Protein AF-A0A165E5Q7-F1 (afdb_monomer_lite)

pLDDT: mean 73.11, std 23.52, range [25.7, 97.69]

Structure (mmCIF, N/CA/C/O backbone):
data_AF-A0A165E5Q7-F1
#
_entry.id   AF-A0A165E5Q7-F1
#
loop_
_atom_site.group_PDB
_atom_site.id
_atom_site.type_symbol
_atom_site.label_atom_id
_atom_site.label_alt_id
_atom_site.label_comp_id
_atom_site.label_asym_id
_atom_site.label_entity_id
_atom_site.label_seq_id
_atom_site.pdbx_PDB_ins_code
_atom_site.Cartn_x
_atom_site.Cartn_y
_atom_site.Cartn_z
_atom_site.occupancy
_atom_site.B_iso_or_equiv
_atom_site.auth_seq_id
_atom_site.auth_comp_id
_atom_site.auth_asym_id
_atom_site.auth_atom_id
_atom_site.pdbx_PDB_model_num
ATOM 1 N N . MET A 1 1 ? 39.641 5.904 3.387 1.00 27.42 1 MET A N 1
ATOM 2 C CA . MET A 1 1 ? 38.701 6.637 4.259 1.00 27.42 1 MET A CA 1
ATOM 3 C C . MET A 1 1 ? 38.383 7.959 3.584 1.00 27.42 1 MET A C 1
ATOM 5 O O . MET A 1 1 ? 39.317 8.542 3.059 1.00 27.42 1 MET A O 1
ATOM 9 N N . SER A 1 2 ? 37.179 8.518 3.585 1.00 29.17 2 SER A N 1
ATOM 10 C CA . SER A 1 2 ? 35.822 8.029 3.885 1.00 29.17 2 SER A CA 1
ATOM 11 C C . SER A 1 2 ? 34.967 9.298 3.964 1.00 29.17 2 SER A C 1
ATOM 13 O O . SER A 1 2 ? 34.889 9.904 5.028 1.00 29.17 2 SER A O 1
ATOM 15 N N . SER A 1 3 ? 34.372 9.721 2.856 1.00 26.25 3 SER A N 1
ATOM 16 C CA . SER A 1 3 ? 33.264 10.679 2.855 1.00 26.25 3 SER A CA 1
ATOM 17 C C . SER A 1 3 ? 32.055 9.926 2.318 1.00 26.25 3 SER A C 1
ATOM 19 O O . SER A 1 3 ? 31.913 9.777 1.109 1.00 26.25 3 SER A O 1
ATOM 21 N N . SER A 1 4 ? 31.275 9.342 3.223 1.00 34.09 4 SER A N 1
ATOM 22 C CA . SER A 1 4 ? 29.978 8.745 2.905 1.00 34.09 4 SER A CA 1
ATOM 23 C C . SER A 1 4 ? 28.949 9.857 2.747 1.00 34.09 4 SER A C 1
ATOM 25 O O . SER A 1 4 ? 28.897 10.745 3.601 1.00 34.09 4 SER A O 1
ATOM 27 N N . ASP A 1 5 ? 28.146 9.805 1.690 1.00 35.97 5 ASP A N 1
ATOM 28 C CA . ASP A 1 5 ? 27.129 10.817 1.415 1.00 35.97 5 ASP A CA 1
ATOM 29 C C . ASP A 1 5 ? 26.087 10.901 2.538 1.00 35.97 5 ASP A C 1
ATOM 31 O O . ASP A 1 5 ? 25.609 9.890 3.051 1.00 35.97 5 ASP A O 1
ATOM 35 N N . ALA A 1 6 ? 25.747 12.128 2.937 1.00 33.88 6 ALA A N 1
ATOM 36 C CA . ALA A 1 6 ? 24.897 12.381 4.101 1.00 33.88 6 ALA A CA 1
ATOM 37 C C . ALA A 1 6 ? 23.386 12.260 3.816 1.00 33.88 6 ALA A C 1
ATOM 39 O O . ALA A 1 6 ? 22.593 12.253 4.751 1.00 33.88 6 ALA A O 1
ATOM 40 N N . SER A 1 7 ? 22.971 12.173 2.545 1.00 35.78 7 SER A N 1
ATOM 41 C CA . SER A 1 7 ? 21.563 12.352 2.154 1.00 35.78 7 SER A CA 1
ATOM 42 C C . SER A 1 7 ? 20.638 11.251 2.692 1.00 35.78 7 SER A C 1
ATOM 44 O O . SER A 1 7 ? 19.707 11.543 3.435 1.00 35.78 7 SER A O 1
ATOM 46 N N . SER A 1 8 ? 20.945 9.977 2.418 1.00 37.12 8 SER A N 1
ATOM 47 C CA . SER A 1 8 ? 20.122 8.820 2.834 1.00 37.12 8 SER A CA 1
ATOM 48 C C . SER A 1 8 ? 20.115 8.557 4.347 1.00 37.12 8 SER A C 1
ATOM 50 O O . SER A 1 8 ? 19.361 7.719 4.845 1.00 37.12 8 SER A O 1
ATOM 52 N N . VAL A 1 9 ? 20.971 9.265 5.084 1.00 33.84 9 VAL A N 1
ATOM 53 C CA . VAL A 1 9 ? 21.075 9.217 6.543 1.00 33.84 9 VAL A CA 1
ATOM 54 C C . VAL A 1 9 ? 20.037 10.149 7.183 1.00 33.84 9 VAL A C 1
ATOM 56 O O . VAL A 1 9 ? 19.384 9.778 8.159 1.00 33.84 9 VAL A O 1
ATOM 59 N N . ILE A 1 10 ? 19.827 11.324 6.582 1.00 34.56 10 ILE A N 1
ATOM 60 C CA . ILE A 1 10 ? 18.922 12.373 7.072 1.00 34.56 10 ILE A CA 1
ATOM 61 C C . ILE A 1 10 ? 17.448 11.947 6.973 1.00 34.56 10 ILE A C 1
ATOM 63 O O . ILE A 1 10 ? 16.652 12.330 7.831 1.00 34.56 10 ILE A O 1
ATOM 67 N N . ASP A 1 11 ? 17.077 11.099 6.009 1.00 35.69 11 ASP A N 1
ATOM 68 C CA . ASP A 1 11 ? 15.716 10.544 5.902 1.00 35.69 11 ASP A CA 1
ATOM 69 C C . ASP A 1 11 ? 15.333 9.676 7.115 1.00 35.69 11 ASP A C 1
ATOM 71 O O . ASP A 1 11 ? 14.183 9.687 7.565 1.00 35.69 11 ASP A O 1
ATOM 75 N N . ALA A 1 12 ? 16.294 8.938 7.686 1.00 33.25 12 ALA A N 1
ATOM 76 C CA . ALA A 1 12 ? 16.072 8.135 8.889 1.00 33.25 12 ALA A CA 1
ATOM 77 C C . ALA A 1 12 ? 15.907 9.014 10.143 1.00 33.25 12 ALA A C 1
ATOM 79 O O . ALA A 1 12 ? 15.023 8.756 10.969 1.00 33.25 12 ALA A O 1
ATOM 80 N N . GLU A 1 13 ? 16.700 10.081 10.254 1.00 34.19 13 GLU A N 1
ATOM 81 C CA . GLU A 1 13 ? 16.600 11.042 11.357 1.00 34.19 13 GLU A CA 1
ATOM 82 C C . GLU A 1 13 ? 15.293 11.838 11.289 1.00 34.19 13 GLU A C 1
ATOM 84 O O . GLU A 1 13 ? 14.542 11.893 12.266 1.00 34.19 13 GLU A O 1
ATOM 89 N N . THR A 1 14 ? 14.970 12.395 10.123 1.00 35.69 14 THR A N 1
ATOM 90 C CA . THR A 1 14 ? 13.896 13.387 9.962 1.00 35.69 14 THR A CA 1
ATOM 91 C C . THR A 1 14 ? 12.497 12.776 10.077 1.00 35.69 14 THR A C 1
ATOM 93 O O . THR A 1 14 ? 11.601 13.406 10.641 1.00 35.69 14 THR A O 1
ATOM 96 N N . MET A 1 15 ? 12.284 11.538 9.609 1.00 34.31 15 MET A N 1
ATOM 97 C CA . MET A 1 15 ? 10.982 10.866 9.749 1.00 34.31 15 MET A CA 1
ATOM 98 C C . MET A 1 15 ? 10.726 10.255 11.136 1.00 34.31 15 MET A C 1
ATOM 100 O O . MET A 1 15 ? 9.563 10.026 11.484 1.00 34.31 15 MET A O 1
ATOM 104 N N . TYR A 1 16 ? 11.770 9.917 11.904 1.00 41.97 16 TYR A N 1
ATOM 105 C CA . TYR A 1 16 ? 11.625 9.015 13.061 1.00 41.97 16 TYR A CA 1
ATOM 106 C C . TYR A 1 16 ? 12.304 9.476 14.356 1.00 41.97 16 TYR A C 1
ATOM 108 O O . TYR A 1 16 ? 12.059 8.858 15.392 1.00 41.97 16 TYR A O 1
ATOM 116 N N . GLY A 1 17 ? 13.157 10.504 14.325 1.00 34.06 17 GLY A N 1
ATOM 117 C CA . GLY A 1 17 ? 14.033 10.847 15.452 1.00 34.06 17 GLY A CA 1
ATOM 118 C C . GLY A 1 17 ? 15.079 9.765 15.755 1.00 34.06 17 GLY A C 1
ATOM 119 O O . GLY A 1 17 ? 15.613 9.715 16.859 1.00 34.06 17 GLY A O 1
ATOM 120 N N . LEU A 1 18 ? 15.339 8.866 14.800 1.00 41.53 18 LEU A N 1
ATOM 121 C CA . LEU A 1 18 ? 16.334 7.804 14.913 1.00 41.53 18 LEU A CA 1
ATOM 122 C C . LEU A 1 18 ? 17.626 8.296 14.269 1.00 41.53 18 LEU A C 1
ATOM 124 O O . LEU A 1 18 ? 17.638 8.493 13.060 1.00 41.53 18 LEU A O 1
ATOM 128 N N . GLY A 1 19 ? 18.677 8.472 15.076 1.00 39.22 19 GLY A N 1
ATOM 129 C CA . GLY A 1 19 ? 19.987 8.982 14.650 1.00 39.22 19 GLY A CA 1
ATOM 130 C C . GLY A 1 19 ? 20.604 8.252 13.440 1.00 39.22 19 GLY A C 1
ATOM 131 O O . GLY A 1 19 ? 20.109 7.201 13.027 1.00 39.22 19 GLY A O 1
ATOM 132 N N . PRO A 1 20 ? 21.770 8.707 12.937 1.00 37.78 20 PRO A N 1
ATOM 133 C CA . PRO A 1 20 ? 22.358 8.314 11.643 1.00 37.78 20 PRO A CA 1
ATOM 134 C C . PRO A 1 20 ? 22.775 6.832 11.521 1.00 37.78 20 PRO A C 1
ATOM 136 O O . PRO A 1 20 ? 23.390 6.405 10.546 1.00 37.78 20 PRO A O 1
ATOM 139 N N . ASN A 1 21 ? 22.486 6.033 12.543 1.00 46.88 21 ASN A N 1
ATOM 140 C CA . ASN A 1 21 ? 22.818 4.633 12.679 1.00 46.88 21 ASN A CA 1
ATOM 141 C C . ASN A 1 21 ? 21.525 3.825 12.861 1.00 46.88 21 ASN A C 1
ATOM 143 O O . ASN A 1 21 ? 21.075 3.622 13.989 1.00 46.88 21 ASN A O 1
ATOM 147 N N . LEU A 1 22 ? 20.971 3.291 11.766 1.00 48.97 22 LEU A N 1
ATOM 148 C CA . LEU A 1 22 ? 19.774 2.429 11.772 1.00 48.97 22 LEU A CA 1
ATOM 149 C C . LEU A 1 22 ? 19.911 1.149 12.626 1.00 48.97 22 LEU A C 1
ATOM 151 O O . LEU A 1 22 ? 18.926 0.449 12.832 1.00 48.97 22 LEU A O 1
ATOM 155 N N . HIS A 1 23 ? 21.094 0.833 13.166 1.00 50.41 23 HIS A N 1
ATOM 156 C CA . HIS A 1 23 ? 21.273 -0.239 14.154 1.00 50.41 23 HIS A CA 1
ATOM 157 C C . HIS A 1 23 ? 20.904 0.185 15.584 1.00 50.41 23 HIS A C 1
ATOM 159 O O . HIS A 1 23 ? 20.636 -0.668 16.428 1.00 50.41 23 HIS A O 1
ATOM 165 N N . ALA A 1 24 ? 20.867 1.488 15.868 1.00 45.28 24 ALA A N 1
ATOM 166 C CA . ALA A 1 24 ? 20.496 2.058 17.159 1.00 45.28 24 ALA A CA 1
ATOM 167 C C . ALA A 1 24 ? 18.971 2.265 17.263 1.00 45.28 24 ALA A C 1
ATOM 169 O O . ALA A 1 24 ? 18.500 3.341 17.621 1.00 45.28 24 ALA A O 1
ATOM 170 N N . MET A 1 25 ? 18.179 1.225 16.965 1.00 51.72 25 MET A N 1
ATOM 171 C CA . MET A 1 25 ? 16.702 1.248 17.020 1.00 51.72 25 MET A CA 1
ATOM 172 C C . MET A 1 25 ? 16.135 1.261 18.455 1.00 51.72 25 MET A C 1
ATOM 174 O O . MET A 1 25 ? 15.152 0.584 18.759 1.00 51.72 25 MET A O 1
ATOM 178 N N . ILE A 1 26 ? 16.769 1.984 19.374 1.00 55.66 26 ILE A N 1
ATOM 179 C CA . ILE A 1 26 ? 16.367 2.074 20.777 1.00 55.66 26 ILE A CA 1
ATOM 180 C C . ILE A 1 26 ? 16.015 3.537 21.060 1.00 55.66 26 ILE A C 1
ATOM 182 O O . ILE A 1 26 ? 16.923 4.317 21.329 1.00 55.66 26 ILE A O 1
ATOM 186 N N . PRO A 1 27 ? 14.727 3.929 20.990 1.00 59.41 27 PRO A N 1
ATOM 187 C CA . PRO A 1 27 ? 14.285 5.219 21.513 1.00 59.41 27 PRO A CA 1
ATOM 188 C C . PRO A 1 27 ? 14.750 5.411 22.962 1.00 59.41 27 PRO A C 1
ATOM 190 O O . PRO A 1 27 ? 14.697 4.460 23.745 1.00 59.41 27 PRO A O 1
ATOM 193 N N . ASP A 1 28 ? 15.135 6.632 23.340 1.00 60.28 28 ASP A N 1
ATOM 194 C CA . ASP A 1 28 ? 15.716 6.933 24.663 1.00 60.28 28 ASP A CA 1
ATOM 195 C C . ASP A 1 28 ? 14.811 6.526 25.849 1.00 60.28 28 ASP A C 1
ATOM 197 O O . ASP A 1 28 ? 15.289 6.229 26.944 1.00 60.28 28 ASP A O 1
ATOM 201 N N . ASP A 1 29 ? 13.494 6.452 25.622 1.00 73.19 29 ASP A N 1
ATOM 202 C CA . ASP A 1 29 ? 12.481 6.010 26.590 1.00 73.19 29 ASP A CA 1
ATOM 203 C C . ASP A 1 29 ? 12.361 4.475 26.759 1.00 73.19 29 ASP A C 1
ATOM 205 O O . ASP A 1 29 ? 11.526 4.006 27.544 1.00 73.19 29 ASP A O 1
ATOM 209 N N . VAL A 1 30 ? 13.137 3.654 26.036 1.00 82.31 30 VAL A N 1
ATOM 210 C CA . VAL A 1 30 ? 13.089 2.185 26.169 1.00 82.31 30 VAL A CA 1
ATOM 211 C C . VAL A 1 30 ? 13.858 1.722 27.403 1.00 82.31 30 VAL A C 1
ATOM 213 O O . VAL A 1 30 ? 15.075 1.848 27.517 1.00 82.31 30 VAL A O 1
ATOM 216 N N . ARG A 1 31 ? 13.135 1.081 28.318 1.00 88.12 31 ARG A N 1
ATOM 217 C CA . ARG A 1 31 ? 13.664 0.488 29.546 1.00 88.12 31 ARG A CA 1
ATOM 218 C C . ARG A 1 31 ? 13.754 -1.023 29.387 1.00 88.12 31 ARG A C 1
ATOM 220 O O . ARG A 1 31 ? 12.787 -1.665 28.974 1.00 88.12 31 ARG A O 1
ATOM 227 N N . VAL A 1 32 ? 14.903 -1.587 29.748 1.00 90.50 32 VAL A N 1
ATOM 228 C CA . VAL A 1 32 ? 15.274 -2.979 29.459 1.00 90.50 32 VAL A CA 1
ATOM 229 C C . VAL A 1 32 ? 15.627 -3.723 30.743 1.00 90.50 32 VAL A C 1
ATOM 231 O O . VAL A 1 32 ? 16.440 -3.253 31.536 1.00 90.50 32 VAL A O 1
ATOM 234 N N . GLN A 1 33 ? 15.067 -4.918 30.924 1.00 92.25 33 GLN A N 1
ATOM 235 C CA . GLN A 1 33 ? 15.491 -5.884 31.935 1.00 92.25 33 GLN A CA 1
ATOM 236 C C . GLN A 1 33 ? 15.871 -7.191 31.238 1.00 92.25 33 GLN A C 1
ATOM 238 O O . GLN A 1 33 ? 15.055 -7.776 30.525 1.00 92.25 33 GLN A O 1
ATOM 243 N N . SER A 1 34 ? 17.092 -7.680 31.472 1.00 89.69 34 SER A N 1
ATOM 244 C CA . SER A 1 34 ? 17.437 -9.063 31.129 1.00 89.69 34 SER A CA 1
ATOM 245 C C . SER A 1 34 ? 16.617 -10.006 32.007 1.00 89.69 34 SER A C 1
ATOM 247 O O . SER A 1 34 ? 16.635 -9.881 33.233 1.00 89.69 34 SER A O 1
ATOM 249 N N . GLY A 1 35 ? 15.893 -10.924 31.379 1.00 81.06 35 GLY A N 1
ATOM 250 C CA . GLY A 1 35 ? 15.206 -12.029 32.035 1.00 81.06 35 GLY A CA 1
ATOM 251 C C . GLY A 1 35 ? 15.986 -13.335 31.906 1.00 81.06 35 GLY A C 1
ATOM 252 O O . GLY A 1 35 ? 17.136 -13.357 31.457 1.00 81.06 35 GLY A O 1
ATOM 253 N N . ASP A 1 36 ? 15.321 -14.422 32.284 1.00 81.25 36 ASP A N 1
ATOM 254 C CA . ASP A 1 36 ? 15.794 -15.790 32.080 1.00 81.25 36 ASP A CA 1
ATOM 255 C C . ASP A 1 36 ? 15.918 -16.143 30.576 1.00 81.25 36 ASP A C 1
ATOM 257 O O . ASP A 1 36 ? 15.363 -15.447 29.714 1.00 81.25 36 ASP A O 1
ATOM 261 N N . PRO A 1 37 ? 16.626 -17.234 30.217 1.00 78.94 37 PRO A N 1
ATOM 262 C CA . PRO A 1 37 ? 16.566 -17.803 28.872 1.00 78.94 37 PRO A CA 1
ATOM 263 C C . PRO A 1 37 ? 15.127 -18.131 28.456 1.00 78.94 37 PRO A C 1
ATOM 265 O O . PRO A 1 37 ? 14.273 -18.429 29.293 1.00 78.94 37 PRO A O 1
ATOM 268 N N . ALA A 1 38 ? 14.850 -18.107 27.150 1.00 78.38 38 ALA A N 1
ATOM 269 C CA . ALA A 1 38 ? 13.500 -18.376 26.658 1.00 78.38 38 ALA A CA 1
ATOM 270 C C . ALA A 1 38 ? 12.996 -19.783 27.043 1.00 78.38 38 ALA A C 1
ATOM 272 O O . ALA A 1 38 ? 13.799 -20.718 27.112 1.00 78.38 38 ALA A O 1
ATOM 273 N N . PRO A 1 39 ? 11.670 -19.973 27.193 1.00 84.62 39 PRO A N 1
ATOM 274 C CA . PRO A 1 39 ? 11.062 -21.296 27.282 1.00 84.62 39 PRO A CA 1
ATOM 275 C C . PRO A 1 39 ? 11.537 -22.244 26.174 1.00 84.62 39 PRO A C 1
ATOM 277 O O . PRO A 1 39 ? 11.791 -21.831 25.038 1.00 84.62 39 PRO A O 1
ATOM 280 N N . ALA A 1 40 ? 11.615 -23.537 26.497 1.00 81.81 40 ALA A N 1
ATOM 281 C CA . ALA A 1 40 ? 11.932 -24.566 25.515 1.00 81.81 40 ALA A CA 1
ATOM 282 C C . ALA A 1 40 ? 10.931 -24.528 24.337 1.00 81.81 40 ALA A C 1
ATOM 284 O O . ALA A 1 40 ? 9.724 -24.443 24.579 1.00 81.81 40 ALA A O 1
ATOM 285 N N . PRO A 1 41 ? 11.408 -24.612 23.080 1.00 87.00 41 PRO A N 1
ATOM 286 C CA . PRO A 1 41 ? 12.770 -25.005 22.696 1.00 87.00 41 PRO A CA 1
ATOM 287 C C . PRO A 1 41 ? 13.809 -23.880 22.556 1.00 87.00 41 PRO A C 1
ATOM 289 O O . PRO A 1 41 ? 14.990 -24.178 22.405 1.00 87.00 41 PRO A O 1
ATOM 292 N N . PHE A 1 42 ? 13.429 -22.604 22.636 1.00 85.75 42 PHE A N 1
ATOM 293 C CA . PHE A 1 42 ? 14.276 -21.467 22.232 1.00 85.75 42 PHE A CA 1
ATOM 294 C C . PHE A 1 42 ? 15.366 -21.050 23.249 1.00 85.75 42 PHE A C 1
ATOM 296 O O . PHE A 1 42 ? 15.852 -19.915 23.216 1.00 85.75 42 PHE A O 1
ATOM 303 N N . VAL A 1 43 ? 15.761 -21.964 24.142 1.00 74.06 43 VAL A N 1
ATOM 304 C CA . VAL A 1 43 ? 16.657 -21.759 25.304 1.00 74.06 43 VAL A CA 1
ATOM 305 C C . VAL A 1 43 ? 18.063 -21.246 24.963 1.00 74.06 43 VAL A C 1
ATOM 307 O O . VAL A 1 43 ? 18.790 -20.831 25.860 1.00 74.06 43 VAL A O 1
ATOM 310 N N . GLN A 1 44 ? 18.467 -21.271 23.689 1.00 68.88 44 GLN A N 1
ATOM 311 C CA . GLN A 1 44 ? 19.829 -20.941 23.248 1.00 68.88 44 GLN A CA 1
ATOM 312 C C . GLN A 1 44 ? 20.219 -19.458 23.412 1.00 68.88 44 GLN A C 1
ATOM 314 O O . GLN A 1 44 ? 21.400 -19.130 23.321 1.00 68.88 44 GLN A O 1
ATOM 319 N N . ARG A 1 45 ? 19.260 -18.547 23.632 1.00 73.31 45 ARG A N 1
ATOM 320 C CA . ARG A 1 45 ? 19.534 -17.112 23.831 1.00 73.31 45 ARG A CA 1
ATOM 321 C C . ARG A 1 45 ? 18.762 -16.543 25.020 1.00 73.31 45 ARG A C 1
ATOM 323 O O . ARG A 1 45 ? 17.609 -16.911 25.255 1.00 73.31 45 ARG A O 1
ATOM 330 N N . THR A 1 46 ? 19.390 -15.583 25.699 1.00 83.19 46 THR A N 1
ATOM 331 C CA . THR A 1 46 ? 18.778 -14.675 26.681 1.00 83.19 46 THR A CA 1
ATOM 332 C C . THR A 1 46 ? 17.493 -14.050 26.131 1.00 83.19 46 THR A C 1
ATOM 334 O O . THR A 1 46 ? 17.297 -13.956 24.913 1.00 83.19 46 THR A O 1
ATOM 337 N N . ARG A 1 47 ? 16.602 -13.620 27.025 1.00 88.69 47 ARG A N 1
ATOM 338 C CA . ARG A 1 47 ? 15.441 -12.805 26.670 1.00 88.69 47 ARG A CA 1
ATOM 339 C C . ARG A 1 47 ? 15.374 -11.539 27.492 1.00 88.69 47 ARG A C 1
ATOM 341 O O . ARG A 1 47 ? 15.860 -11.478 28.618 1.00 88.69 47 ARG A O 1
ATOM 348 N N . TYR A 1 48 ? 14.728 -10.540 26.914 1.00 92.44 48 TYR A N 1
ATOM 349 C CA . TYR A 1 48 ? 14.528 -9.243 27.529 1.00 92.44 48 TYR A CA 1
ATOM 350 C C . TYR A 1 48 ? 13.039 -9.024 27.791 1.00 92.44 48 TYR A C 1
ATOM 352 O O . TYR A 1 48 ? 12.180 -9.360 26.969 1.00 92.44 48 TYR A O 1
ATOM 360 N N . ALA A 1 49 ? 12.738 -8.457 28.954 1.00 93.44 49 ALA A N 1
ATOM 361 C CA . ALA A 1 49 ? 11.516 -7.701 29.153 1.00 93.44 49 ALA A CA 1
ATOM 362 C C . ALA A 1 49 ? 11.838 -6.246 28.807 1.00 93.44 49 ALA A C 1
ATOM 364 O O . ALA A 1 49 ? 12.795 -5.678 29.339 1.00 93.44 49 ALA A O 1
ATOM 365 N N . ILE A 1 50 ? 11.067 -5.661 27.898 1.00 93.62 50 ILE A N 1
ATOM 366 C CA . ILE A 1 50 ? 11.292 -4.303 27.401 1.00 93.62 50 ILE A CA 1
ATOM 367 C C . ILE A 1 50 ? 10.009 -3.489 27.499 1.00 93.62 50 ILE A C 1
ATOM 369 O O . ILE A 1 50 ? 8.915 -3.992 27.228 1.00 93.62 50 ILE A O 1
ATOM 373 N N . VAL A 1 51 ? 10.145 -2.233 27.915 1.00 92.81 51 VAL A N 1
ATOM 374 C CA . VAL A 1 51 ? 9.029 -1.305 28.117 1.00 92.81 51 VAL A CA 1
ATOM 375 C C . VAL A 1 51 ? 9.383 0.041 27.503 1.00 92.81 51 VAL A C 1
ATOM 377 O O . VAL A 1 51 ? 10.409 0.616 27.844 1.00 92.81 51 VAL A O 1
ATOM 380 N N . CYS A 1 52 ? 8.525 0.555 26.631 1.00 90.12 52 CYS A N 1
ATOM 381 C CA . CYS A 1 52 ? 8.669 1.863 25.997 1.00 90.12 52 CYS A CA 1
ATOM 382 C C . CYS A 1 52 ? 7.464 2.744 26.355 1.00 90.12 52 CYS A C 1
ATOM 384 O O . CYS A 1 52 ? 6.332 2.253 26.416 1.00 90.12 52 CYS A O 1
ATOM 386 N N . ALA A 1 53 ? 7.679 4.039 26.591 1.00 84.94 53 ALA A N 1
ATOM 387 C CA . ALA A 1 53 ? 6.577 4.989 26.734 1.00 84.94 53 ALA A CA 1
ATOM 388 C C . ALA A 1 53 ? 5.711 5.034 25.457 1.00 84.94 53 ALA A C 1
ATOM 390 O O . ALA A 1 53 ? 6.193 4.783 24.356 1.00 84.94 53 ALA A O 1
ATOM 391 N N . VAL A 1 54 ? 4.421 5.362 25.582 1.00 82.50 54 VAL A N 1
ATOM 392 C CA . VAL A 1 54 ? 3.607 5.767 24.422 1.00 82.50 54 VAL A CA 1
ATOM 393 C C . VAL A 1 54 ? 3.719 7.292 24.281 1.00 82.50 54 VAL A C 1
ATOM 395 O O . VAL A 1 54 ? 3.196 7.994 25.154 1.00 82.50 54 VAL A O 1
ATOM 398 N N . PRO A 1 55 ? 4.346 7.834 23.217 1.00 73.44 55 PRO A N 1
ATOM 399 C CA . PRO A 1 55 ? 4.449 9.280 23.026 1.00 73.44 55 PRO A CA 1
ATOM 400 C C . PRO A 1 55 ? 3.072 9.956 23.046 1.00 73.44 55 PRO A C 1
ATOM 402 O O . PRO A 1 55 ? 2.114 9.454 22.459 1.00 73.44 55 PRO A O 1
ATOM 405 N N . GLY A 1 56 ? 2.957 11.077 23.763 1.00 71.38 56 GLY A N 1
ATOM 406 C CA . GLY A 1 56 ? 1.713 11.854 23.876 1.00 71.38 56 GLY A CA 1
ATOM 407 C C . GLY A 1 56 ? 0.559 11.191 24.650 1.00 71.38 56 GLY A C 1
ATOM 408 O O . GLY A 1 56 ? -0.531 11.754 24.707 1.00 71.38 56 GLY A O 1
ATOM 409 N N . SER A 1 57 ? 0.743 10.013 25.260 1.00 74.38 57 SER A N 1
ATOM 410 C CA . SER A 1 57 ? -0.345 9.313 25.958 1.00 74.38 57 SER A CA 1
ATOM 411 C C . SER A 1 57 ? -0.663 9.903 27.342 1.00 74.38 57 SER A C 1
ATOM 413 O O . SER A 1 57 ? -0.080 9.487 28.348 1.00 74.38 57 SER A O 1
ATOM 415 N N . GLU A 1 58 ? -1.731 10.701 27.435 1.00 69.69 58 GLU A N 1
ATOM 416 C CA . GLU A 1 58 ? -2.350 11.123 28.711 1.00 69.69 58 GLU A CA 1
ATOM 417 C C . GLU A 1 58 ? -2.641 9.944 29.667 1.00 69.69 58 GLU A C 1
ATOM 419 O O . GLU A 1 58 ? -2.519 10.052 30.887 1.00 69.69 58 GLU A O 1
ATOM 424 N N . SER A 1 59 ? -2.987 8.778 29.109 1.00 69.81 59 SER A N 1
ATOM 425 C CA . SER A 1 59 ? -3.366 7.572 29.863 1.00 69.81 59 SER A CA 1
ATOM 426 C C . SER A 1 59 ? -2.224 6.885 30.630 1.00 69.81 59 SER A C 1
ATOM 428 O O . SER A 1 59 ? -2.472 5.900 31.324 1.00 69.81 59 SER A O 1
ATOM 430 N N . ASN A 1 60 ? -0.979 7.371 30.506 1.00 84.00 60 ASN A N 1
ATOM 431 C CA . ASN A 1 60 ? 0.235 6.695 30.993 1.00 84.00 60 ASN A CA 1
ATOM 432 C C . ASN A 1 60 ? 0.368 5.239 30.483 1.00 84.00 60 ASN A C 1
ATOM 434 O O . ASN A 1 60 ? 0.893 4.367 31.180 1.00 84.00 60 ASN A O 1
ATOM 438 N N . SER A 1 61 ? -0.126 4.975 29.267 1.00 90.31 61 SER A N 1
ATOM 439 C CA . SER A 1 61 ? 0.097 3.710 28.566 1.00 90.31 61 SER A CA 1
ATOM 440 C C . SER A 1 61 ? 1.577 3.515 28.236 1.00 90.31 61 SER A C 1
ATOM 442 O O . SER A 1 61 ? 2.297 4.476 27.956 1.00 90.31 61 SER A O 1
ATOM 444 N N . VAL A 1 62 ? 2.004 2.256 28.193 1.00 93.00 62 VAL A N 1
ATOM 445 C CA . VAL A 1 62 ? 3.336 1.842 27.732 1.00 93.00 62 VAL A CA 1
ATOM 446 C C . VAL A 1 62 ? 3.215 0.688 26.745 1.00 93.00 62 VAL A C 1
ATOM 448 O O . VAL A 1 62 ? 2.295 -0.123 26.844 1.00 93.00 62 VAL A O 1
ATOM 451 N N . TRP A 1 63 ? 4.136 0.586 25.794 1.00 93.75 63 TRP A N 1
ATOM 452 C CA . TRP A 1 63 ? 4.319 -0.639 25.022 1.00 93.75 63 TRP A CA 1
ATOM 453 C C . TRP A 1 63 ? 5.220 -1.589 25.803 1.00 93.75 63 TRP A C 1
ATOM 455 O O . TRP A 1 63 ? 6.221 -1.170 26.380 1.00 93.75 63 TRP A O 1
ATOM 465 N N . VAL A 1 64 ? 4.857 -2.866 25.836 1.00 94.88 64 VAL A N 1
ATOM 466 C CA . VAL A 1 64 ? 5.567 -3.921 26.560 1.00 94.88 64 VAL A CA 1
ATOM 467 C C . VAL A 1 64 ? 5.866 -5.049 25.588 1.00 94.88 64 VAL A C 1
ATOM 469 O O . VAL A 1 64 ? 5.010 -5.409 24.779 1.00 94.88 64 VAL A O 1
ATOM 472 N N . SER A 1 65 ? 7.054 -5.635 25.687 1.00 94.56 65 SER A N 1
ATOM 473 C CA . SER A 1 65 ? 7.306 -6.967 25.147 1.00 94.56 65 SER A CA 1
ATOM 474 C C . SER A 1 65 ? 8.004 -7.833 26.182 1.00 94.56 65 SER A C 1
ATOM 476 O O . SER A 1 65 ? 8.955 -7.407 26.840 1.00 94.56 65 SER A O 1
ATOM 478 N N . LEU A 1 66 ? 7.487 -9.048 26.337 1.00 90.44 66 LEU A N 1
ATOM 479 C CA . LEU A 1 66 ? 8.106 -10.128 27.097 1.00 90.44 66 LEU A CA 1
ATOM 480 C C . LEU A 1 66 ? 8.610 -11.166 26.090 1.00 90.44 66 LEU A C 1
ATOM 482 O O . LEU A 1 66 ? 8.006 -11.348 25.032 1.00 90.44 66 LEU A O 1
ATOM 486 N N . ASN A 1 67 ? 9.711 -11.840 26.422 1.00 89.56 67 ASN A N 1
ATOM 487 C CA . ASN A 1 67 ? 10.480 -12.675 25.495 1.00 89.56 67 ASN A CA 1
ATOM 488 C C . ASN A 1 67 ? 11.047 -11.919 24.277 1.00 89.56 67 ASN A C 1
ATOM 490 O O . ASN A 1 67 ? 11.222 -12.531 23.225 1.00 89.56 67 ASN A O 1
ATOM 494 N N . ALA A 1 68 ? 11.391 -10.631 24.391 1.00 91.75 68 ALA A N 1
ATOM 495 C CA . ALA A 1 68 ? 12.100 -9.944 23.311 1.00 91.75 68 ALA A CA 1
ATOM 496 C C . ALA A 1 68 ? 13.499 -10.572 23.089 1.00 91.75 68 ALA A C 1
ATOM 498 O O . ALA A 1 68 ? 14.182 -10.883 24.072 1.00 91.75 68 ALA A O 1
ATOM 499 N N . PRO A 1 69 ? 13.932 -10.796 21.831 1.00 89.12 69 PRO A N 1
ATOM 500 C CA . PRO A 1 69 ? 15.200 -11.468 21.523 1.00 89.12 69 PRO A CA 1
ATOM 501 C C . PRO A 1 69 ? 16.421 -10.531 21.571 1.00 89.12 69 PRO A C 1
ATOM 503 O O . PRO A 1 69 ? 17.534 -10.994 21.807 1.00 89.12 69 PRO A O 1
ATOM 506 N N . HIS A 1 70 ? 16.187 -9.226 21.423 1.00 88.12 70 HIS A N 1
ATOM 507 C CA . HIS A 1 70 ? 17.155 -8.130 21.483 1.00 88.12 70 HIS A CA 1
ATOM 508 C C . HIS A 1 70 ? 16.706 -7.131 22.575 1.00 88.12 70 HIS A C 1
ATOM 510 O O . HIS A 1 70 ? 15.500 -7.021 22.819 1.00 88.12 70 HIS A O 1
ATOM 516 N N . PRO A 1 71 ? 17.620 -6.403 23.250 1.00 86.06 71 PRO A N 1
ATOM 517 C CA . PRO A 1 71 ? 17.261 -5.363 24.222 1.00 86.06 71 PRO A CA 1
ATOM 518 C C . PRO A 1 71 ? 16.541 -4.146 23.612 1.00 86.06 71 PRO A C 1
ATOM 520 O O . PRO A 1 71 ? 15.880 -3.411 24.339 1.00 86.06 71 PRO A O 1
ATOM 523 N N . GLY A 1 72 ? 16.658 -3.910 22.303 1.00 82.50 72 GLY A N 1
ATOM 524 C CA . GLY A 1 72 ? 15.947 -2.826 21.619 1.00 82.50 72 GLY A CA 1
ATOM 525 C C . GLY A 1 72 ? 14.462 -3.111 21.388 1.00 82.50 72 GLY A C 1
ATOM 526 O O . GLY A 1 72 ? 14.043 -4.265 21.277 1.00 82.50 72 GLY A O 1
ATOM 527 N N . PHE A 1 73 ? 13.657 -2.052 21.276 1.00 80.88 73 PHE A N 1
ATOM 528 C CA . PHE A 1 73 ? 12.248 -2.184 20.905 1.00 80.88 73 PHE A CA 1
ATOM 529 C C . PHE A 1 73 ? 12.126 -2.355 19.390 1.00 80.88 73 PHE A C 1
ATOM 531 O O . PHE A 1 73 ? 12.698 -1.582 18.628 1.00 80.88 73 PHE A O 1
ATOM 538 N N . MET A 1 74 ? 11.379 -3.367 18.943 1.00 81.25 74 MET A N 1
ATOM 539 C CA . MET A 1 74 ? 11.171 -3.568 17.508 1.00 81.25 74 MET A CA 1
ATOM 540 C C . MET A 1 74 ? 10.390 -2.391 16.906 1.00 81.25 74 MET A C 1
ATOM 542 O O . MET A 1 74 ? 9.594 -1.757 17.607 1.00 81.25 74 MET A O 1
ATOM 546 N N . PRO A 1 75 ? 10.551 -2.110 15.603 1.00 75.19 75 PRO A N 1
ATOM 547 C CA . PRO A 1 75 ? 9.666 -1.192 14.904 1.00 75.19 75 PRO A CA 1
ATOM 548 C C . PRO A 1 75 ? 8.240 -1.754 14.844 1.00 75.19 75 PRO A C 1
ATOM 550 O O . PRO A 1 75 ? 8.031 -2.963 14.712 1.00 75.19 75 PRO A O 1
ATOM 553 N N . PHE A 1 76 ? 7.252 -0.859 14.894 1.00 79.69 76 PHE A N 1
ATOM 554 C CA . PHE A 1 76 ? 5.860 -1.204 14.600 1.00 79.69 76 PHE A CA 1
ATOM 555 C C . PHE A 1 76 ? 5.739 -1.796 13.186 1.00 79.69 76 PHE A C 1
ATOM 557 O O . PHE A 1 76 ? 6.429 -1.315 12.281 1.00 79.69 76 PHE A O 1
ATOM 564 N N . PRO A 1 77 ? 4.835 -2.762 12.942 1.00 77.44 77 PRO A N 1
ATOM 565 C CA . PRO A 1 77 ? 4.630 -3.300 11.608 1.00 77.44 77 PRO A CA 1
ATOM 566 C C . PRO A 1 77 ? 3.978 -2.252 10.711 1.00 77.44 77 PRO A C 1
ATOM 568 O O . PRO A 1 77 ? 2.912 -1.706 11.024 1.00 77.44 77 PRO A O 1
ATOM 571 N N . ARG A 1 78 ? 4.629 -2.010 9.577 1.00 66.56 78 ARG A N 1
ATOM 572 C CA . ARG A 1 78 ? 4.234 -1.077 8.518 1.00 66.56 78 ARG A CA 1
ATOM 573 C C . ARG A 1 78 ? 3.928 -1.863 7.246 1.00 66.56 78 ARG A C 1
ATOM 575 O O . ARG A 1 78 ? 4.404 -2.983 7.089 1.00 66.56 78 ARG A O 1
ATOM 582 N N . VAL A 1 79 ? 3.197 -1.247 6.318 1.00 57.97 79 VAL A N 1
ATOM 583 C CA . VAL A 1 79 ? 2.823 -1.854 5.025 1.00 57.97 79 VAL A CA 1
ATOM 584 C C . VAL A 1 79 ? 4.051 -2.330 4.241 1.00 57.97 79 VAL A C 1
ATOM 586 O O . VAL A 1 79 ? 4.080 -3.459 3.767 1.00 57.97 79 VAL A O 1
ATOM 589 N N . ASN A 1 80 ? 5.084 -1.487 4.194 1.00 51.97 80 ASN A N 1
ATOM 590 C CA . ASN A 1 80 ? 6.339 -1.735 3.485 1.00 51.97 80 ASN A CA 1
ATOM 591 C C . ASN A 1 80 ? 7.398 -2.399 4.389 1.00 51.97 80 ASN A C 1
ATOM 593 O O . ASN A 1 80 ? 8.553 -2.505 4.001 1.00 51.97 80 ASN A O 1
ATOM 597 N N . GLY A 1 81 ? 7.028 -2.805 5.611 1.00 54.81 81 GLY A N 1
ATOM 598 C CA . GLY A 1 81 ? 7.985 -3.131 6.667 1.00 54.81 81 GLY A CA 1
ATOM 599 C C . GLY A 1 81 ? 8.666 -1.906 7.283 1.00 54.81 81 GLY A C 1
ATOM 600 O O . GLY A 1 81 ? 8.399 -0.763 6.894 1.00 54.81 81 GLY A O 1
ATOM 601 N N . PRO A 1 82 ? 9.532 -2.113 8.287 1.00 53.88 82 PRO A N 1
ATOM 602 C CA . PRO A 1 82 ? 10.605 -1.163 8.542 1.00 53.88 82 PRO A CA 1
ATOM 603 C C . PRO A 1 82 ? 11.579 -1.151 7.356 1.00 53.88 82 PRO A C 1
ATOM 605 O O . PRO A 1 82 ? 11.632 -2.093 6.571 1.00 53.88 82 PRO A O 1
ATOM 608 N N . VAL A 1 83 ? 12.338 -0.067 7.244 1.00 53.62 83 VAL A N 1
ATOM 609 C CA . VAL A 1 83 ? 13.315 0.134 6.170 1.00 53.62 83 VAL A CA 1
ATOM 610 C C . VAL A 1 83 ? 14.497 -0.826 6.371 1.00 53.62 83 VAL A C 1
ATOM 612 O O . VAL A 1 83 ? 15.002 -0.941 7.491 1.00 53.62 83 VAL A O 1
ATOM 615 N N . ASP A 1 84 ? 14.932 -1.508 5.308 1.00 55.75 84 ASP A N 1
ATOM 616 C CA . ASP A 1 84 ? 16.200 -2.254 5.295 1.00 55.75 84 ASP A CA 1
ATOM 617 C C . ASP A 1 84 ? 17.370 -1.297 5.602 1.00 55.75 84 ASP A C 1
ATOM 619 O O . ASP A 1 84 ? 17.313 -0.110 5.279 1.00 55.75 84 ASP A O 1
ATOM 623 N N . CYS A 1 85 ? 18.469 -1.775 6.199 1.00 59.91 85 CYS A N 1
ATOM 624 C CA . CYS A 1 85 ? 19.632 -0.893 6.334 1.00 59.91 85 CYS A CA 1
ATOM 625 C C . CYS A 1 85 ? 20.227 -0.593 4.951 1.00 59.91 85 CYS A C 1
ATOM 627 O O . CYS A 1 85 ? 20.714 -1.518 4.297 1.00 59.91 85 CYS A O 1
ATOM 629 N N . TYR A 1 86 ? 20.349 0.694 4.604 1.00 59.59 86 TYR A N 1
ATOM 630 C CA . TYR A 1 86 ? 21.162 1.240 3.497 1.00 59.59 86 TYR A CA 1
ATOM 631 C C . TYR A 1 86 ? 22.687 1.038 3.681 1.00 59.59 86 TYR A C 1
ATOM 633 O O . TYR A 1 86 ? 23.528 1.801 3.211 1.00 59.59 86 TYR A O 1
ATOM 641 N N . CYS A 1 87 ? 23.058 0.001 4.422 1.00 67.69 87 CYS A N 1
ATOM 642 C CA . CYS A 1 87 ? 24.407 -0.451 4.666 1.00 67.69 87 CYS A CA 1
ATOM 643 C C . CYS A 1 87 ? 24.996 -0.986 3.355 1.00 67.69 87 CYS A C 1
ATOM 645 O O . CYS A 1 87 ? 24.541 -2.019 2.865 1.00 67.69 87 CYS A O 1
ATOM 647 N N . ILE A 1 88 ? 26.034 -0.330 2.826 1.00 63.69 88 ILE A N 1
ATOM 648 C CA . ILE A 1 88 ? 26.705 -0.735 1.577 1.00 63.69 88 ILE A CA 1
ATOM 649 C C . ILE A 1 88 ? 27.040 -2.238 1.599 1.00 63.69 88 ILE A C 1
ATOM 651 O O . ILE A 1 88 ? 27.744 -2.718 2.490 1.00 63.69 88 ILE A O 1
ATOM 655 N N . ASN A 1 89 ? 26.544 -2.960 0.594 1.00 64.81 89 ASN A N 1
ATOM 656 C CA . ASN A 1 89 ? 26.775 -4.385 0.372 1.00 64.81 89 ASN A CA 1
ATOM 657 C C . ASN A 1 89 ? 27.880 -4.550 -0.686 1.00 64.81 89 ASN A C 1
ATOM 659 O O . ASN A 1 89 ? 27.862 -3.882 -1.712 1.00 64.81 89 ASN A O 1
ATOM 663 N N . HIS A 1 90 ? 28.841 -5.455 -0.494 1.00 61.56 90 HIS A N 1
ATOM 664 C CA . HIS A 1 90 ? 29.933 -5.648 -1.460 1.00 61.56 90 HIS A CA 1
ATOM 665 C C . HIS A 1 90 ? 29.486 -6.173 -2.841 1.00 61.56 90 HIS A C 1
ATOM 667 O O . HIS A 1 90 ? 30.258 -6.076 -3.794 1.00 61.56 90 HIS A O 1
ATOM 673 N N . PHE A 1 91 ? 28.256 -6.686 -2.971 1.00 53.19 91 PHE A N 1
ATOM 674 C CA . PHE A 1 91 ? 27.654 -7.084 -4.257 1.00 53.19 91 PHE A CA 1
ATOM 675 C C . PHE A 1 91 ? 26.819 -5.984 -4.915 1.00 53.19 91 PHE A C 1
ATOM 677 O O . PHE A 1 91 ? 26.370 -6.160 -6.045 1.00 53.19 91 PHE A O 1
ATOM 684 N N . ASP A 1 92 ? 26.648 -4.848 -4.238 1.00 54.12 92 ASP A N 1
ATOM 685 C CA . ASP A 1 92 ? 25.964 -3.676 -4.760 1.00 54.12 92 ASP A CA 1
ATOM 686 C C . ASP A 1 92 ? 26.749 -2.403 -4.425 1.00 54.12 92 ASP A C 1
ATOM 688 O O . ASP A 1 92 ? 26.658 -1.856 -3.325 1.00 54.12 92 ASP A O 1
ATOM 692 N N . GLY A 1 93 ? 27.487 -1.903 -5.418 1.00 49.62 93 GLY A N 1
ATOM 693 C CA . GLY A 1 93 ? 28.265 -0.668 -5.309 1.00 49.62 93 GLY A CA 1
ATOM 694 C C . GLY A 1 93 ? 27.442 0.600 -5.049 1.00 49.62 93 GLY A C 1
ATOM 695 O O . GLY A 1 93 ? 28.051 1.647 -4.843 1.00 49.62 93 GLY A O 1
ATOM 696 N N . LEU A 1 94 ? 26.106 0.518 -5.054 1.00 46.53 94 LEU A N 1
ATOM 697 C CA . LEU A 1 94 ? 25.181 1.606 -4.724 1.00 46.53 94 LEU A CA 1
ATOM 698 C C . LEU A 1 94 ? 24.413 1.373 -3.401 1.00 46.53 94 LEU A C 1
ATOM 700 O O . LEU A 1 94 ? 23.844 2.307 -2.848 1.00 46.53 94 LEU A O 1
ATOM 704 N N . GLY A 1 95 ? 24.423 0.151 -2.853 1.00 54.28 95 GLY A N 1
ATOM 705 C CA . GLY A 1 95 ? 23.821 -0.179 -1.550 1.00 54.28 95 GLY A CA 1
ATOM 706 C C . GLY A 1 95 ? 22.286 -0.285 -1.503 1.00 54.28 95 GLY A C 1
ATOM 707 O O . GLY A 1 95 ? 21.721 -0.329 -0.412 1.00 54.28 95 GLY A O 1
ATOM 708 N N . HIS A 1 96 ? 21.603 -0.357 -2.647 1.00 53.12 96 HIS A N 1
ATOM 709 C CA . HIS A 1 96 ? 20.138 -0.414 -2.757 1.00 53.12 96 HIS A CA 1
ATOM 710 C C . HIS A 1 96 ? 19.545 -1.834 -2.630 1.00 53.12 96 HIS A C 1
ATOM 712 O O . HIS A 1 96 ? 18.369 -1.990 -2.309 1.00 53.12 96 HIS A O 1
ATOM 718 N N . LEU A 1 97 ? 20.331 -2.884 -2.890 1.00 53.75 97 LEU A N 1
ATOM 719 C CA . LEU A 1 97 ? 19.887 -4.287 -2.932 1.00 53.75 97 LEU A CA 1
ATOM 720 C C . LEU A 1 97 ? 19.835 -4.993 -1.560 1.00 53.75 97 LEU A C 1
ATOM 722 O O . LEU A 1 97 ? 19.629 -6.206 -1.512 1.00 53.75 97 LEU A O 1
ATOM 726 N N . GLY A 1 98 ? 20.020 -4.273 -0.448 1.00 69.44 98 GLY A N 1
ATOM 727 C CA . GLY A 1 98 ? 19.887 -4.822 0.908 1.00 69.44 98 GLY A CA 1
ATOM 728 C C . GLY A 1 98 ? 20.731 -6.084 1.150 1.00 69.44 98 GLY A C 1
ATOM 729 O O . GLY A 1 98 ? 21.848 -6.214 0.642 1.00 69.44 98 GLY A O 1
ATOM 730 N N . ARG A 1 99 ? 20.211 -7.028 1.951 1.00 79.12 99 ARG A N 1
ATOM 731 C CA . ARG A 1 99 ? 20.852 -8.340 2.220 1.00 79.12 99 ARG A CA 1
ATOM 732 C C . ARG A 1 99 ? 20.315 -9.478 1.349 1.00 79.12 99 ARG A C 1
ATOM 734 O O . ARG A 1 99 ? 21.043 -10.448 1.132 1.00 79.12 99 ARG A O 1
ATOM 741 N N . TYR A 1 100 ? 19.102 -9.353 0.811 1.00 79.25 100 TYR A N 1
ATOM 742 C CA . TYR A 1 100 ? 18.414 -10.407 0.049 1.00 79.25 100 TYR A CA 1
ATOM 743 C C . TYR A 1 100 ? 17.983 -9.962 -1.365 1.00 79.25 100 TYR A C 1
ATOM 745 O O . TYR A 1 100 ? 17.061 -10.536 -1.943 1.00 79.25 100 TYR A O 1
ATOM 753 N N . GLY A 1 101 ? 18.612 -8.929 -1.930 1.00 73.50 101 GLY A N 1
ATOM 754 C CA . GLY A 1 101 ? 18.122 -8.255 -3.134 1.00 73.50 101 GLY A CA 1
ATOM 755 C C . GLY A 1 101 ? 16.910 -7.372 -2.825 1.00 73.50 101 GLY A C 1
ATOM 756 O O . GLY A 1 101 ? 16.627 -7.058 -1.674 1.00 73.50 101 GLY A O 1
ATOM 757 N N . THR A 1 102 ? 16.116 -7.044 -3.844 1.00 68.38 102 THR A N 1
ATOM 758 C CA . THR A 1 102 ? 14.834 -6.319 -3.694 1.00 68.38 102 THR A CA 1
ATOM 759 C C . THR A 1 102 ? 13.736 -7.121 -2.974 1.00 68.38 102 THR A C 1
ATOM 761 O O . THR A 1 102 ? 12.628 -6.629 -2.770 1.00 68.38 102 THR A O 1
ATOM 764 N N . VAL A 1 103 ? 14.023 -8.367 -2.592 1.00 64.25 103 VAL A N 1
ATOM 765 C CA . VAL A 1 103 ? 13.069 -9.359 -2.088 1.00 64.25 103 VAL A CA 1
ATOM 766 C C . VAL A 1 103 ? 12.438 -9.004 -0.720 1.00 64.25 103 VAL A C 1
ATOM 768 O O . VAL A 1 103 ? 11.232 -9.234 -0.577 1.00 64.25 103 VAL A O 1
ATOM 771 N N . PRO A 1 104 ? 13.139 -8.399 0.270 1.00 58.12 104 PRO A N 1
ATOM 772 C CA . PRO A 1 104 ? 12.528 -7.971 1.534 1.00 58.12 104 PRO A CA 1
ATOM 773 C C . PRO A 1 104 ? 11.403 -6.956 1.340 1.00 58.12 104 PRO A C 1
ATOM 775 O O . PRO A 1 104 ? 10.373 -7.075 1.996 1.00 58.12 104 PRO A O 1
ATOM 778 N N . ASN A 1 105 ? 11.539 -6.039 0.375 1.00 63.28 105 ASN A N 1
ATOM 779 C CA . ASN A 1 105 ? 10.519 -5.034 0.053 1.00 63.28 105 ASN A CA 1
ATOM 780 C C . ASN A 1 105 ? 9.208 -5.659 -0.463 1.00 63.28 105 ASN A C 1
ATOM 782 O O . ASN A 1 105 ? 8.148 -5.046 -0.356 1.00 63.28 105 ASN A O 1
ATOM 786 N N . VAL A 1 106 ? 9.260 -6.885 -1.002 1.00 63.97 106 VAL A N 1
ATOM 787 C CA . VAL A 1 106 ? 8.080 -7.618 -1.493 1.00 63.97 106 VAL A CA 1
ATOM 788 C C . VAL A 1 106 ? 7.343 -8.333 -0.354 1.00 63.97 106 VAL A C 1
ATOM 790 O O . VAL A 1 106 ? 6.117 -8.427 -0.383 1.00 63.97 106 VAL A O 1
ATOM 793 N N . GLN A 1 107 ? 8.061 -8.851 0.653 1.00 74.19 107 GLN A N 1
ATOM 794 C CA . GLN A 1 107 ? 7.468 -9.579 1.789 1.00 74.19 107 GLN A CA 1
ATOM 795 C C . GLN A 1 107 ? 8.130 -9.237 3.142 1.00 74.19 107 GLN A C 1
ATOM 797 O O . GLN A 1 107 ? 8.627 -10.127 3.842 1.00 74.19 107 GLN A O 1
ATOM 802 N N . PRO A 1 108 ? 8.065 -7.970 3.588 1.00 72.62 108 PRO A N 1
ATOM 803 C CA . PRO A 1 108 ? 8.710 -7.520 4.829 1.00 72.62 108 PRO A CA 1
ATOM 804 C C . PRO A 1 108 ? 8.175 -8.250 6.071 1.00 72.62 108 PRO A C 1
ATOM 806 O O . PRO A 1 108 ? 8.890 -8.483 7.047 1.00 72.62 108 PRO A O 1
ATOM 809 N N . SER A 1 109 ? 6.918 -8.696 5.994 1.00 76.94 109 SER A N 1
ATOM 810 C CA . SER A 1 109 ? 6.219 -9.527 6.978 1.00 76.94 109 SER A CA 1
ATOM 811 C C . SER A 1 109 ? 6.792 -10.944 7.173 1.00 76.94 109 SER A C 1
ATOM 813 O O . SER A 1 109 ? 6.142 -11.760 7.825 1.00 76.94 109 SER A O 1
ATOM 815 N N . LEU A 1 110 ? 7.967 -11.269 6.624 1.00 82.81 110 LEU A N 1
ATOM 816 C CA . LEU A 1 110 ? 8.721 -12.484 6.959 1.00 82.81 110 LEU A CA 1
ATOM 817 C C . LEU A 1 110 ? 9.898 -12.199 7.910 1.00 82.81 110 LEU A C 1
ATOM 819 O O . LEU A 1 110 ? 10.121 -12.989 8.822 1.00 82.81 110 LEU A O 1
ATOM 823 N N . PHE A 1 111 ? 10.581 -11.056 7.777 1.00 81.31 111 PHE A N 1
ATOM 824 C CA . PHE A 1 111 ? 11.760 -10.719 8.594 1.00 81.31 111 PHE A CA 1
ATOM 825 C C . PHE A 1 111 ? 11.438 -9.998 9.909 1.00 81.31 111 PHE A C 1
ATOM 827 O O . PHE A 1 111 ? 12.211 -10.091 10.857 1.00 81.31 111 PHE A O 1
ATOM 834 N N . TYR A 1 112 ? 10.299 -9.306 9.995 1.00 84.25 112 TYR A N 1
ATOM 835 C CA . TYR A 1 112 ? 9.956 -8.460 11.144 1.00 84.25 112 TYR A CA 1
ATOM 836 C C . TYR A 1 112 ? 8.597 -8.828 11.758 1.00 84.25 112 TYR A C 1
ATOM 838 O O . TYR A 1 112 ? 7.698 -9.238 11.015 1.00 84.25 112 TYR A O 1
ATOM 846 N N . PRO A 1 113 ? 8.412 -8.697 13.090 1.00 88.81 113 PRO A N 1
ATOM 847 C CA . PRO A 1 113 ? 7.142 -8.986 13.750 1.00 88.81 113 PRO A CA 1
ATOM 848 C C . PRO A 1 113 ? 5.999 -8.189 13.118 1.00 88.81 113 PRO A C 1
ATOM 850 O O . PRO A 1 113 ? 6.070 -6.973 12.988 1.00 88.81 113 PRO A O 1
ATOM 853 N N . ASP A 1 114 ? 4.941 -8.906 12.746 1.00 89.19 114 ASP A N 1
ATOM 854 C CA . ASP A 1 114 ? 3.731 -8.401 12.086 1.00 89.19 114 ASP A CA 1
ATOM 855 C C . ASP A 1 114 ? 2.571 -8.300 13.096 1.00 89.19 114 ASP A C 1
ATOM 857 O O . ASP A 1 114 ? 2.688 -8.773 14.230 1.00 89.19 114 ASP A O 1
ATOM 861 N N . TRP A 1 115 ? 1.443 -7.702 12.719 1.00 91.81 115 TRP A N 1
ATOM 862 C CA . TRP A 1 115 ? 0.249 -7.637 13.564 1.00 91.81 115 TRP A CA 1
ATOM 863 C C . TRP A 1 115 ? -0.419 -9.014 13.735 1.00 91.81 115 TRP A C 1
ATOM 865 O O . TRP A 1 115 ? -0.439 -9.853 12.834 1.00 91.81 115 TRP A O 1
ATOM 875 N N . LEU A 1 116 ? -0.997 -9.247 14.916 1.00 92.69 116 LEU A N 1
ATOM 876 C CA . LEU A 1 116 ? -1.668 -10.493 15.283 1.00 92.69 116 LEU A CA 1
ATOM 877 C C . LEU A 1 116 ? -2.981 -10.672 14.507 1.00 92.69 116 LEU A C 1
ATOM 879 O O . LEU A 1 116 ? -4.020 -10.128 14.887 1.00 92.69 116 LEU A O 1
ATOM 883 N N . GLY A 1 117 ? -2.925 -11.484 13.449 1.00 87.31 117 GLY A N 1
ATOM 884 C CA . GLY A 1 117 ? -4.105 -12.035 12.778 1.00 87.31 117 GLY A CA 1
ATOM 885 C C . GLY A 1 117 ? -4.926 -12.965 13.682 1.00 87.31 117 GLY A C 1
ATOM 886 O O . GLY A 1 117 ? -4.543 -13.286 14.812 1.00 87.31 117 GLY A O 1
ATOM 887 N N . GLN A 1 118 ? -6.070 -13.428 13.187 1.00 86.31 118 GLN A N 1
ATOM 888 C CA . GLN A 1 118 ? -6.880 -14.425 13.885 1.00 86.31 118 GLN A CA 1
ATOM 889 C C . GLN A 1 118 ? -6.182 -15.799 13.863 1.00 86.31 118 GLN A C 1
ATOM 891 O O . GLN A 1 118 ? -5.475 -16.110 12.904 1.00 86.31 118 GLN A O 1
ATOM 896 N N . PRO A 1 119 ? -6.428 -16.687 14.846 1.00 86.38 119 PRO A N 1
ATOM 897 C CA . PRO A 1 119 ? -5.915 -18.063 14.821 1.00 86.38 119 PRO A CA 1
ATOM 898 C C . PRO A 1 119 ? -6.319 -18.879 13.581 1.00 86.38 119 PRO A C 1
ATOM 900 O O . PRO A 1 119 ? -5.656 -19.858 13.247 1.00 86.38 119 PRO A O 1
ATOM 903 N N . THR A 1 120 ? -7.388 -18.486 12.888 1.00 84.75 120 THR A N 1
ATOM 904 C CA . THR A 1 120 ? -7.839 -19.070 11.614 1.00 84.75 120 THR A CA 1
ATOM 905 C C . THR A 1 120 ? -6.969 -18.699 10.417 1.00 84.75 120 THR A C 1
ATOM 907 O O . THR A 1 120 ? -7.024 -19.383 9.400 1.00 84.75 120 THR A O 1
ATOM 910 N N . ASP A 1 121 ? -6.183 -17.629 10.510 1.00 84.38 121 ASP A N 1
ATOM 911 C CA . ASP A 1 121 ? -5.530 -17.036 9.349 1.00 84.38 121 ASP A CA 1
ATOM 912 C C . ASP A 1 121 ? -4.245 -17.800 8.999 1.00 84.38 121 ASP A C 1
ATOM 914 O O . ASP A 1 121 ? -3.492 -18.238 9.880 1.00 84.38 121 ASP A O 1
ATOM 918 N N . ASN A 1 122 ? -3.937 -17.902 7.703 1.00 79.94 122 ASN A N 1
ATOM 919 C CA . ASN A 1 122 ? -2.665 -18.467 7.236 1.00 79.94 122 ASN A CA 1
ATOM 920 C C . ASN A 1 122 ? -1.480 -17.684 7.832 1.00 79.94 122 ASN A C 1
ATOM 922 O O . ASN A 1 122 ? -0.557 -18.275 8.396 1.00 79.94 122 ASN A O 1
ATOM 926 N N . ASN A 1 123 ? -1.587 -16.350 7.836 1.00 83.88 123 ASN A N 1
ATOM 927 C CA . ASN A 1 123 ? -0.589 -15.420 8.373 1.00 83.88 123 ASN A CA 1
ATOM 928 C C . ASN A 1 123 ? -0.291 -15.613 9.872 1.00 83.88 123 ASN A C 1
ATOM 930 O O . ASN A 1 123 ? 0.762 -15.179 10.331 1.00 83.88 123 ASN A O 1
ATOM 934 N N . TYR A 1 124 ? -1.142 -16.307 10.637 1.00 89.94 124 TYR A N 1
ATOM 935 C CA . TYR A 1 124 ? -0.871 -16.637 12.044 1.00 89.94 124 TYR A CA 1
ATOM 936 C C . TYR A 1 124 ? 0.359 -17.560 12.206 1.00 89.94 124 TYR A C 1
ATOM 938 O O . TYR A 1 124 ? 0.949 -17.629 13.279 1.00 89.94 124 TYR A O 1
ATOM 946 N N . ALA A 1 125 ? 0.817 -18.232 11.143 1.00 93.12 125 ALA A N 1
ATOM 947 C CA . ALA A 1 125 ? 2.108 -18.928 11.147 1.00 93.12 125 ALA A CA 1
ATOM 948 C C . ALA A 1 125 ? 3.319 -17.982 11.247 1.00 93.12 125 ALA A C 1
ATOM 950 O O . ALA A 1 125 ? 4.348 -18.362 11.802 1.00 93.12 125 ALA A O 1
ATOM 951 N N . ARG A 1 126 ? 3.201 -16.732 10.777 1.00 92.38 126 ARG A N 1
ATOM 952 C CA . ARG A 1 126 ? 4.346 -15.821 10.607 1.00 92.38 126 ARG A CA 1
ATOM 953 C C . ARG A 1 126 ? 5.049 -15.447 11.913 1.00 92.38 126 ARG A C 1
ATOM 955 O O . ARG A 1 126 ? 6.235 -15.148 11.900 1.00 92.38 126 ARG A O 1
ATOM 962 N N . MET A 1 127 ? 4.357 -15.500 13.052 1.00 94.00 127 MET A N 1
ATOM 963 C CA . MET A 1 127 ? 4.979 -15.227 14.356 1.00 94.00 127 MET A CA 1
ATOM 964 C C . MET A 1 127 ? 5.949 -16.320 14.830 1.00 94.00 127 MET A C 1
ATOM 966 O O . MET A 1 127 ? 6.774 -16.047 15.698 1.00 94.00 127 MET A O 1
ATOM 970 N N . PHE A 1 128 ? 5.854 -17.525 14.255 1.00 95.31 128 PHE A N 1
ATOM 971 C CA . PHE A 1 128 ? 6.732 -18.668 14.518 1.00 95.31 128 PHE A CA 1
ATOM 972 C C . PHE A 1 128 ? 7.879 -18.787 13.500 1.00 95.31 128 PHE A C 1
ATOM 974 O O . PHE A 1 128 ? 8.655 -19.732 13.589 1.00 95.31 128 PHE A O 1
ATOM 981 N N . ILE A 1 129 ? 8.000 -17.861 12.538 1.00 95.06 129 ILE A N 1
ATOM 982 C CA . ILE A 1 129 ? 9.160 -17.806 11.634 1.00 95.06 129 ILE A CA 1
ATOM 983 C C . ILE A 1 129 ? 10.426 -17.576 12.478 1.00 95.06 129 ILE A C 1
ATOM 985 O O . ILE A 1 129 ? 10.387 -16.710 13.357 1.00 95.06 129 ILE A O 1
ATOM 989 N N . PRO A 1 130 ? 11.534 -18.301 12.240 1.00 93.69 130 PRO A N 1
ATOM 990 C CA . PRO A 1 130 ? 12.789 -18.048 12.938 1.00 93.69 130 PRO A CA 1
ATOM 991 C C . PRO A 1 130 ? 13.366 -16.671 12.586 1.00 93.69 130 PRO A C 1
ATOM 993 O O . PRO A 1 130 ? 13.562 -16.342 11.416 1.00 93.69 130 PRO A O 1
ATOM 996 N N . ASP A 1 131 ? 13.671 -15.871 13.602 1.00 90.69 131 ASP A N 1
ATOM 997 C CA . ASP A 1 131 ? 14.361 -14.595 13.458 1.00 90.69 131 ASP A CA 1
ATOM 998 C C . ASP A 1 131 ? 15.870 -14.828 13.366 1.00 90.69 131 ASP A C 1
ATOM 1000 O O . ASP A 1 131 ? 16.600 -14.848 14.366 1.00 90.69 131 ASP A O 1
ATOM 1004 N N . LEU A 1 132 ? 16.323 -14.982 12.123 1.00 88.44 132 LEU A N 1
ATOM 1005 C CA . LEU A 1 132 ? 17.726 -15.102 11.722 1.00 88.44 132 LEU A CA 1
ATOM 1006 C C . LEU A 1 132 ? 18.619 -13.966 12.269 1.00 88.44 132 LEU A C 1
ATOM 1008 O O . LEU A 1 132 ? 19.832 -14.132 12.393 1.00 88.44 132 LEU A O 1
ATOM 1012 N N . PHE A 1 133 ? 18.023 -12.829 12.640 1.00 85.94 133 PHE A N 1
ATOM 1013 C CA . PHE A 1 133 ? 18.700 -11.640 13.161 1.00 85.94 133 PHE A CA 1
ATOM 1014 C C . PHE A 1 133 ? 18.398 -11.381 14.641 1.00 85.94 133 PHE A C 1
ATOM 1016 O O . PHE A 1 133 ? 18.951 -10.456 15.225 1.00 85.94 133 PHE A O 1
ATOM 1023 N N . SER A 1 134 ? 17.559 -12.210 15.271 1.00 85.25 134 SER A N 1
ATOM 1024 C CA . SER A 1 134 ? 17.186 -12.142 16.689 1.00 85.25 134 SER A CA 1
ATOM 1025 C C . SER A 1 134 ? 16.757 -10.743 17.157 1.00 85.25 134 SER A C 1
ATOM 1027 O O . SER A 1 134 ? 17.108 -10.332 18.258 1.00 85.25 134 SER A O 1
ATOM 1029 N N . GLY A 1 135 ? 15.987 -10.022 16.340 1.00 80.38 135 GLY A N 1
ATOM 1030 C CA . GLY A 1 135 ? 15.504 -8.664 16.602 1.00 80.38 135 GLY A CA 1
ATOM 1031 C C . GLY A 1 135 ? 16.389 -7.540 16.055 1.00 80.38 135 GLY A C 1
ATOM 1032 O O . GLY A 1 135 ? 16.068 -6.372 16.249 1.00 80.38 135 GLY A O 1
ATOM 1033 N N . GLU A 1 136 ? 17.490 -7.853 15.369 1.00 77.88 136 GLU A N 1
ATOM 1034 C CA . GLU A 1 136 ? 18.450 -6.845 14.895 1.00 77.88 136 GLU A CA 1
ATOM 1035 C C . GLU A 1 136 ? 18.327 -6.459 13.407 1.00 77.88 136 GLU A C 1
ATOM 1037 O O . GLU A 1 136 ? 19.076 -5.599 12.935 1.00 77.88 136 GLU A O 1
ATOM 1042 N N . GLY A 1 137 ? 17.416 -7.100 12.667 1.00 79.19 137 GLY A N 1
ATOM 1043 C CA . GLY A 1 137 ? 17.178 -6.868 11.237 1.00 79.19 137 GLY A CA 1
ATOM 1044 C C . GLY A 1 137 ? 18.279 -7.382 10.285 1.00 79.19 137 GLY A C 1
ATOM 1045 O O . GLY A 1 137 ? 19.410 -7.654 10.699 1.00 79.19 137 GLY A O 1
ATOM 1046 N N . PRO A 1 138 ? 17.979 -7.493 8.978 1.00 80.44 138 PRO A N 1
ATOM 1047 C CA . PRO A 1 138 ? 18.824 -8.122 7.966 1.00 80.44 138 PRO A CA 1
ATOM 1048 C C . PRO A 1 138 ? 19.969 -7.210 7.483 1.00 80.44 138 PRO A C 1
ATOM 1050 O O . PRO A 1 138 ? 20.333 -7.237 6.316 1.00 80.44 138 PRO A O 1
ATOM 1053 N N . CYS A 1 139 ? 20.579 -6.403 8.354 1.00 78.38 139 CYS A N 1
ATOM 1054 C CA . CYS A 1 139 ? 21.647 -5.451 8.012 1.00 78.38 139 CYS A CA 1
ATOM 1055 C C . CYS A 1 139 ? 22.804 -6.101 7.208 1.00 78.38 139 CYS A C 1
ATOM 1057 O O . CYS A 1 139 ? 23.450 -7.007 7.738 1.00 78.38 139 CYS A O 1
ATOM 1059 N N . PRO A 1 140 ? 23.138 -5.643 5.983 1.00 75.75 140 PRO A N 1
ATOM 1060 C CA . PRO A 1 140 ? 24.260 -6.164 5.184 1.00 75.75 140 PRO A CA 1
ATOM 1061 C C . PRO A 1 140 ? 25.645 -6.198 5.854 1.00 75.75 140 PRO A C 1
ATOM 1063 O O . PRO A 1 140 ? 26.438 -7.080 5.543 1.00 75.75 140 PRO A O 1
ATOM 1066 N N . GLN A 1 141 ? 25.949 -5.288 6.787 1.00 76.50 141 GLN A N 1
ATOM 1067 C CA . GLN A 1 141 ? 27.279 -5.176 7.419 1.00 76.50 141 GLN A CA 1
ATOM 1068 C C . GLN A 1 141 ? 27.582 -6.238 8.495 1.00 76.50 141 GLN A C 1
ATOM 1070 O O . GLN A 1 141 ? 28.711 -6.307 8.979 1.00 76.50 141 GLN A O 1
ATOM 1075 N N . LYS A 1 142 ? 26.609 -7.065 8.899 1.00 76.38 142 LYS A N 1
ATOM 1076 C CA . LYS A 1 142 ? 26.804 -8.090 9.941 1.00 76.38 142 LYS A CA 1
ATOM 1077 C C . LYS A 1 142 ? 27.245 -9.426 9.330 1.00 76.38 142 LYS A C 1
ATOM 1079 O O . LYS A 1 142 ? 26.444 -10.062 8.652 1.00 76.38 142 LYS A O 1
ATOM 1084 N N . ASP A 1 143 ? 28.466 -9.892 9.609 1.00 76.88 143 ASP A N 1
ATOM 1085 C CA . ASP A 1 143 ? 28.884 -11.269 9.274 1.00 76.88 143 ASP A CA 1
ATOM 1086 C C . ASP A 1 143 ? 28.063 -12.259 10.120 1.00 76.88 143 ASP A C 1
ATOM 1088 O O . ASP A 1 143 ? 28.337 -12.474 11.302 1.00 76.88 143 ASP A O 1
ATOM 1092 N N . ILE A 1 144 ? 27.004 -12.809 9.521 1.00 79.69 144 ILE A N 1
ATOM 1093 C CA . ILE A 1 144 ? 26.162 -13.855 10.109 1.00 79.69 144 ILE A CA 1
ATOM 1094 C C . ILE A 1 144 ? 26.091 -14.967 9.076 1.00 79.69 144 ILE A C 1
ATOM 1096 O O . ILE A 1 144 ? 25.413 -14.852 8.054 1.00 79.69 144 ILE A O 1
ATOM 1100 N N . ARG A 1 145 ? 26.831 -16.041 9.342 1.00 82.50 145 ARG A N 1
ATOM 1101 C CA . ARG A 1 145 ? 27.052 -17.123 8.383 1.00 82.50 145 ARG A CA 1
ATOM 1102 C C . ARG A 1 145 ? 25.924 -18.139 8.406 1.00 82.50 145 ARG A C 1
ATOM 1104 O O . ARG A 1 145 ? 25.358 -18.454 9.449 1.00 82.50 145 ARG A O 1
ATOM 1111 N N . GLY A 1 146 ? 25.646 -18.698 7.236 1.00 88.50 146 GLY A N 1
ATOM 1112 C CA . GLY A 1 146 ? 24.702 -19.792 7.048 1.00 88.50 146 GLY A CA 1
ATOM 1113 C C . GLY A 1 146 ? 23.841 -19.585 5.810 1.00 88.50 146 GLY A C 1
ATOM 1114 O O . GLY A 1 146 ? 23.591 -18.455 5.393 1.00 88.50 146 GLY A O 1
ATOM 1115 N N . LEU A 1 147 ? 23.357 -20.696 5.258 1.00 91.94 147 LEU A N 1
ATOM 1116 C CA . LEU A 1 147 ? 22.695 -20.791 3.951 1.00 91.94 147 LEU A CA 1
ATOM 1117 C C . LEU A 1 147 ? 21.512 -19.828 3.744 1.00 91.94 147 LEU A C 1
ATOM 1119 O O . LEU A 1 147 ? 21.246 -19.428 2.613 1.00 91.94 147 LEU A O 1
ATOM 1123 N N . LEU A 1 148 ? 20.813 -19.463 4.825 1.00 92.75 148 LEU A N 1
ATOM 1124 C CA . LEU A 1 148 ? 19.678 -18.531 4.815 1.00 92.75 148 LEU A CA 1
ATOM 1125 C C . LEU A 1 148 ? 20.011 -17.133 5.365 1.00 92.75 148 LEU A C 1
ATOM 1127 O O . LEU A 1 148 ? 19.193 -16.221 5.261 1.00 92.75 148 LEU A O 1
ATOM 1131 N N . HIS A 1 149 ? 21.188 -16.946 5.967 1.00 88.25 149 HIS A N 1
ATOM 1132 C CA . HIS A 1 149 ? 21.566 -15.691 6.618 1.00 88.25 149 HIS A CA 1
ATOM 1133 C C . HIS A 1 149 ? 22.232 -14.718 5.646 1.00 88.25 149 HIS A C 1
ATOM 1135 O O . HIS A 1 149 ? 21.909 -13.535 5.656 1.00 88.25 149 HIS A O 1
ATOM 1141 N N . GLN A 1 150 ? 23.171 -15.182 4.822 1.00 87.12 150 GLN A N 1
ATOM 1142 C CA . GLN A 1 150 ? 24.029 -14.317 4.011 1.00 87.12 150 GLN A CA 1
ATOM 1143 C C . GLN A 1 150 ? 24.468 -15.039 2.742 1.00 87.12 150 GLN A C 1
ATOM 1145 O O . GLN A 1 150 ? 24.924 -16.172 2.821 1.00 87.12 150 GLN A O 1
ATOM 1150 N N . PHE A 1 151 ? 24.376 -14.368 1.595 1.00 87.94 151 PHE A N 1
ATOM 1151 C CA . PHE A 1 151 ? 24.927 -14.851 0.331 1.00 87.94 151 PHE A CA 1
ATOM 1152 C C . PHE A 1 151 ? 26.447 -14.648 0.307 1.00 87.94 151 PHE A C 1
ATOM 1154 O O . PHE A 1 151 ? 26.930 -13.545 0.573 1.00 87.94 151 PHE A O 1
ATOM 1161 N N . ASP A 1 152 ? 27.193 -15.700 -0.024 1.00 88.00 152 ASP A N 1
ATOM 1162 C CA . ASP A 1 152 ? 28.654 -15.682 -0.128 1.00 88.00 152 ASP A CA 1
ATOM 1163 C C . ASP A 1 152 ? 29.068 -15.961 -1.592 1.00 88.00 152 ASP A C 1
ATOM 1165 O O . ASP A 1 152 ? 28.636 -16.961 -2.170 1.00 88.00 152 ASP A O 1
ATOM 1169 N N . PRO A 1 153 ? 29.898 -15.116 -2.231 1.00 88.25 153 PRO A N 1
ATOM 1170 C CA . PRO A 1 153 ? 30.311 -15.296 -3.622 1.00 88.25 153 PRO A CA 1
ATOM 1171 C C . PRO A 1 153 ? 31.198 -16.532 -3.823 1.00 88.25 153 PRO A C 1
ATOM 1173 O O . PRO A 1 153 ? 31.270 -17.041 -4.940 1.00 88.25 153 PRO A O 1
ATOM 1176 N N . ASN A 1 154 ? 31.826 -17.061 -2.766 1.00 92.06 154 ASN A N 1
ATOM 1177 C CA . ASN A 1 154 ? 32.566 -18.326 -2.816 1.00 92.06 154 ASN A CA 1
ATOM 1178 C C . ASN A 1 154 ? 31.638 -19.535 -3.051 1.00 92.06 154 ASN A C 1
ATOM 1180 O O . ASN A 1 154 ? 32.112 -20.628 -3.354 1.00 92.06 154 ASN A O 1
ATOM 1184 N N . TRP A 1 155 ? 30.315 -19.357 -2.943 1.00 94.44 155 TRP A N 1
ATOM 1185 C CA . TRP A 1 155 ? 29.326 -20.365 -3.328 1.00 94.44 155 TRP A CA 1
ATOM 1186 C C . TRP A 1 155 ? 29.123 -20.479 -4.847 1.00 94.44 155 TRP A C 1
ATOM 1188 O O . TRP A 1 155 ? 28.424 -21.395 -5.283 1.00 94.44 155 TRP A O 1
ATOM 1198 N N . ILE A 1 156 ? 29.679 -19.564 -5.650 1.00 95.62 156 ILE A N 1
ATOM 1199 C CA . ILE A 1 156 ? 29.435 -19.467 -7.095 1.00 95.62 156 ILE A CA 1
ATOM 1200 C C . ILE A 1 156 ? 30.617 -20.044 -7.885 1.00 95.62 156 ILE A C 1
ATOM 1202 O O . ILE A 1 156 ? 31.764 -19.644 -7.698 1.00 95.62 156 ILE A O 1
ATOM 1206 N N . GLU A 1 157 ? 30.328 -20.913 -8.852 1.00 96.81 157 GLU A N 1
ATOM 1207 C CA . GLU A 1 157 ? 31.240 -21.246 -9.951 1.00 96.81 157 GLU A CA 1
ATOM 1208 C C . GLU A 1 157 ? 30.661 -20.778 -11.296 1.00 96.81 157 GLU A C 1
ATOM 1210 O O . GLU A 1 157 ? 29.448 -20.634 -11.458 1.00 96.81 157 GLU A O 1
ATOM 1215 N N . TYR A 1 158 ? 31.526 -20.574 -12.289 1.00 96.38 158 TYR A N 1
ATOM 1216 C CA . TYR A 1 158 ? 31.107 -20.345 -13.672 1.00 96.38 158 TYR A CA 1
ATOM 1217 C C . TYR A 1 158 ? 31.259 -21.633 -14.480 1.00 96.38 158 TYR A C 1
ATOM 1219 O O . TYR A 1 158 ? 32.358 -22.183 -14.574 1.00 96.38 158 TYR A O 1
ATOM 1227 N N . ARG A 1 159 ? 30.173 -22.087 -15.112 1.00 94.00 159 ARG A N 1
ATOM 1228 C CA . ARG A 1 159 ? 30.179 -23.211 -16.060 1.00 94.00 159 ARG A CA 1
ATOM 1229 C C . ARG A 1 159 ? 29.442 -22.798 -17.327 1.00 94.00 159 ARG A C 1
ATOM 1231 O O . ARG A 1 159 ? 28.400 -22.158 -17.252 1.00 94.00 159 ARG A O 1
ATOM 1238 N N . ASP A 1 160 ? 30.028 -23.097 -18.484 1.00 93.69 160 ASP A N 1
ATOM 1239 C CA . ASP A 1 160 ? 29.490 -22.747 -19.810 1.00 93.69 160 ASP A CA 1
ATOM 1240 C C . ASP A 1 160 ? 29.144 -21.247 -19.979 1.00 93.69 160 ASP A C 1
ATOM 1242 O O . ASP A 1 160 ? 28.270 -20.864 -20.754 1.00 93.69 160 ASP A O 1
ATOM 1246 N N . GLY A 1 161 ? 29.851 -20.381 -19.240 1.00 90.56 161 GLY A N 1
ATOM 1247 C CA . GLY A 1 161 ? 29.648 -18.927 -19.205 1.00 90.56 161 GLY A CA 1
ATOM 1248 C C . GLY A 1 161 ? 28.586 -18.434 -18.213 1.00 90.56 161 GLY A C 1
ATOM 1249 O O . GLY A 1 161 ? 28.531 -17.234 -17.953 1.00 90.56 161 GLY A O 1
ATOM 1250 N N . ALA A 1 162 ? 27.788 -19.323 -17.617 1.00 94.44 162 ALA A N 1
ATOM 1251 C CA . ALA A 1 162 ? 26.744 -18.973 -16.657 1.00 94.44 162 ALA A CA 1
ATOM 1252 C C . ALA A 1 162 ? 27.223 -19.127 -15.194 1.00 94.44 162 ALA A C 1
ATOM 1254 O O . ALA A 1 162 ? 27.868 -20.131 -14.868 1.00 94.44 162 ALA A O 1
ATOM 1255 N N . PRO A 1 163 ? 26.905 -18.176 -14.293 1.00 95.50 163 PRO A N 1
ATOM 1256 C CA . PRO A 1 163 ? 27.102 -18.350 -12.858 1.00 95.50 163 PRO A CA 1
ATOM 1257 C C . PRO A 1 163 ? 26.092 -19.354 -12.284 1.00 95.50 163 PRO A C 1
ATOM 1259 O O . PRO A 1 163 ? 24.884 -19.273 -12.533 1.00 95.50 163 PRO A O 1
ATOM 1262 N N . ARG A 1 164 ? 26.591 -20.293 -11.480 1.00 96.94 164 ARG A N 1
ATOM 1263 C CA . ARG A 1 164 ? 25.799 -21.318 -10.793 1.00 96.94 164 ARG A CA 1
ATOM 1264 C C . ARG A 1 164 ? 26.328 -21.573 -9.385 1.00 96.94 164 ARG A C 1
ATOM 1266 O O . ARG A 1 164 ? 27.508 -21.357 -9.124 1.00 96.94 164 ARG A O 1
ATOM 1273 N N . PHE A 1 165 ? 25.487 -22.085 -8.494 1.00 97.19 165 PHE A N 1
ATOM 1274 C CA . PHE A 1 165 ? 25.956 -22.566 -7.193 1.00 97.19 165 PHE A CA 1
ATOM 1275 C C . PHE A 1 165 ? 26.819 -23.823 -7.352 1.00 97.19 165 PHE A C 1
ATOM 1277 O O . PHE A 1 165 ? 26.500 -24.689 -8.172 1.00 97.19 165 PHE A O 1
ATOM 1284 N N . THR A 1 166 ? 27.885 -23.944 -6.558 1.00 97.06 166 THR A N 1
ATOM 1285 C CA . THR A 1 166 ? 28.748 -25.136 -6.542 1.00 97.06 166 THR A CA 1
ATOM 1286 C C . THR A 1 166 ? 27.969 -26.389 -6.131 1.00 97.06 166 THR A C 1
ATOM 1288 O O . THR A 1 166 ? 26.999 -26.330 -5.369 1.00 97.06 166 THR A O 1
ATOM 1291 N N . ASP A 1 167 ? 28.422 -27.559 -6.590 1.00 96.44 167 ASP A N 1
ATOM 1292 C CA . ASP A 1 167 ? 27.769 -28.847 -6.288 1.00 96.44 167 ASP A CA 1
ATOM 1293 C C . ASP A 1 167 ? 27.813 -29.209 -4.781 1.00 96.44 167 ASP A C 1
ATOM 1295 O O . ASP A 1 167 ? 27.124 -30.127 -4.334 1.00 96.44 167 ASP A O 1
ATOM 1299 N N . GLU A 1 168 ? 28.620 -28.495 -3.988 1.00 96.69 168 GLU A N 1
ATOM 1300 C CA . GLU A 1 168 ? 28.645 -28.555 -2.523 1.00 96.69 168 GLU A CA 1
ATOM 1301 C C . GLU A 1 168 ? 27.531 -27.713 -1.892 1.00 96.69 168 GLU A C 1
ATOM 1303 O O . GLU A 1 168 ? 26.749 -28.239 -1.102 1.00 96.69 168 GLU A O 1
ATOM 1308 N N . ILE A 1 169 ? 27.376 -26.449 -2.292 1.00 96.19 169 ILE A N 1
ATOM 1309 C CA . ILE A 1 169 ? 26.337 -25.567 -1.741 1.00 96.19 169 ILE A CA 1
ATOM 1310 C C . ILE A 1 169 ? 24.934 -26.002 -2.183 1.00 96.19 169 ILE A C 1
ATOM 1312 O O . ILE A 1 169 ? 24.005 -25.983 -1.379 1.00 96.19 169 ILE A O 1
ATOM 1316 N N . GLN A 1 170 ? 24.774 -26.532 -3.402 1.00 96.19 170 GLN A N 1
ATOM 1317 C CA . GLN A 1 170 ? 23.516 -27.177 -3.815 1.00 96.19 170 GLN A CA 1
ATOM 1318 C C . GLN A 1 170 ? 23.179 -28.430 -2.991 1.00 96.19 170 GLN A C 1
ATOM 1320 O O . GLN A 1 170 ? 22.008 -28.806 -2.883 1.00 96.19 170 GLN A O 1
ATOM 1325 N N . ARG A 1 171 ? 24.189 -29.099 -2.419 1.00 96.31 171 ARG A N 1
ATOM 1326 C CA . ARG A 1 171 ? 23.991 -30.224 -1.501 1.00 96.31 171 ARG A CA 1
ATOM 1327 C C . ARG A 1 171 ? 23.586 -29.721 -0.119 1.00 96.31 171 ARG A C 1
ATOM 1329 O O . ARG A 1 171 ? 22.603 -30.226 0.406 1.00 96.31 171 ARG A O 1
ATOM 1336 N N . ALA A 1 172 ? 24.261 -28.697 0.398 1.00 94.94 172 ALA A N 1
ATOM 1337 C CA . ALA A 1 172 ? 23.945 -28.050 1.671 1.00 94.94 172 ALA A CA 1
ATOM 1338 C C . ALA A 1 172 ? 22.513 -27.467 1.686 1.00 94.94 172 ALA A C 1
ATOM 1340 O O . ALA A 1 172 ? 21.718 -27.794 2.563 1.00 94.94 172 ALA A O 1
ATOM 1341 N N . PHE A 1 173 ? 22.107 -26.721 0.645 1.00 95.62 173 PHE A N 1
ATOM 1342 C CA . PHE A 1 173 ? 20.719 -26.245 0.493 1.00 95.62 173 PHE A CA 1
ATOM 1343 C C . PHE A 1 173 ? 19.688 -27.383 0.520 1.00 95.62 173 PHE A C 1
ATOM 1345 O O . PHE A 1 173 ? 18.577 -27.185 1.009 1.00 95.62 173 PHE A O 1
ATOM 1352 N N . ARG A 1 174 ? 20.030 -28.570 0.004 1.00 95.50 174 ARG A N 1
ATOM 1353 C CA . ARG A 1 174 ? 19.146 -29.737 0.074 1.00 95.50 174 ARG A CA 1
ATOM 1354 C C . ARG A 1 174 ? 19.146 -30.349 1.473 1.00 95.50 174 ARG A C 1
ATOM 1356 O O . ARG A 1 174 ? 18.089 -30.405 2.081 1.00 95.50 174 ARG A O 1
ATOM 1363 N N . GLN A 1 175 ? 20.307 -30.752 1.982 1.00 92.56 175 GLN A N 1
ATOM 1364 C CA . GLN A 1 175 ? 20.424 -31.548 3.206 1.00 92.56 175 GLN A CA 1
ATOM 1365 C C . GLN A 1 175 ? 20.094 -30.753 4.475 1.00 92.56 175 GLN A C 1
ATOM 1367 O O . GLN A 1 175 ? 19.377 -31.254 5.335 1.00 92.56 175 GLN A O 1
ATOM 1372 N N . ASP A 1 176 ? 20.559 -29.507 4.573 1.00 90.44 176 ASP A N 1
ATOM 1373 C CA . ASP A 1 176 ? 20.504 -28.739 5.822 1.00 90.44 176 ASP A CA 1
ATOM 1374 C C . ASP A 1 176 ? 19.196 -27.935 5.953 1.00 90.44 176 ASP A C 1
ATOM 1376 O O . ASP A 1 176 ? 18.769 -27.603 7.062 1.00 90.44 176 ASP A O 1
ATOM 1380 N N . VAL A 1 177 ? 18.545 -27.633 4.820 1.00 93.44 177 VAL A N 1
ATOM 1381 C CA . VAL A 1 177 ? 17.281 -26.877 4.746 1.00 93.44 177 VAL A CA 1
ATOM 1382 C C . VAL A 1 177 ? 16.131 -27.778 4.290 1.00 93.44 177 VAL A C 1
ATOM 1384 O O . VAL A 1 177 ? 15.283 -28.136 5.101 1.00 93.44 177 VAL A O 1
ATOM 1387 N N . VAL A 1 178 ? 16.087 -28.182 3.015 1.00 93.88 178 VAL A N 1
ATOM 1388 C CA . VAL A 1 178 ? 14.886 -28.824 2.437 1.00 93.88 178 VAL A CA 1
ATOM 1389 C C . VAL A 1 178 ? 14.606 -30.211 3.021 1.00 93.88 178 VAL A C 1
ATOM 1391 O O . VAL A 1 178 ? 13.452 -30.529 3.309 1.00 93.88 178 VAL A O 1
ATOM 1394 N N . ASP A 1 179 ? 15.639 -31.021 3.240 1.00 94.38 179 ASP A N 1
ATOM 1395 C CA . ASP A 1 179 ? 15.513 -32.350 3.835 1.00 94.38 179 ASP A CA 1
ATOM 1396 C C . ASP A 1 179 ? 15.197 -32.245 5.343 1.00 94.38 179 ASP A C 1
ATOM 1398 O O . ASP A 1 179 ? 14.509 -33.114 5.879 1.00 94.38 179 ASP A O 1
ATOM 1402 N N . THR A 1 180 ? 15.619 -31.173 6.029 1.00 94.69 180 THR A N 1
ATOM 1403 C CA . THR A 1 180 ? 15.208 -30.848 7.413 1.00 94.69 180 THR A CA 1
ATOM 1404 C C . THR A 1 180 ? 13.721 -30.474 7.475 1.00 94.69 180 THR A C 1
ATOM 1406 O O . THR A 1 180 ? 12.987 -30.998 8.316 1.00 94.69 180 THR A O 1
ATOM 1409 N N . ASP A 1 181 ? 13.243 -29.629 6.554 1.00 94.69 181 ASP A N 1
ATOM 1410 C CA . ASP A 1 181 ? 11.826 -29.256 6.444 1.00 94.69 181 ASP A CA 1
ATOM 1411 C C . ASP A 1 181 ? 10.925 -30.457 6.117 1.00 94.69 181 ASP A C 1
ATOM 1413 O O . ASP A 1 181 ? 9.787 -30.547 6.589 1.00 94.69 181 ASP A O 1
ATOM 1417 N N . ASP A 1 182 ? 11.395 -31.354 5.245 1.00 94.12 182 ASP A N 1
ATOM 1418 C CA . ASP A 1 182 ? 10.682 -32.569 4.850 1.00 94.12 182 ASP A CA 1
ATOM 1419 C C . ASP A 1 182 ? 10.652 -33.577 6.016 1.00 94.12 182 ASP A C 1
ATOM 1421 O O . ASP A 1 182 ? 9.583 -34.104 6.325 1.00 94.12 182 ASP A O 1
ATOM 1425 N N . GLN A 1 183 ? 11.755 -33.755 6.755 1.00 95.94 183 GLN A N 1
ATOM 1426 C CA . GLN A 1 183 ? 11.779 -34.578 7.973 1.00 95.94 183 GLN A CA 1
ATOM 1427 C C . GLN A 1 183 ? 10.868 -34.036 9.083 1.00 95.94 183 GLN A C 1
ATOM 1429 O O . GLN A 1 183 ? 10.153 -34.816 9.712 1.00 95.94 183 GLN A O 1
ATOM 1434 N N . LEU A 1 184 ? 10.846 -32.719 9.329 1.00 96.19 184 LEU A N 1
ATOM 1435 C CA . LEU A 1 184 ? 9.947 -32.131 10.328 1.00 96.19 184 LEU A CA 1
ATOM 1436 C C . LEU A 1 184 ? 8.478 -32.226 9.895 1.00 96.19 184 LEU A C 1
ATOM 1438 O O . LEU A 1 184 ? 7.628 -32.555 10.720 1.00 96.19 184 LEU A O 1
ATOM 1442 N N . ARG A 1 185 ? 8.167 -32.008 8.611 1.00 96.06 185 ARG A N 1
ATOM 1443 C CA . ARG A 1 185 ? 6.828 -32.260 8.045 1.00 96.06 185 ARG A CA 1
ATOM 1444 C C . ARG A 1 185 ? 6.371 -33.697 8.327 1.00 96.06 185 ARG A C 1
ATOM 1446 O O . ARG A 1 185 ? 5.244 -33.894 8.785 1.00 96.06 185 ARG A O 1
ATOM 1453 N N . ASP A 1 186 ? 7.240 -34.675 8.089 1.00 95.81 186 ASP A N 1
ATOM 1454 C CA . ASP A 1 186 ? 6.903 -36.096 8.212 1.00 95.81 186 ASP A CA 1
ATOM 1455 C C . ASP A 1 186 ? 6.816 -36.547 9.681 1.00 95.81 186 ASP A C 1
ATOM 1457 O O . ASP A 1 186 ? 5.899 -37.287 10.039 1.00 95.81 186 ASP A O 1
ATOM 1461 N N . ALA A 1 187 ? 7.672 -36.020 10.565 1.00 96.81 187 ALA A N 1
ATOM 1462 C CA . ALA A 1 187 ? 7.575 -36.208 12.019 1.00 96.81 187 ALA A CA 1
ATOM 1463 C C . ALA A 1 187 ? 6.282 -35.617 12.622 1.00 96.81 187 ALA A C 1
ATOM 1465 O O . ALA A 1 187 ? 5.787 -36.111 13.634 1.00 96.81 187 ALA A O 1
ATOM 1466 N N . LEU A 1 188 ? 5.718 -34.583 11.988 1.00 96.25 188 LEU A N 1
ATOM 1467 C CA . LEU A 1 188 ? 4.413 -33.994 12.315 1.00 96.25 188 LEU A CA 1
ATOM 1468 C C . LEU A 1 188 ? 3.226 -34.724 11.648 1.00 96.25 188 LEU A C 1
ATOM 1470 O O . LEU A 1 188 ? 2.074 -34.336 11.854 1.00 96.25 188 LEU A O 1
ATOM 1474 N N . GLY A 1 189 ? 3.477 -35.753 10.829 1.00 95.12 189 GLY A N 1
ATOM 1475 C CA . GLY A 1 189 ? 2.447 -36.498 10.097 1.00 95.12 189 GLY A CA 1
ATOM 1476 C C . GLY A 1 189 ? 1.713 -35.680 9.025 1.00 95.12 189 GLY A C 1
ATOM 1477 O O . GLY A 1 189 ? 0.573 -35.997 8.682 1.00 95.12 189 GLY A O 1
ATOM 1478 N N . LEU A 1 190 ? 2.324 -34.604 8.519 1.00 93.19 190 LEU A N 1
ATOM 1479 C CA . LEU A 1 190 ? 1.693 -33.671 7.584 1.00 93.19 190 LEU A CA 1
ATOM 1480 C C . LEU A 1 190 ? 1.914 -34.130 6.136 1.00 93.19 190 LEU A C 1
ATOM 1482 O O . LEU A 1 190 ? 3.041 -34.337 5.701 1.00 93.19 190 LEU A O 1
ATOM 1486 N N . ALA A 1 191 ? 0.842 -34.251 5.352 1.00 89.25 191 ALA A N 1
ATOM 1487 C CA . ALA A 1 191 ? 0.961 -34.589 3.933 1.00 89.25 191 ALA A CA 1
ATOM 1488 C C . ALA A 1 191 ? 1.690 -33.479 3.149 1.00 89.25 191 ALA A C 1
ATOM 1490 O O . ALA A 1 191 ? 1.462 -32.295 3.394 1.00 89.25 191 ALA A O 1
ATOM 1491 N N . GLU A 1 192 ? 2.495 -33.833 2.139 1.00 82.00 192 GLU A N 1
ATOM 1492 C CA . GLU A 1 192 ? 3.152 -32.847 1.257 1.00 82.00 192 GLU A CA 1
ATOM 1493 C C . GLU A 1 192 ? 2.132 -31.904 0.585 1.00 82.00 192 GLU A C 1
ATOM 1495 O O . GLU A 1 192 ? 2.356 -30.698 0.474 1.00 82.00 192 GLU A O 1
ATOM 1500 N N . SER A 1 193 ? 0.946 -32.425 0.254 1.00 82.00 193 SER A N 1
ATOM 1501 C CA . SER A 1 193 ? -0.185 -31.664 -0.289 1.00 82.00 193 SER A CA 1
ATOM 1502 C C . SER A 1 193 ? -0.809 -30.644 0.676 1.00 82.00 193 SER A C 1
ATOM 1504 O O . SER A 1 193 ? -1.694 -29.902 0.257 1.00 82.00 193 SER A O 1
ATOM 1506 N N . ALA A 1 194 ? -0.376 -30.570 1.940 1.00 76.56 194 ALA A N 1
ATOM 1507 C CA . ALA A 1 194 ? -0.766 -29.498 2.857 1.00 76.56 194 ALA A CA 1
ATOM 1508 C C . ALA A 1 194 ? -0.016 -28.178 2.587 1.00 76.56 194 ALA A C 1
ATOM 1510 O O . ALA A 1 194 ? -0.536 -27.113 2.916 1.00 76.56 194 ALA A O 1
ATOM 1511 N N . TYR A 1 195 ? 1.176 -28.230 1.971 1.00 75.88 195 TYR A N 1
ATOM 1512 C CA . TYR A 1 195 ? 2.036 -27.057 1.737 1.00 75.88 195 TYR A CA 1
ATOM 1513 C C . TYR A 1 195 ? 2.697 -27.003 0.335 1.00 75.88 195 TYR A C 1
ATOM 1515 O O . TYR A 1 195 ? 3.855 -26.585 0.233 1.00 75.88 195 TYR A O 1
ATOM 1523 N N . PRO A 1 196 ? 2.019 -27.377 -0.772 1.00 62.84 196 PRO A N 1
ATOM 1524 C CA . PRO A 1 196 ? 2.657 -27.496 -2.090 1.00 62.84 196 PRO A CA 1
ATOM 1525 C C . PRO A 1 196 ? 3.198 -26.161 -2.627 1.00 62.84 196 PRO A C 1
ATOM 1527 O O . PRO A 1 196 ? 4.192 -26.141 -3.344 1.00 62.84 196 PRO A O 1
ATOM 1530 N N . SER A 1 197 ? 2.590 -25.034 -2.244 1.00 75.19 197 SER A N 1
ATOM 1531 C CA . SER A 1 197 ? 3.025 -23.672 -2.591 1.00 75.19 197 SER A CA 1
ATOM 1532 C C . SER A 1 197 ? 4.149 -23.115 -1.701 1.00 75.19 197 SER A C 1
ATOM 1534 O O . SER A 1 197 ? 4.569 -21.968 -1.890 1.00 75.19 197 SER A O 1
ATOM 1536 N N . LEU A 1 198 ? 4.620 -23.893 -0.717 1.00 78.44 198 LEU A N 1
ATOM 1537 C CA . LEU A 1 198 ? 5.692 -23.515 0.211 1.00 78.44 198 LEU A CA 1
ATOM 1538 C C . LEU A 1 198 ? 6.968 -24.353 0.048 1.00 78.44 198 LEU A C 1
ATOM 1540 O O . LEU A 1 198 ? 7.963 -24.027 0.687 1.00 78.44 198 LEU A O 1
ATOM 1544 N N . ARG A 1 199 ? 6.984 -25.414 -0.776 1.00 87.38 199 ARG A N 1
ATOM 1545 C CA . ARG A 1 199 ? 8.220 -26.180 -1.015 1.00 87.38 199 ARG A CA 1
ATOM 1546 C C . ARG A 1 199 ? 9.222 -25.280 -1.761 1.00 87.38 199 ARG A C 1
ATOM 1548 O O . ARG A 1 199 ? 8.916 -24.863 -2.880 1.00 87.38 199 ARG A O 1
ATOM 1555 N N . PRO A 1 200 ? 10.379 -24.932 -1.170 1.00 89.25 200 PRO A N 1
ATOM 1556 C CA . PRO A 1 200 ? 11.281 -23.955 -1.766 1.00 89.25 200 PRO A CA 1
ATOM 1557 C C . PRO A 1 200 ? 12.005 -24.557 -2.979 1.00 89.25 200 PRO A C 1
ATOM 1559 O O . PRO A 1 200 ? 12.470 -25.699 -2.948 1.00 89.25 200 PRO A O 1
ATOM 1562 N N . HIS A 1 201 ? 12.110 -23.790 -4.065 1.00 92.69 201 HIS A N 1
ATOM 1563 C CA . HIS A 1 201 ? 12.885 -24.190 -5.238 1.00 92.69 201 HIS A CA 1
ATOM 1564 C C . HIS A 1 201 ? 14.367 -23.893 -4.992 1.00 92.69 201 HIS A C 1
ATOM 1566 O O . HIS A 1 201 ? 14.733 -22.730 -4.850 1.00 92.69 201 HIS A O 1
ATOM 1572 N N . ILE A 1 202 ? 15.213 -24.928 -4.934 1.00 95.12 202 ILE A N 1
ATOM 1573 C CA . ILE A 1 202 ? 16.663 -24.750 -4.769 1.00 95.12 202 ILE A CA 1
ATOM 1574 C C . ILE A 1 202 ? 17.229 -24.124 -6.059 1.00 95.12 202 ILE A C 1
ATOM 1576 O O . ILE A 1 202 ? 17.169 -24.780 -7.105 1.00 95.12 202 ILE A O 1
ATOM 1580 N N . PRO A 1 203 ? 17.793 -22.903 -6.013 1.00 93.38 203 PRO A N 1
ATOM 1581 C CA . PRO A 1 203 ? 18.406 -22.278 -7.178 1.00 93.38 203 PRO A CA 1
ATOM 1582 C C . PRO A 1 203 ? 19.660 -23.050 -7.610 1.00 93.38 203 PRO A C 1
ATOM 1584 O O . PRO A 1 203 ? 20.390 -23.601 -6.785 1.00 93.38 203 PRO A O 1
ATOM 1587 N N . ASN A 1 204 ? 19.919 -23.083 -8.917 1.00 90.75 204 ASN A N 1
ATOM 1588 C CA . ASN A 1 204 ? 21.028 -23.841 -9.502 1.00 90.75 204 ASN A CA 1
ATOM 1589 C C . ASN A 1 204 ? 21.926 -22.932 -10.345 1.00 90.75 204 ASN A C 1
ATOM 1591 O O . ASN A 1 204 ? 23.052 -22.653 -9.944 1.00 90.75 204 ASN A O 1
ATOM 1595 N N . VAL A 1 205 ? 21.411 -22.436 -11.472 1.00 94.81 205 VAL A N 1
ATOM 1596 C CA . VAL A 1 205 ? 22.130 -21.634 -12.473 1.00 94.81 205 VAL A CA 1
ATOM 1597 C C . VAL A 1 205 ? 21.241 -20.491 -12.955 1.00 94.81 205 VAL A C 1
ATOM 1599 O O . VAL A 1 205 ? 20.037 -20.683 -13.116 1.00 94.81 205 VAL A O 1
ATOM 1602 N N . ALA A 1 206 ? 21.829 -19.322 -13.212 1.00 93.75 206 ALA A N 1
ATOM 1603 C CA . ALA A 1 206 ? 21.118 -18.158 -13.737 1.00 93.75 206 ALA A CA 1
ATOM 1604 C C . ALA A 1 206 ? 21.944 -17.425 -14.807 1.00 93.75 206 ALA A C 1
ATOM 1606 O O . ALA A 1 206 ? 23.123 -17.703 -15.007 1.00 93.75 206 ALA A O 1
ATOM 1607 N N . ALA A 1 207 ? 21.333 -16.461 -15.503 1.00 91.31 207 ALA A N 1
ATOM 1608 C CA . ALA A 1 207 ? 22.013 -15.685 -16.547 1.00 91.31 207 ALA A CA 1
ATOM 1609 C C . ALA A 1 207 ? 23.052 -14.681 -16.000 1.00 91.31 207 ALA A C 1
ATOM 1611 O O . ALA A 1 207 ? 23.968 -14.289 -16.718 1.00 91.31 207 ALA A O 1
ATOM 1612 N N . THR A 1 208 ? 22.909 -14.248 -14.743 1.00 89.31 208 THR A N 1
ATOM 1613 C CA . THR A 1 208 ? 23.807 -13.297 -14.066 1.00 89.31 208 THR A CA 1
ATOM 1614 C C . THR A 1 208 ? 23.900 -13.626 -12.571 1.00 89.31 208 THR A C 1
ATOM 1616 O O . THR A 1 208 ? 23.035 -14.326 -12.039 1.00 89.31 208 THR A O 1
ATOM 1619 N N . ILE A 1 209 ? 24.909 -13.090 -11.870 1.00 88.38 209 ILE A N 1
ATOM 1620 C CA . ILE A 1 209 ? 24.994 -13.201 -10.402 1.00 88.38 209 ILE A CA 1
ATOM 1621 C C . ILE A 1 209 ? 23.805 -12.497 -9.730 1.00 88.38 209 ILE A C 1
ATOM 1623 O O . ILE A 1 209 ? 23.261 -13.030 -8.771 1.00 88.38 209 ILE A O 1
ATOM 1627 N N . ALA A 1 210 ? 23.349 -11.353 -10.255 1.00 85.06 210 ALA A N 1
ATOM 1628 C CA . ALA A 1 210 ? 22.199 -10.628 -9.709 1.00 85.06 210 ALA A CA 1
ATOM 1629 C C . ALA A 1 210 ? 20.897 -11.450 -9.791 1.00 85.06 210 ALA A C 1
ATOM 1631 O O . ALA A 1 210 ? 20.114 -11.461 -8.842 1.00 85.06 210 ALA A O 1
ATOM 1632 N N . ASN A 1 211 ? 20.698 -12.198 -10.883 1.00 85.69 211 ASN A N 1
ATOM 1633 C CA . ASN A 1 211 ? 19.593 -13.150 -10.998 1.00 85.69 211 ASN A CA 1
ATOM 1634 C C . ASN A 1 211 ? 19.743 -14.278 -9.961 1.00 85.69 211 ASN A C 1
ATOM 1636 O O . ASN A 1 211 ? 18.832 -14.481 -9.170 1.00 85.69 211 ASN A O 1
ATOM 1640 N N . LEU A 1 212 ? 20.912 -14.932 -9.892 1.00 91.00 212 LEU A N 1
ATOM 1641 C CA . LEU A 1 212 ? 21.170 -16.038 -8.954 1.00 91.00 212 LEU A CA 1
ATOM 1642 C C . LEU A 1 212 ? 20.984 -15.623 -7.479 1.00 91.00 212 LEU A C 1
ATOM 1644 O O . LEU A 1 212 ? 20.520 -16.408 -6.653 1.00 91.00 212 LEU A O 1
ATOM 1648 N N . TYR A 1 213 ? 21.324 -14.374 -7.158 1.00 88.62 213 TYR A N 1
ATOM 1649 C CA . TYR A 1 213 ? 21.124 -13.745 -5.854 1.00 88.62 213 TYR A CA 1
ATOM 1650 C C . TYR A 1 213 ? 19.639 -13.482 -5.547 1.00 88.62 213 TYR A C 1
ATOM 1652 O O . TYR A 1 213 ? 19.185 -13.756 -4.437 1.00 88.62 213 TYR A O 1
ATOM 1660 N N . SER A 1 214 ? 18.859 -13.027 -6.533 1.00 86.38 214 SER A N 1
ATOM 1661 C CA . SER A 1 214 ? 17.402 -12.855 -6.408 1.00 86.38 214 SER A CA 1
ATOM 1662 C C . SER A 1 214 ? 16.661 -14.197 -6.291 1.00 86.38 214 SER A C 1
ATOM 1664 O O . SER A 1 214 ? 15.749 -14.335 -5.467 1.00 86.38 214 SER A O 1
ATOM 1666 N N . ASP A 1 215 ? 17.103 -15.217 -7.033 1.00 90.06 215 ASP A N 1
ATOM 1667 C CA . ASP A 1 215 ? 16.604 -16.592 -6.928 1.00 90.06 215 ASP A CA 1
ATOM 1668 C C . ASP A 1 215 ? 16.905 -17.180 -5.532 1.00 90.06 215 ASP A C 1
ATOM 1670 O O . ASP A 1 215 ? 16.039 -17.805 -4.916 1.00 90.06 215 ASP A O 1
ATOM 1674 N N . TRP A 1 216 ? 18.097 -16.916 -4.975 1.00 93.56 216 TRP A N 1
ATOM 1675 C CA . TRP A 1 216 ? 18.441 -17.269 -3.591 1.00 93.56 216 TRP A CA 1
ATOM 1676 C C . TRP A 1 216 ? 17.587 -16.526 -2.558 1.00 93.56 216 TRP A C 1
ATOM 1678 O O . TRP A 1 216 ? 17.043 -17.170 -1.664 1.00 93.56 216 TRP A O 1
ATOM 1688 N N . GLY A 1 217 ? 17.387 -15.210 -2.688 1.00 90.25 217 GLY A N 1
ATOM 1689 C CA . GLY A 1 217 ? 16.496 -14.458 -1.795 1.00 90.25 217 GLY A CA 1
ATOM 1690 C C . GLY A 1 217 ? 15.073 -15.035 -1.783 1.00 90.25 217 GLY A C 1
ATOM 1691 O O . GLY A 1 217 ? 14.468 -15.203 -0.723 1.00 90.25 217 GLY A O 1
ATOM 1692 N N . SER A 1 218 ? 14.577 -15.445 -2.953 1.00 89.62 218 SER A N 1
ATOM 1693 C CA . SER A 1 218 ? 13.275 -16.108 -3.115 1.00 89.62 218 SER A CA 1
ATOM 1694 C C . SER A 1 218 ? 13.223 -17.493 -2.448 1.00 89.62 218 SER A C 1
ATOM 1696 O O . SER A 1 218 ? 12.230 -17.834 -1.798 1.00 89.62 218 SER A O 1
ATOM 1698 N N . PHE A 1 219 ? 14.303 -18.277 -2.547 1.00 93.75 219 PHE A N 1
ATOM 1699 C CA . PHE A 1 219 ? 14.477 -19.544 -1.826 1.00 93.75 219 PHE A CA 1
ATOM 1700 C C . PHE A 1 219 ? 14.491 -19.347 -0.301 1.00 93.75 219 PHE A C 1
ATOM 1702 O O . PHE A 1 219 ? 13.824 -20.102 0.414 1.00 93.75 219 PHE A O 1
ATOM 1709 N N . VAL A 1 220 ? 15.173 -18.311 0.203 1.00 92.69 220 VAL A N 1
ATOM 1710 C CA . VAL A 1 220 ? 15.191 -17.980 1.638 1.00 92.69 220 VAL A CA 1
ATOM 1711 C C . VAL A 1 220 ? 13.794 -17.624 2.140 1.00 92.69 220 VAL A C 1
ATOM 1713 O O . VAL A 1 220 ? 13.367 -18.190 3.147 1.00 92.69 220 VAL A O 1
ATOM 1716 N N . LEU A 1 221 ? 13.047 -16.764 1.434 1.00 89.75 221 LEU A N 1
ATOM 1717 C CA . LEU A 1 221 ? 11.673 -16.426 1.832 1.00 89.75 221 LEU A CA 1
ATOM 1718 C C . LEU A 1 221 ? 10.777 -17.662 1.918 1.00 89.75 221 LEU A C 1
ATOM 1720 O O . LEU A 1 221 ? 10.060 -17.831 2.903 1.00 89.75 221 LEU A O 1
ATOM 1724 N N . LYS A 1 222 ? 10.818 -18.531 0.899 1.00 91.94 222 LYS A N 1
ATOM 1725 C CA . LYS A 1 222 ? 9.979 -19.737 0.866 1.00 91.94 222 LYS A CA 1
ATOM 1726 C C . LYS A 1 222 ? 10.338 -20.726 1.968 1.00 91.94 222 LYS A C 1
ATOM 1728 O O . LYS A 1 222 ? 9.429 -21.294 2.569 1.00 91.94 222 LYS A O 1
ATOM 1733 N N . SER A 1 223 ? 11.627 -20.862 2.274 1.00 94.12 223 SER A N 1
ATOM 1734 C CA . SER A 1 223 ? 12.100 -21.649 3.415 1.00 94.12 223 SER A CA 1
ATOM 1735 C C . SER A 1 223 ? 11.562 -21.061 4.725 1.00 94.12 223 SER A C 1
ATOM 1737 O O . SER A 1 223 ? 10.836 -21.738 5.441 1.00 94.12 223 SER A O 1
ATOM 1739 N N . LEU A 1 224 ? 11.782 -19.769 4.999 1.00 93.50 224 LEU A N 1
ATOM 1740 C CA . LEU A 1 224 ? 11.307 -19.111 6.226 1.00 93.50 224 LEU A CA 1
ATOM 1741 C C . LEU A 1 224 ? 9.780 -19.173 6.403 1.00 93.50 224 LEU A C 1
ATOM 1743 O O . LEU A 1 224 ? 9.305 -19.480 7.499 1.00 93.50 224 LEU A O 1
ATOM 1747 N N . GLU A 1 225 ? 9.006 -18.936 5.339 1.00 92.38 225 GLU A N 1
ATOM 1748 C CA . GLU A 1 225 ? 7.544 -19.074 5.348 1.00 92.38 225 GLU A CA 1
ATOM 1749 C C . GLU A 1 225 ? 7.130 -20.510 5.718 1.00 92.38 225 GLU A C 1
ATOM 1751 O O . GLU A 1 225 ? 6.297 -20.708 6.610 1.00 92.38 225 GLU A O 1
ATOM 1756 N N . ARG A 1 226 ? 7.764 -21.521 5.108 1.00 93.94 226 ARG A N 1
ATOM 1757 C CA . ARG A 1 226 ? 7.533 -22.939 5.413 1.00 93.94 226 ARG A CA 1
ATOM 1758 C C . ARG A 1 226 ? 7.893 -23.288 6.861 1.00 93.94 226 ARG A C 1
ATOM 1760 O O . ARG A 1 226 ? 7.082 -23.916 7.546 1.00 93.94 226 ARG A O 1
ATOM 1767 N N . CYS A 1 227 ? 9.045 -22.838 7.352 1.00 94.31 227 CYS A N 1
ATOM 1768 C CA . CYS A 1 227 ? 9.496 -23.068 8.725 1.00 94.31 227 CYS A CA 1
ATOM 1769 C C . CYS A 1 227 ? 8.523 -22.469 9.744 1.00 94.31 227 CYS A C 1
ATOM 1771 O O . CYS A 1 227 ? 8.184 -23.132 10.722 1.00 94.31 227 CYS A O 1
ATOM 1773 N N . GLY A 1 228 ? 7.976 -21.274 9.486 1.00 94.56 228 GLY A N 1
ATOM 1774 C CA . GLY A 1 228 ? 6.922 -20.682 10.317 1.00 94.56 228 GLY A CA 1
ATOM 1775 C C . GLY A 1 228 ? 5.651 -21.538 10.391 1.00 94.56 228 GLY A C 1
ATOM 1776 O O . GLY A 1 228 ? 5.067 -21.692 11.466 1.00 94.56 228 GLY A O 1
ATOM 1777 N N . HIS A 1 229 ? 5.234 -22.160 9.283 1.00 94.50 229 HIS A N 1
ATOM 1778 C CA . HIS A 1 229 ? 4.098 -23.093 9.277 1.00 94.50 229 HIS A CA 1
ATOM 1779 C C . HIS A 1 229 ? 4.383 -24.388 10.056 1.00 94.50 229 HIS A C 1
ATOM 1781 O O . HIS A 1 229 ? 3.524 -24.834 10.823 1.00 94.50 229 HIS A O 1
ATOM 1787 N N . LEU A 1 230 ? 5.580 -24.963 9.913 1.00 95.81 230 LEU A N 1
ATOM 1788 C CA . LEU A 1 230 ? 5.983 -26.180 10.629 1.00 95.81 230 LEU A CA 1
ATOM 1789 C C . LEU A 1 230 ? 6.175 -25.921 12.134 1.00 95.81 230 LEU A C 1
ATOM 1791 O O . LEU A 1 230 ? 5.649 -26.671 12.956 1.00 95.81 230 LEU A O 1
ATOM 1795 N N . LEU A 1 231 ? 6.823 -24.818 12.520 1.00 95.94 231 LEU A N 1
ATOM 1796 C CA . LEU A 1 231 ? 7.012 -24.419 13.921 1.00 95.94 231 LEU A CA 1
ATOM 1797 C C . LEU A 1 231 ? 5.711 -23.990 14.607 1.00 95.94 231 LEU A C 1
ATOM 1799 O O . LEU A 1 231 ? 5.513 -24.310 15.782 1.00 95.94 231 LEU A O 1
ATOM 1803 N N . ARG A 1 232 ? 4.772 -23.360 13.884 1.00 94.88 232 ARG A N 1
ATOM 1804 C CA . ARG A 1 232 ? 3.402 -23.136 14.381 1.00 94.88 232 ARG A CA 1
ATOM 1805 C C . ARG A 1 232 ? 2.746 -24.451 14.802 1.00 94.88 232 ARG A C 1
ATOM 1807 O O . ARG A 1 232 ? 2.048 -24.469 15.813 1.00 94.88 232 ARG A O 1
ATOM 1814 N N . ARG A 1 233 ? 2.941 -25.538 14.046 1.00 94.94 233 ARG A N 1
ATOM 1815 C CA . ARG A 1 233 ? 2.387 -26.852 14.397 1.00 94.94 233 ARG A CA 1
ATOM 1816 C C . ARG A 1 233 ? 3.182 -27.514 15.524 1.00 94.94 233 ARG A C 1
ATOM 1818 O O . ARG A 1 233 ? 2.589 -27.852 16.543 1.00 94.94 233 ARG A O 1
ATOM 1825 N N . ALA A 1 234 ? 4.501 -27.626 15.381 1.00 95.81 234 ALA A N 1
ATOM 1826 C CA . ALA A 1 234 ? 5.366 -28.287 16.355 1.00 95.81 234 ALA A CA 1
ATOM 1827 C C . ALA A 1 234 ? 5.317 -27.620 17.739 1.00 95.81 234 ALA A C 1
ATOM 1829 O O . ALA A 1 234 ? 5.044 -28.274 18.741 1.00 95.81 234 ALA A O 1
ATOM 1830 N N . ILE A 1 235 ? 5.551 -26.309 17.811 1.00 94.56 235 ILE A N 1
ATOM 1831 C CA . ILE A 1 235 ? 5.649 -25.574 19.078 1.00 94.56 235 ILE A CA 1
ATOM 1832 C C . ILE A 1 235 ? 4.275 -25.040 19.485 1.00 94.56 235 ILE A C 1
ATOM 1834 O O . ILE A 1 235 ? 3.798 -25.334 20.580 1.00 94.56 235 ILE A O 1
ATOM 1838 N N . GLY A 1 236 ? 3.603 -24.310 18.588 1.00 92.50 236 GLY A N 1
ATOM 1839 C CA . GLY A 1 236 ? 2.282 -23.725 18.855 1.00 92.50 236 GLY A CA 1
ATOM 1840 C C . GLY A 1 236 ? 1.148 -24.748 19.010 1.00 92.50 236 GLY A C 1
ATOM 1841 O O . GLY A 1 236 ? 0.137 -24.438 19.634 1.00 92.50 236 GLY A O 1
ATOM 1842 N N . GLY A 1 237 ? 1.311 -25.969 18.487 1.00 93.31 237 GLY A N 1
ATOM 1843 C CA . GLY A 1 237 ? 0.417 -27.109 18.725 1.00 93.31 237 GLY A CA 1
ATOM 1844 C C . GLY A 1 237 ? 0.832 -28.013 19.894 1.00 93.31 237 GLY A C 1
ATOM 1845 O O . GLY A 1 237 ? 0.097 -28.940 20.221 1.00 93.31 237 GLY A O 1
ATOM 1846 N N . GLY A 1 238 ? 1.982 -27.763 20.533 1.00 93.56 238 GLY A N 1
ATOM 1847 C CA . GLY A 1 238 ? 2.475 -28.529 21.687 1.00 93.56 238 GLY A CA 1
ATOM 1848 C C . GLY A 1 238 ? 3.134 -29.881 21.370 1.00 93.56 238 GLY A C 1
ATOM 1849 O O . GLY A 1 238 ? 3.518 -30.599 22.291 1.00 93.56 238 GLY A O 1
ATOM 1850 N N . GLU A 1 239 ? 3.307 -30.230 20.095 1.00 95.38 239 GLU A N 1
ATOM 1851 C CA . GLU A 1 239 ? 3.860 -31.520 19.648 1.00 95.38 239 GLU A CA 1
ATOM 1852 C C . GLU A 1 239 ? 5.383 -31.632 19.845 1.00 95.38 239 GLU A C 1
ATOM 1854 O O . GLU A 1 239 ? 5.922 -32.737 19.885 1.00 95.38 239 GLU A O 1
ATOM 1859 N N . TRP A 1 240 ? 6.080 -30.509 20.052 1.00 94.62 240 TRP A N 1
ATOM 1860 C CA . TRP A 1 240 ? 7.539 -30.424 20.170 1.00 94.62 240 TRP A CA 1
ATOM 1861 C C . TRP A 1 240 ? 8.153 -31.439 21.141 1.00 94.62 240 TRP A C 1
ATOM 1863 O O . TRP A 1 240 ? 9.161 -32.069 20.824 1.00 94.62 240 TRP A O 1
ATOM 1873 N N . VAL A 1 241 ? 7.544 -31.635 22.316 1.00 94.50 241 VAL A N 1
ATOM 1874 C CA . VAL A 1 241 ? 8.060 -32.581 23.321 1.00 94.50 241 VAL A CA 1
ATOM 1875 C C . VAL A 1 241 ? 8.061 -34.010 22.770 1.00 94.50 241 VAL A C 1
ATOM 1877 O O . VAL A 1 241 ? 9.047 -34.726 22.939 1.00 94.50 241 VAL A O 1
ATOM 1880 N N . ALA A 1 242 ? 7.011 -34.404 22.042 1.00 95.50 242 ALA A N 1
ATOM 1881 C CA . ALA A 1 242 ? 6.948 -35.708 21.390 1.00 95.50 242 ALA A CA 1
ATOM 1882 C C . ALA A 1 242 ? 8.007 -35.832 20.284 1.00 95.50 242 ALA A C 1
ATOM 1884 O O . ALA A 1 242 ? 8.719 -36.833 20.255 1.00 95.50 242 ALA A O 1
ATOM 1885 N N . ILE A 1 243 ? 8.185 -34.802 19.447 1.00 94.94 243 ILE A N 1
ATOM 1886 C CA . ILE A 1 243 ? 9.203 -34.783 18.380 1.00 94.94 243 ILE A CA 1
ATOM 1887 C C . ILE A 1 243 ? 10.606 -34.954 18.975 1.00 94.94 243 ILE A C 1
ATOM 1889 O O . ILE A 1 243 ? 11.350 -35.836 18.553 1.00 94.94 243 ILE A O 1
ATOM 1893 N N . SER A 1 244 ? 10.937 -34.178 20.015 1.00 94.00 244 SER A N 1
ATOM 1894 C CA . SER A 1 244 ? 12.253 -34.202 20.672 1.00 94.00 244 SER A CA 1
ATOM 1895 C C . SER A 1 244 ? 12.620 -35.553 21.302 1.00 94.00 244 SER A C 1
ATOM 1897 O O . SER A 1 244 ? 13.802 -35.868 21.432 1.00 94.00 244 SER A O 1
ATOM 1899 N N . HIS A 1 245 ? 11.618 -36.366 21.658 1.00 95.88 245 HIS A N 1
ATOM 1900 C CA . HIS A 1 245 ? 11.793 -37.704 22.227 1.00 95.88 245 HIS A CA 1
ATOM 1901 C C . HIS A 1 245 ? 11.731 -38.822 21.169 1.00 95.88 245 HIS A C 1
ATOM 1903 O O . HIS A 1 245 ? 12.428 -39.827 21.293 1.00 95.88 245 HIS A O 1
ATOM 1909 N N . GLN A 1 246 ? 10.867 -38.704 20.157 1.00 97.62 246 GLN A N 1
ATOM 1910 C CA . GLN A 1 246 ? 10.668 -39.740 19.133 1.00 97.62 246 GLN A CA 1
ATOM 1911 C C . GLN A 1 246 ? 11.719 -39.670 18.020 1.00 97.62 246 GLN A C 1
ATOM 1913 O O . GLN A 1 246 ? 12.137 -40.706 17.509 1.00 97.62 246 GLN A O 1
ATOM 1918 N N . PHE A 1 247 ? 12.183 -38.464 17.684 1.00 97.06 247 PHE A N 1
ATOM 1919 C CA . PHE A 1 247 ? 13.123 -38.205 16.594 1.00 97.06 247 PHE A CA 1
ATOM 1920 C C . PHE A 1 247 ? 14.360 -37.438 17.107 1.00 97.06 247 PHE A C 1
ATOM 1922 O O . PHE A 1 247 ? 14.602 -36.306 16.687 1.00 97.06 247 PHE A O 1
ATOM 1929 N N . PRO A 1 248 ? 15.171 -38.019 18.017 1.00 95.00 248 PRO A N 1
ATOM 1930 C CA . PRO A 1 248 ? 16.281 -37.309 18.659 1.00 95.00 248 PRO A CA 1
ATOM 1931 C C . PRO A 1 248 ? 17.370 -36.839 17.677 1.00 95.00 248 PRO A C 1
ATOM 1933 O O . PRO A 1 248 ? 17.991 -35.812 17.920 1.00 95.00 248 PRO A O 1
ATOM 1936 N N . GLY A 1 249 ? 17.572 -37.539 16.551 1.00 95.00 249 GLY A N 1
ATOM 1937 C CA . GLY A 1 249 ? 18.481 -37.086 15.488 1.00 95.00 249 GLY A CA 1
ATOM 1938 C C . GLY A 1 249 ? 17.988 -35.802 14.811 1.00 95.00 249 GLY A C 1
ATOM 1939 O O . GLY A 1 249 ? 18.706 -34.809 14.786 1.00 95.00 249 GLY A O 1
ATOM 1940 N N . LEU A 1 250 ? 16.725 -35.792 14.367 1.00 94.81 250 LEU A N 1
ATOM 1941 C CA . LEU A 1 250 ? 16.064 -34.598 13.827 1.00 94.81 250 LEU A CA 1
ATOM 1942 C C . LEU A 1 250 ? 16.054 -33.451 14.848 1.00 94.81 250 LEU A C 1
ATOM 1944 O O . LEU A 1 250 ? 16.249 -32.301 14.479 1.00 94.81 250 LEU A O 1
ATOM 1948 N N . HIS A 1 251 ? 15.853 -33.746 16.134 1.00 93.12 251 HIS A N 1
ATOM 1949 C CA . HIS A 1 251 ? 15.901 -32.737 17.188 1.00 93.12 251 HIS A CA 1
ATOM 1950 C C . HIS A 1 251 ? 17.262 -32.031 17.266 1.00 93.12 251 HIS A C 1
ATOM 1952 O O . HIS A 1 251 ? 17.277 -30.809 17.405 1.00 93.12 251 HIS A O 1
ATOM 1958 N N . GLU A 1 252 ? 18.384 -32.745 17.125 1.00 91.12 252 GLU A N 1
ATOM 1959 C CA . GLU A 1 252 ? 19.698 -32.093 17.074 1.00 91.12 252 GLU A CA 1
ATOM 1960 C C . GLU A 1 252 ? 19.900 -31.340 15.749 1.00 91.12 252 GLU A C 1
ATOM 1962 O O . GLU A 1 252 ? 20.291 -30.177 15.782 1.00 91.12 252 GLU A O 1
ATOM 1967 N N . SER A 1 253 ? 19.478 -31.887 14.602 1.00 91.56 253 SER A N 1
ATOM 1968 C CA . SER A 1 253 ? 19.491 -31.146 13.326 1.00 91.56 253 SER A CA 1
ATOM 1969 C C . SER A 1 253 ? 18.662 -29.851 13.374 1.00 91.56 253 SER A C 1
ATOM 1971 O O . SER A 1 253 ? 19.042 -28.846 12.779 1.00 91.56 253 SER A O 1
ATOM 1973 N N . LEU A 1 254 ? 17.557 -29.811 14.127 1.00 92.56 254 LEU A N 1
ATOM 1974 C CA . LEU A 1 254 ? 16.763 -28.595 14.368 1.00 92.56 254 LEU A CA 1
ATOM 1975 C C . LEU A 1 254 ? 17.436 -27.618 15.354 1.00 92.56 254 LEU A C 1
ATOM 1977 O O . LEU A 1 254 ? 17.140 -26.424 15.318 1.00 92.56 254 LEU A O 1
ATOM 1981 N N . ARG A 1 255 ? 18.336 -28.101 16.223 1.00 89.00 255 ARG A N 1
ATOM 1982 C CA . ARG A 1 255 ? 19.151 -27.290 17.152 1.00 89.00 255 ARG A CA 1
ATOM 1983 C C . ARG A 1 255 ? 20.397 -26.698 16.495 1.00 89.00 255 ARG A C 1
ATOM 1985 O O . ARG A 1 255 ? 20.800 -25.609 16.896 1.00 89.00 255 ARG A O 1
ATOM 1992 N N . GLU A 1 256 ? 20.984 -27.407 15.534 1.00 87.44 256 GLU A N 1
ATOM 1993 C CA . GLU A 1 256 ? 22.158 -26.987 14.754 1.00 87.44 256 GLU A CA 1
ATOM 1994 C C . GLU A 1 256 ? 21.781 -26.106 13.548 1.00 87.44 256 GLU A C 1
ATOM 1996 O O . GLU A 1 256 ? 22.568 -25.261 13.124 1.00 87.44 256 GLU A O 1
ATOM 2001 N N . SER A 1 257 ? 20.569 -26.273 13.007 1.00 86.00 257 SER A N 1
ATOM 2002 C CA . SER A 1 257 ? 20.046 -25.469 11.897 1.00 86.00 257 SER A CA 1
ATOM 2003 C C . SER A 1 257 ? 19.308 -24.199 12.356 1.00 86.00 257 SER A C 1
ATOM 2005 O O . SER A 1 257 ? 19.220 -23.849 13.531 1.00 86.00 257 SER A O 1
ATOM 2007 N N . HIS A 1 258 ? 18.747 -23.481 11.385 1.00 83.94 258 HIS A N 1
ATOM 2008 C CA . HIS A 1 258 ? 18.073 -22.196 11.563 1.00 83.94 258 HIS A CA 1
ATOM 2009 C C . HIS A 1 258 ? 16.726 -22.265 12.321 1.00 83.94 258 HIS A C 1
ATOM 2011 O O . HIS A 1 258 ? 16.109 -21.230 12.561 1.00 83.94 258 HIS A O 1
ATOM 2017 N N . TYR A 1 259 ? 16.252 -23.456 12.702 1.00 89.31 259 TYR A N 1
ATOM 2018 C CA . TYR A 1 259 ? 14.911 -23.672 13.258 1.00 89.31 259 TYR A CA 1
ATOM 2019 C C . TYR A 1 259 ? 14.708 -23.166 14.693 1.00 89.31 259 TYR A C 1
ATOM 2021 O O . TYR A 1 259 ? 13.611 -22.718 15.025 1.00 89.31 259 TYR A O 1
ATOM 2029 N N . LEU A 1 260 ? 15.730 -23.235 15.553 1.00 89.19 260 LEU A N 1
ATOM 2030 C CA . LEU A 1 260 ? 15.621 -22.863 16.976 1.00 89.19 260 LEU A CA 1
ATOM 2031 C C . LEU A 1 260 ? 16.230 -21.502 17.335 1.00 89.19 260 LEU A C 1
ATOM 2033 O O . LEU A 1 260 ? 16.433 -21.184 18.512 1.00 89.19 260 LEU A O 1
ATOM 2037 N N . PHE A 1 261 ? 16.422 -20.657 16.323 1.00 89.44 261 PHE A N 1
ATOM 2038 C CA . PHE A 1 261 ? 16.564 -19.216 16.511 1.00 89.44 261 PHE A CA 1
ATOM 2039 C C . PHE A 1 261 ? 15.316 -18.649 17.218 1.00 89.44 261 PHE A C 1
ATOM 2041 O O . PHE A 1 261 ? 14.245 -19.262 17.166 1.00 89.44 261 PHE A O 1
ATOM 2048 N N . PRO A 1 262 ? 15.412 -17.492 17.902 1.00 90.56 262 PRO A N 1
ATOM 2049 C CA . PRO A 1 262 ? 14.242 -16.847 18.489 1.00 90.56 262 PRO A CA 1
ATOM 2050 C C . PRO A 1 262 ? 13.137 -16.681 17.440 1.00 90.56 262 PRO A C 1
ATOM 2052 O O . PRO A 1 262 ? 13.439 -16.247 16.334 1.00 90.56 262 PRO A O 1
ATOM 2055 N N . PRO A 1 263 ? 11.870 -16.998 17.733 1.00 93.75 263 PRO A N 1
ATOM 2056 C CA . PRO A 1 263 ? 10.808 -16.773 16.768 1.00 93.75 263 PRO A CA 1
ATOM 2057 C C . PRO A 1 263 ? 10.559 -15.264 16.654 1.00 93.75 263 PRO A C 1
ATOM 2059 O O . PRO A 1 263 ? 10.563 -14.543 17.651 1.00 93.75 263 PRO A O 1
ATOM 2062 N N . ARG A 1 264 ? 10.312 -14.798 15.433 1.00 90.94 264 ARG A N 1
ATOM 2063 C CA . ARG A 1 264 ? 10.153 -13.392 15.028 1.00 90.94 264 ARG A CA 1
ATOM 2064 C C . ARG A 1 264 ? 9.089 -12.618 15.814 1.00 90.94 264 ARG A C 1
ATOM 2066 O O . ARG A 1 264 ? 9.175 -11.401 15.929 1.00 90.94 264 ARG A O 1
ATOM 2073 N N . GLY A 1 265 ? 8.084 -13.296 16.369 1.00 94.06 265 GLY A N 1
ATOM 2074 C CA . GLY A 1 265 ? 7.099 -12.670 17.252 1.00 94.06 265 GLY A CA 1
ATOM 2075 C C . GLY A 1 265 ? 5.990 -11.901 16.533 1.00 94.06 265 GLY A C 1
ATOM 2076 O O . GLY A 1 265 ? 5.797 -12.019 15.313 1.00 94.06 265 GLY A O 1
ATOM 2077 N N . VAL A 1 266 ? 5.197 -11.161 17.316 1.00 95.12 266 VAL A N 1
ATOM 2078 C CA . VAL A 1 266 ? 3.944 -10.537 16.857 1.00 95.12 266 VAL A CA 1
ATOM 2079 C C . VAL A 1 266 ? 3.553 -9.290 17.661 1.00 95.12 266 VAL A C 1
ATOM 2081 O O . VAL A 1 266 ? 3.829 -9.196 18.857 1.00 95.12 266 VAL A O 1
ATOM 2084 N N . TRP A 1 267 ? 2.854 -8.354 17.021 1.00 94.31 267 TRP A N 1
ATOM 2085 C CA . TRP A 1 267 ? 2.290 -7.147 17.632 1.00 94.31 267 TRP A CA 1
ATOM 2086 C C . TRP A 1 267 ? 0.787 -7.250 17.885 1.00 94.31 267 TRP A C 1
ATOM 2088 O O . TRP A 1 267 ? 0.049 -7.821 17.083 1.00 94.31 267 TRP A O 1
ATOM 2098 N N . VAL A 1 268 ? 0.292 -6.636 18.962 1.00 95.00 268 VAL A N 1
ATOM 2099 C CA . VAL A 1 268 ? -1.121 -6.724 19.364 1.00 95.00 268 VAL A CA 1
ATOM 2100 C C . VAL A 1 268 ? -1.728 -5.346 19.632 1.00 95.00 268 VAL A C 1
ATOM 2102 O O . VAL A 1 268 ? -1.309 -4.643 20.549 1.00 95.00 268 VAL A O 1
ATOM 2105 N N . ARG A 1 269 ? -2.767 -4.985 18.857 1.00 87.75 269 ARG A N 1
ATOM 2106 C CA . ARG A 1 269 ? -3.572 -3.759 19.052 1.00 87.75 269 ARG A CA 1
ATOM 2107 C C . ARG A 1 269 ? -4.330 -3.778 20.382 1.00 87.75 269 ARG A C 1
ATOM 2109 O O . ARG A 1 269 ? -4.282 -2.838 21.165 1.00 87.75 269 ARG A O 1
ATOM 2116 N N . GLU A 1 270 ? -5.073 -4.860 20.596 1.00 91.69 270 GLU A N 1
ATOM 2117 C CA . GLU A 1 270 ? -6.153 -4.948 21.578 1.00 91.69 270 GLU A CA 1
ATOM 2118 C C . GLU A 1 270 ? -5.788 -5.936 22.686 1.00 91.69 270 GLU A C 1
ATOM 2120 O O . GLU A 1 270 ? -6.313 -7.049 22.762 1.00 91.69 270 GLU A O 1
ATOM 2125 N N . THR A 1 271 ? -4.870 -5.530 23.561 1.00 94.38 271 THR A N 1
ATOM 2126 C CA . THR A 1 271 ? -4.361 -6.360 24.664 1.00 94.38 271 THR A CA 1
ATOM 2127 C C . THR A 1 271 ? -5.483 -7.011 25.473 1.00 94.38 271 THR A C 1
ATOM 2129 O O . THR A 1 271 ? -5.443 -8.216 25.705 1.00 94.38 271 THR A O 1
ATOM 2132 N N . ASN A 1 272 ? -6.527 -6.249 25.821 1.00 93.38 272 ASN A N 1
ATOM 2133 C CA . ASN A 1 272 ? -7.691 -6.736 26.569 1.00 93.38 272 ASN A CA 1
ATOM 2134 C C . ASN A 1 272 ? -8.465 -7.850 25.828 1.00 93.38 272 ASN A C 1
ATOM 2136 O O . ASN A 1 272 ? -8.794 -8.875 26.419 1.00 93.38 272 ASN A O 1
ATOM 2140 N N . ALA A 1 273 ? -8.692 -7.706 24.518 1.00 92.00 273 ALA A N 1
ATOM 2141 C CA . ALA A 1 273 ? -9.389 -8.717 23.715 1.00 92.00 273 ALA A CA 1
ATOM 2142 C C . ALA A 1 273 ? -8.540 -9.978 23.459 1.00 92.00 273 ALA A C 1
ATOM 2144 O O . ALA A 1 273 ? -9.072 -11.024 23.087 1.00 92.00 273 ALA A O 1
ATOM 2145 N N . ARG A 1 274 ? -7.213 -9.894 23.637 1.00 95.06 274 ARG A N 1
ATOM 2146 C CA . ARG A 1 274 ? -6.249 -10.937 23.246 1.00 95.06 274 ARG A CA 1
ATOM 2147 C C . ARG A 1 274 ? -5.433 -11.523 24.405 1.00 95.06 274 ARG A C 1
ATOM 2149 O O . ARG A 1 274 ? -4.567 -12.353 24.142 1.00 95.06 274 ARG A O 1
ATOM 2156 N N . VAL A 1 275 ? -5.728 -11.176 25.666 1.00 95.88 275 VAL A N 1
ATOM 2157 C CA . VAL A 1 275 ? -4.982 -11.599 26.879 1.00 95.88 275 VAL A CA 1
ATOM 2158 C C . VAL A 1 275 ? -4.599 -13.083 26.880 1.00 95.88 275 VAL A C 1
ATOM 2160 O O . VAL A 1 275 ? -3.456 -13.417 27.185 1.00 95.88 275 VAL A O 1
ATOM 2163 N N . LEU A 1 276 ? -5.531 -13.981 26.540 1.00 95.31 276 LEU A N 1
ATOM 2164 C CA . LEU A 1 276 ? -5.273 -15.427 26.539 1.00 95.31 276 LEU A CA 1
ATOM 2165 C C . LEU A 1 276 ? -4.256 -15.842 25.464 1.00 95.31 276 LEU A C 1
ATOM 2167 O O . LEU A 1 276 ? -3.368 -16.638 25.751 1.00 95.31 276 LEU A O 1
ATOM 2171 N N .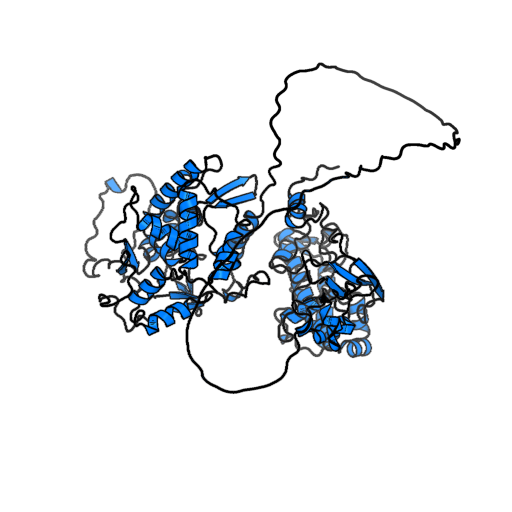 ILE A 1 277 ? -4.344 -15.260 24.264 1.00 95.38 277 ILE A N 1
ATOM 2172 C CA . ILE A 1 277 ? -3.411 -15.528 23.159 1.00 95.38 277 ILE A CA 1
ATOM 2173 C C . ILE A 1 277 ? -2.028 -14.958 23.492 1.00 95.38 277 ILE A C 1
ATOM 2175 O O . ILE A 1 277 ? -1.035 -15.659 23.340 1.00 95.38 277 ILE A O 1
ATOM 2179 N N . ILE A 1 278 ? -1.954 -13.733 24.028 1.00 96.19 278 ILE A N 1
ATOM 2180 C CA . ILE A 1 278 ? -0.686 -13.118 24.462 1.00 96.19 278 ILE A CA 1
ATOM 2181 C C . ILE A 1 278 ? 0.022 -14.017 25.487 1.00 96.19 278 ILE A C 1
ATOM 2183 O O . ILE A 1 278 ? 1.204 -14.316 25.336 1.00 96.19 278 ILE A O 1
ATOM 2187 N N . LYS A 1 279 ? -0.708 -14.496 26.503 1.00 95.62 279 LYS A N 1
ATOM 2188 C CA . LYS A 1 279 ? -0.160 -15.386 27.540 1.00 95.62 279 LYS A CA 1
ATOM 2189 C C . LYS A 1 279 ? 0.312 -16.724 26.977 1.00 95.62 279 LYS A C 1
ATOM 2191 O O . LYS A 1 279 ? 1.352 -17.208 27.409 1.00 95.62 279 LYS A O 1
ATOM 2196 N N . GLU A 1 280 ? -0.417 -17.301 26.027 1.00 94.31 280 GLU A N 1
ATOM 2197 C CA . GLU A 1 280 ? -0.045 -18.573 25.401 1.00 94.31 280 GLU A CA 1
ATOM 2198 C C . GLU A 1 280 ? 1.210 -18.445 24.527 1.00 94.31 280 GLU A C 1
ATOM 2200 O O . GLU A 1 280 ? 2.119 -19.265 24.629 1.00 94.31 280 GLU A O 1
ATOM 2205 N N . LEU A 1 281 ? 1.319 -17.373 23.739 1.00 95.00 281 LEU A N 1
ATOM 2206 C CA . LEU A 1 281 ? 2.504 -17.090 22.927 1.00 95.00 281 LEU A CA 1
ATOM 2207 C C . LEU A 1 281 ? 3.750 -16.855 23.795 1.00 95.00 281 LEU A C 1
ATOM 2209 O O . LEU A 1 281 ? 4.796 -17.456 23.550 1.00 95.00 281 LEU A O 1
ATOM 2213 N N . ILE A 1 282 ? 3.619 -16.077 24.874 1.00 94.06 282 ILE A N 1
ATOM 2214 C CA . ILE A 1 282 ? 4.700 -15.871 25.850 1.00 94.06 282 ILE A CA 1
ATOM 2215 C C . ILE A 1 282 ? 5.074 -17.195 26.546 1.00 94.06 282 ILE A C 1
ATOM 2217 O O . ILE A 1 282 ? 6.259 -17.460 26.756 1.00 94.06 282 ILE A O 1
ATOM 2221 N N . ARG A 1 283 ? 4.102 -18.070 26.849 1.00 93.44 283 ARG A N 1
ATOM 2222 C CA . ARG A 1 283 ? 4.346 -19.403 27.435 1.00 93.44 283 ARG A CA 1
ATOM 2223 C C . ARG A 1 283 ? 5.201 -20.294 26.528 1.00 93.44 283 ARG A C 1
ATOM 2225 O O . ARG A 1 283 ? 6.021 -21.048 27.044 1.00 93.44 283 ARG A O 1
ATOM 2232 N N . VAL A 1 284 ? 5.033 -20.206 25.206 1.00 93.12 284 VAL A N 1
ATOM 2233 C CA . VAL A 1 284 ? 5.830 -20.964 24.219 1.00 93.12 284 VAL A CA 1
ATOM 2234 C C . VAL A 1 284 ? 7.058 -20.200 23.694 1.00 93.12 284 VAL A C 1
ATOM 2236 O O . VAL A 1 284 ? 7.646 -20.587 22.689 1.00 93.12 284 VAL A O 1
ATOM 2239 N N . GLY A 1 285 ? 7.472 -19.123 24.371 1.00 92.56 285 GLY A N 1
ATOM 2240 C CA . GLY A 1 285 ? 8.713 -18.398 24.072 1.00 92.56 285 GLY A CA 1
ATOM 2241 C C . GLY A 1 285 ? 8.653 -17.432 22.884 1.00 92.56 285 GLY A C 1
ATOM 2242 O O . GLY A 1 285 ? 9.697 -16.921 22.474 1.00 92.56 285 GLY A O 1
ATOM 2243 N N . VAL A 1 286 ? 7.459 -17.152 22.353 1.00 94.69 286 VAL A N 1
ATOM 2244 C CA . VAL A 1 286 ? 7.248 -16.180 21.270 1.00 94.69 286 VAL A CA 1
ATOM 2245 C C . VAL A 1 286 ? 7.255 -14.747 21.838 1.00 94.69 286 VAL A C 1
ATOM 2247 O O . VAL A 1 286 ? 6.561 -14.502 22.829 1.00 94.69 286 VAL A O 1
ATOM 2250 N N . PRO A 1 287 ? 8.011 -13.795 21.248 1.00 94.69 287 PRO A N 1
ATOM 2251 C CA . PRO A 1 287 ? 7.938 -12.380 21.604 1.00 94.69 287 PRO A CA 1
ATOM 2252 C C . PRO A 1 287 ? 6.568 -11.798 21.251 1.00 94.69 287 PRO A C 1
ATOM 2254 O O . PRO A 1 287 ? 6.080 -11.974 20.129 1.00 94.69 287 PRO A O 1
ATOM 2257 N N . VAL A 1 288 ? 5.962 -11.059 22.180 1.00 95.75 288 VAL A N 1
ATOM 2258 C CA . VAL A 1 288 ? 4.672 -10.393 21.944 1.00 95.75 288 VAL A CA 1
ATOM 2259 C C . VAL A 1 288 ? 4.749 -8.936 22.366 1.00 95.75 288 VAL A C 1
ATOM 2261 O O . VAL A 1 288 ? 4.911 -8.646 23.546 1.00 95.75 288 VAL A O 1
ATOM 2264 N N . TYR A 1 289 ? 4.578 -8.032 21.404 1.00 95.31 289 TYR A N 1
ATOM 2265 C CA . TYR A 1 289 ? 4.625 -6.583 21.587 1.00 95.31 289 TYR A CA 1
ATOM 2266 C C . TYR A 1 289 ? 3.190 -6.053 21.745 1.00 95.31 289 TYR A C 1
ATOM 2268 O O . TYR A 1 289 ? 2.401 -6.076 20.797 1.00 95.31 289 TYR A O 1
ATOM 2276 N N . TYR A 1 290 ? 2.809 -5.618 22.946 1.00 96.38 290 TYR A N 1
ATOM 2277 C CA . TYR A 1 290 ? 1.432 -5.237 23.287 1.00 96.38 290 TYR A CA 1
ATOM 2278 C C . TYR A 1 290 ? 1.368 -3.938 24.099 1.00 96.38 290 TYR A C 1
ATOM 2280 O O . TYR A 1 290 ? 2.286 -3.602 24.846 1.00 96.38 290 TYR A O 1
ATOM 2288 N N . ARG A 1 291 ? 0.266 -3.190 23.973 1.00 94.94 291 ARG A N 1
ATOM 2289 C CA . ARG A 1 291 ? 0.031 -1.979 24.776 1.00 94.94 291 ARG A CA 1
ATOM 2290 C C . ARG A 1 291 ? -0.464 -2.365 26.165 1.00 94.94 291 ARG A C 1
ATOM 2292 O O . ARG A 1 291 ? -1.456 -3.080 26.289 1.00 94.94 291 ARG A O 1
ATOM 2299 N N . TRP A 1 292 ? 0.185 -1.877 27.209 1.00 95.44 292 TRP A N 1
ATOM 2300 C CA . TRP A 1 292 ? -0.271 -1.986 28.587 1.00 95.44 292 TRP A CA 1
ATOM 2301 C C . TRP A 1 292 ? -0.853 -0.657 29.067 1.00 95.44 292 TRP A C 1
ATOM 2303 O O . TRP A 1 292 ? -0.289 0.408 28.819 1.00 95.44 292 TRP A O 1
ATOM 2313 N N . GLU A 1 293 ? -1.963 -0.736 29.797 1.00 94.56 293 GLU A N 1
ATOM 2314 C CA . GLU A 1 293 ? -2.626 0.408 30.416 1.00 94.56 293 GLU A CA 1
ATOM 2315 C C . GLU A 1 293 ? -2.761 0.187 31.931 1.00 94.56 293 GLU A C 1
ATOM 2317 O O . GLU A 1 293 ? -3.032 -0.943 32.355 1.00 94.56 293 GLU A O 1
ATOM 2322 N N . PRO A 1 294 ? -2.676 1.238 32.775 1.00 91.94 294 PRO A N 1
ATOM 2323 C CA . PRO A 1 294 ? -2.910 1.114 34.219 1.00 91.94 294 PRO A CA 1
ATOM 2324 C C . PRO A 1 294 ? -4.266 0.480 34.575 1.00 91.94 294 PRO A C 1
ATOM 2326 O O . PRO A 1 294 ? -4.389 -0.206 35.591 1.00 91.94 294 PRO A O 1
ATOM 2329 N N . SER A 1 295 ? -5.273 0.664 33.714 1.00 91.88 295 SER A N 1
ATOM 2330 C CA . SER A 1 295 ? -6.617 0.085 33.829 1.00 91.88 295 SER A CA 1
ATOM 2331 C C . SER A 1 295 ? -6.605 -1.450 33.928 1.00 91.88 295 SER A C 1
ATOM 2333 O O . SER A 1 295 ? -7.425 -2.024 34.651 1.00 91.88 295 SER A O 1
ATOM 2335 N N . PHE A 1 296 ? -5.648 -2.127 33.283 1.00 94.19 296 PHE A N 1
ATOM 2336 C CA . PHE A 1 296 ? -5.566 -3.590 33.231 1.00 94.19 296 PHE A CA 1
ATOM 2337 C C . PHE A 1 296 ? -5.137 -4.232 34.560 1.00 94.19 296 PHE A C 1
ATOM 2339 O O . PHE A 1 296 ? -5.376 -5.423 34.764 1.00 94.19 296 PHE A O 1
ATOM 2346 N N . LEU A 1 297 ? -4.621 -3.459 35.526 1.00 91.12 297 LEU A N 1
ATOM 2347 C CA . LEU A 1 297 ? -4.413 -3.929 36.906 1.00 91.12 297 LEU A CA 1
ATOM 2348 C C . LEU A 1 297 ? -5.734 -4.347 37.586 1.00 91.12 297 LEU A C 1
ATOM 2350 O O . LEU A 1 297 ? -5.740 -5.201 38.480 1.00 91.12 297 LEU A O 1
ATOM 2354 N N . ASN A 1 298 ? -6.868 -3.810 37.128 1.00 90.88 298 ASN A N 1
ATOM 2355 C CA . ASN A 1 298 ? -8.200 -4.183 37.607 1.00 90.88 298 ASN A CA 1
ATOM 2356 C C . ASN A 1 298 ? -8.741 -5.475 36.967 1.00 90.88 298 ASN A C 1
ATOM 2358 O O . ASN A 1 298 ? -9.728 -6.015 37.457 1.00 90.88 298 ASN A O 1
ATOM 2362 N N . LEU A 1 299 ? -8.099 -5.999 35.914 1.00 92.75 299 LEU A N 1
ATOM 2363 C CA . LEU A 1 299 ? -8.529 -7.189 35.173 1.00 92.75 299 LEU A CA 1
ATOM 2364 C C . LEU A 1 299 ? -7.699 -8.417 35.600 1.00 92.75 299 LEU A C 1
ATOM 2366 O O . LEU A 1 299 ? -6.549 -8.548 35.174 1.00 92.75 299 LEU A O 1
ATOM 2370 N N . PRO A 1 300 ? -8.235 -9.362 36.404 1.00 93.12 300 PRO A N 1
ATOM 2371 C CA . PRO A 1 300 ? -7.430 -10.441 36.990 1.00 93.12 300 PRO A CA 1
ATOM 2372 C C . PRO A 1 300 ? -6.691 -11.311 35.966 1.00 93.12 300 PRO A C 1
ATOM 2374 O O . PRO A 1 300 ? -5.557 -11.714 36.213 1.00 93.12 300 PRO A O 1
ATOM 2377 N N . ALA A 1 301 ? -7.293 -11.551 34.795 1.00 91.81 301 ALA A N 1
ATOM 2378 C CA . ALA A 1 301 ? -6.680 -12.325 33.716 1.00 91.81 301 ALA A CA 1
ATOM 2379 C C . ALA A 1 301 ? -5.423 -11.656 33.123 1.00 91.81 301 ALA A C 1
ATOM 2381 O O . ALA A 1 301 ? -4.486 -12.363 32.739 1.00 91.81 301 ALA A O 1
ATOM 2382 N N . ALA A 1 302 ? -5.407 -10.317 33.074 1.00 93.31 302 ALA A N 1
ATOM 2383 C CA . ALA A 1 302 ? -4.357 -9.504 32.463 1.00 93.31 302 ALA A CA 1
ATOM 2384 C C . ALA A 1 302 ? -3.192 -9.192 33.415 1.00 93.31 302 ALA A C 1
ATOM 2386 O O . ALA A 1 302 ? -2.110 -8.871 32.943 1.00 93.31 302 ALA A O 1
ATOM 2387 N N . ARG A 1 303 ? -3.360 -9.324 34.740 1.00 91.81 303 ARG A N 1
ATOM 2388 C CA . ARG A 1 303 ? -2.323 -8.977 35.741 1.00 91.81 303 ARG A CA 1
ATOM 2389 C C . ARG A 1 303 ? -0.956 -9.627 35.507 1.00 91.81 303 ARG A C 1
ATOM 2391 O O . ARG A 1 303 ? 0.055 -9.013 35.814 1.00 91.81 303 ARG A O 1
ATOM 2398 N N . SER A 1 304 ? -0.911 -10.834 34.941 1.00 92.00 304 SER A N 1
ATOM 2399 C CA . SER A 1 304 ? 0.345 -11.524 34.599 1.00 92.00 304 SER A CA 1
ATOM 2400 C C . SER A 1 304 ? 1.044 -10.986 33.339 1.00 92.00 304 SER A C 1
ATOM 2402 O O . SER A 1 304 ? 2.043 -11.556 32.924 1.00 92.00 304 SER A O 1
ATOM 2404 N N . LEU A 1 305 ? 0.478 -9.966 32.690 1.00 95.12 305 LEU A N 1
ATOM 2405 C CA . LEU A 1 305 ? 1.051 -9.226 31.561 1.00 95.12 305 LEU A CA 1
ATOM 2406 C C . LEU A 1 305 ? 1.463 -7.800 31.967 1.00 95.12 305 LEU A C 1
ATOM 2408 O O . LEU A 1 305 ? 1.839 -7.006 31.104 1.00 95.12 305 LEU A O 1
ATOM 2412 N N . ALA A 1 306 ? 1.384 -7.459 33.257 1.00 94.25 306 ALA A N 1
ATOM 2413 C CA . ALA A 1 306 ? 1.889 -6.185 33.746 1.00 94.25 306 ALA A CA 1
ATOM 2414 C C . ALA A 1 306 ? 3.410 -6.095 33.501 1.00 94.25 306 ALA A C 1
ATOM 2416 O O . ALA A 1 306 ? 4.115 -7.080 33.744 1.00 94.25 306 ALA A O 1
ATOM 2417 N N . PRO A 1 307 ? 3.933 -4.947 33.032 1.00 93.62 307 PRO A N 1
ATOM 2418 C CA . PRO A 1 307 ? 5.368 -4.757 32.867 1.00 93.62 307 PRO A CA 1
ATOM 2419 C C . PRO A 1 307 ? 6.105 -4.911 34.212 1.00 93.62 307 PRO A C 1
ATOM 2421 O O . PRO A 1 307 ? 5.536 -4.572 35.256 1.00 93.62 307 PRO A O 1
ATOM 2424 N N . PRO A 1 308 ? 7.366 -5.389 34.216 1.00 92.81 308 PRO A N 1
ATOM 2425 C CA . PRO A 1 308 ? 8.140 -5.548 35.443 1.00 92.81 308 PRO A CA 1
ATOM 2426 C C . PRO A 1 308 ? 8.254 -4.244 36.236 1.00 92.81 308 PRO A C 1
ATOM 2428 O O . PRO A 1 308 ? 8.550 -3.186 35.677 1.00 92.81 308 PRO A O 1
ATOM 2431 N N . SER A 1 309 ? 8.092 -4.328 37.558 1.00 89.06 309 SER A N 1
ATOM 2432 C CA . SER A 1 309 ? 8.051 -3.161 38.452 1.00 89.06 309 SER A CA 1
ATOM 2433 C C . SER A 1 309 ? 9.347 -2.342 38.491 1.00 89.06 309 SER A C 1
ATOM 2435 O O . SER A 1 309 ? 9.316 -1.181 38.886 1.00 89.06 309 SER A O 1
ATOM 2437 N N . GLY A 1 310 ? 10.480 -2.934 38.091 1.00 88.81 310 GLY A N 1
ATOM 2438 C CA . GLY A 1 310 ? 11.757 -2.228 37.928 1.00 88.81 310 GLY A CA 1
ATOM 2439 C C . GLY A 1 310 ? 11.857 -1.406 36.636 1.00 88.81 310 GLY A C 1
ATOM 2440 O O . GLY A 1 310 ? 12.666 -0.487 36.568 1.00 88.81 310 GLY A O 1
ATOM 2441 N N . LEU A 1 311 ? 11.028 -1.700 35.629 1.00 88.62 311 LEU A N 1
ATOM 2442 C CA . LEU A 1 311 ? 10.962 -0.950 34.370 1.00 88.62 311 LEU A CA 1
ATOM 2443 C C . LEU A 1 311 ? 9.853 0.101 34.406 1.00 88.62 311 LEU A C 1
ATOM 2445 O O . LEU A 1 311 ? 10.049 1.237 33.970 1.00 88.62 311 LEU A O 1
ATOM 2449 N N . TRP A 1 312 ? 8.695 -0.257 34.959 1.00 90.19 312 TRP A N 1
ATOM 2450 C CA . TRP A 1 312 ? 7.537 0.623 35.034 1.00 90.19 312 TRP A CA 1
ATOM 2451 C C . TRP A 1 312 ? 6.833 0.512 36.380 1.00 90.19 312 TRP A C 1
ATOM 2453 O O . TRP A 1 312 ? 6.451 -0.572 36.818 1.00 90.19 312 TRP A O 1
ATOM 2463 N N . MET A 1 313 ? 6.600 1.665 37.000 1.00 82.44 313 MET A N 1
ATOM 2464 C CA . MET A 1 313 ? 5.681 1.797 38.122 1.00 82.44 313 MET A CA 1
ATOM 2465 C C . MET A 1 313 ? 4.396 2.458 37.615 1.00 82.44 313 MET A C 1
ATOM 2467 O O . MET A 1 313 ? 4.487 3.428 36.857 1.00 82.44 313 MET A O 1
ATOM 2471 N N . PRO A 1 314 ? 3.204 1.984 38.024 1.00 75.56 314 PRO A N 1
ATOM 2472 C CA . PRO A 1 314 ? 1.967 2.681 37.707 1.00 75.56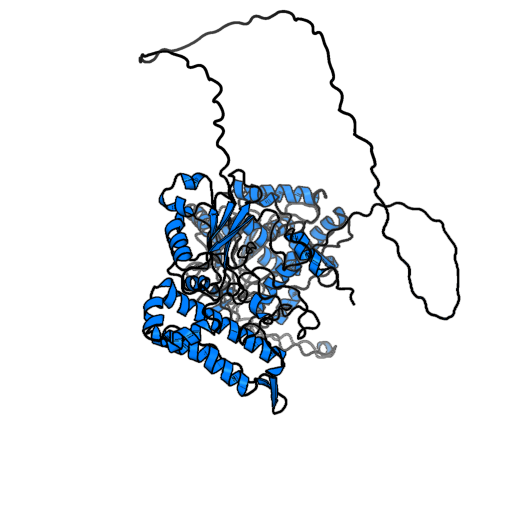 314 PRO A CA 1
ATOM 2473 C C . PRO A 1 314 ? 1.996 4.089 38.317 1.00 75.56 314 PRO A C 1
ATOM 2475 O O . PRO A 1 314 ? 2.525 4.249 39.422 1.00 75.56 314 PRO A O 1
ATOM 2478 N N . PRO A 1 315 ? 1.400 5.102 37.658 1.00 73.88 315 PRO A N 1
ATOM 2479 C CA . PRO A 1 315 ? 1.269 6.428 38.244 1.00 73.88 315 PRO A CA 1
ATOM 2480 C C . PRO A 1 315 ? 0.594 6.322 39.608 1.00 73.88 315 PRO A C 1
ATOM 2482 O O . PRO A 1 315 ? -0.501 5.764 39.721 1.00 73.88 315 PRO A O 1
ATOM 2485 N N . THR A 1 316 ? 1.244 6.844 40.648 1.00 70.75 316 THR A N 1
ATOM 2486 C CA . THR A 1 316 ? 0.677 6.858 41.994 1.00 70.75 316 THR A CA 1
ATOM 2487 C C . THR A 1 316 ? -0.623 7.650 41.936 1.00 70.75 316 THR A C 1
ATOM 2489 O O . THR A 1 316 ? -0.592 8.864 41.735 1.00 70.75 316 THR A O 1
ATOM 2492 N N . TYR A 1 317 ? -1.768 6.974 42.071 1.00 52.50 317 TYR A N 1
ATOM 2493 C CA . TYR A 1 317 ? -3.073 7.629 42.036 1.00 52.50 317 TYR A CA 1
ATOM 2494 C C . TYR A 1 317 ? -3.231 8.467 43.305 1.00 52.50 317 TYR A C 1
ATOM 2496 O O . TYR A 1 317 ? -3.780 8.011 44.305 1.00 52.50 317 TYR A O 1
ATOM 2504 N N . VAL A 1 318 ? -2.705 9.693 43.270 1.00 49.03 318 VAL A N 1
ATOM 2505 C CA . VAL A 1 318 ? -3.014 10.735 44.243 1.00 49.03 318 VAL A CA 1
ATOM 2506 C C . VAL A 1 318 ? -4.510 10.987 44.096 1.00 49.03 318 VAL A C 1
ATOM 2508 O O . VAL A 1 318 ? -4.924 11.497 43.049 1.00 49.03 318 VAL A O 1
ATOM 2511 N N . PRO A 1 319 ? -5.348 10.630 45.086 1.00 46.91 319 PRO A N 1
ATOM 2512 C CA . PRO A 1 319 ? -6.761 10.928 44.991 1.00 46.91 319 PRO A CA 1
ATOM 2513 C C . PRO A 1 319 ? -6.869 12.448 44.951 1.00 46.91 319 PRO A C 1
ATOM 2515 O O . PRO A 1 319 ? -6.461 13.114 45.906 1.00 46.91 319 PRO A O 1
ATOM 2518 N N . ARG A 1 320 ? -7.384 13.014 43.850 1.00 44.34 320 ARG A N 1
ATOM 2519 C CA . ARG A 1 320 ? -7.774 14.427 43.845 1.00 44.34 320 ARG A CA 1
ATOM 2520 C C . ARG A 1 320 ? -8.779 14.581 44.976 1.00 44.34 320 ARG A C 1
ATOM 2522 O O . ARG A 1 320 ? -9.895 14.080 44.863 1.00 44.34 320 ARG A O 1
ATOM 2529 N N . ALA A 1 321 ? -8.357 15.219 46.067 1.00 40.59 321 ALA A N 1
ATOM 2530 C CA . ALA A 1 321 ? -9.233 15.542 47.176 1.00 40.59 321 ALA A CA 1
ATOM 2531 C C . ALA A 1 321 ? -10.415 16.317 46.596 1.00 40.59 321 ALA A C 1
ATOM 2533 O O . ALA A 1 321 ? -10.245 17.422 46.080 1.00 40.59 321 ALA A O 1
ATOM 2534 N N . ILE A 1 322 ? -11.590 15.687 46.601 1.00 44.69 322 ILE A N 1
ATOM 2535 C CA . ILE A 1 322 ? -12.809 16.290 46.080 1.00 44.69 322 ILE A CA 1
ATOM 2536 C C . ILE A 1 322 ? -13.120 17.446 47.023 1.00 44.69 322 ILE A C 1
ATOM 2538 O O . ILE A 1 322 ? -13.575 17.224 48.142 1.00 44.69 322 ILE A O 1
ATOM 2542 N N . SER A 1 323 ? -12.804 18.669 46.591 1.00 40.47 323 SER A N 1
ATOM 2543 C CA . SER A 1 323 ? -13.080 19.890 47.344 1.00 40.47 323 SER A CA 1
ATOM 2544 C C . SER A 1 323 ? -14.539 19.868 47.780 1.00 40.47 323 SER A C 1
ATOM 2546 O O . SER A 1 323 ? -15.418 19.802 46.923 1.00 40.47 323 SER A O 1
ATOM 2548 N N . ASN A 1 324 ? -14.781 19.863 49.094 1.00 42.84 324 ASN A N 1
ATOM 2549 C CA . ASN A 1 324 ? -16.089 19.570 49.681 1.00 42.84 324 ASN A CA 1
ATOM 2550 C C . ASN A 1 324 ? -17.195 20.464 49.094 1.00 42.84 324 ASN A C 1
ATOM 2552 O O . ASN A 1 324 ? -17.384 21.600 49.530 1.00 42.84 324 ASN A O 1
ATOM 2556 N N . VAL A 1 325 ? -17.957 19.934 48.133 1.00 43.72 325 VAL A N 1
ATOM 2557 C CA . VAL A 1 325 ? -19.190 20.562 47.655 1.00 43.72 325 VAL A CA 1
ATOM 2558 C C . VAL A 1 325 ? -20.250 20.313 48.721 1.00 43.72 325 VAL A C 1
ATOM 2560 O O . VAL A 1 325 ? -20.777 19.207 48.848 1.00 43.72 325 VAL A O 1
ATOM 2563 N N . SER A 1 326 ? -20.509 21.339 49.532 1.00 35.59 326 SER A N 1
ATOM 2564 C CA . SER A 1 326 ? -21.426 21.285 50.671 1.00 35.59 326 SER A CA 1
ATOM 2565 C C . SER A 1 326 ? -22.796 20.737 50.277 1.00 35.59 326 SER A C 1
ATOM 2567 O O . SER A 1 326 ? -23.485 21.300 49.427 1.00 35.59 326 SER A O 1
ATOM 2569 N N . SER A 1 327 ? -23.208 19.649 50.926 1.00 37.41 327 SER A N 1
ATOM 2570 C CA . SER A 1 327 ? -24.500 19.009 50.685 1.00 37.41 327 SER A CA 1
ATOM 2571 C C . SER A 1 327 ? -25.663 19.904 51.138 1.00 37.41 327 SER A C 1
ATOM 2573 O O . SER A 1 327 ? -25.705 20.269 52.315 1.00 37.41 327 SER A O 1
ATOM 2575 N N . PRO A 1 328 ? -26.653 20.205 50.279 1.00 45.41 328 PRO A N 1
ATOM 2576 C CA . PRO A 1 328 ? -27.927 20.738 50.733 1.00 45.41 328 PRO A CA 1
ATOM 2577 C C . PRO A 1 328 ? -28.782 19.596 51.296 1.00 45.41 328 PRO A C 1
ATOM 2579 O O . PRO A 1 328 ? -29.216 18.699 50.573 1.00 45.41 328 PRO A O 1
ATOM 2582 N N . THR A 1 329 ? -29.053 19.626 52.597 1.00 42.38 329 THR A N 1
ATOM 2583 C CA . THR A 1 329 ? -30.120 18.821 53.198 1.00 42.38 329 THR A CA 1
ATOM 2584 C C . THR A 1 329 ? -31.486 19.366 52.789 1.00 42.38 329 THR A C 1
ATOM 2586 O O . THR A 1 329 ? -31.725 20.566 52.908 1.00 42.38 329 THR A O 1
ATOM 2589 N N . SER A 1 330 ? -32.417 18.489 52.399 1.00 35.72 330 SER A N 1
ATOM 2590 C CA . SER A 1 330 ? -33.831 18.540 52.823 1.00 35.72 330 SER A CA 1
ATOM 2591 C C . SER A 1 330 ? -34.637 17.361 52.280 1.00 35.72 330 SER A C 1
ATOM 2593 O O . SER A 1 330 ? -34.292 16.753 51.269 1.00 35.72 330 SER A O 1
ATOM 2595 N N . SER A 1 331 ? -35.721 17.029 52.977 1.00 35.44 331 SER A N 1
ATOM 2596 C CA . SER A 1 331 ? -36.555 15.857 52.732 1.00 35.44 331 SER A CA 1
ATOM 2597 C C . SER A 1 331 ? -37.960 16.219 52.229 1.00 35.44 331 SER A C 1
ATOM 2599 O O . SER A 1 331 ? -38.623 17.091 52.772 1.00 35.44 331 SER A O 1
ATOM 2601 N N . VAL A 1 332 ? -38.430 15.440 51.247 1.00 37.66 332 VAL A N 1
ATOM 2602 C CA . VAL A 1 332 ? -39.818 14.946 51.120 1.00 37.66 332 VAL A CA 1
ATOM 2603 C C . VAL A 1 332 ? -40.959 15.988 51.109 1.00 37.66 332 VAL A C 1
ATOM 2605 O O . VAL A 1 332 ? -41.443 16.402 52.158 1.00 37.66 332 VAL A O 1
ATOM 2608 N N . ARG A 1 333 ? -41.558 16.214 49.925 1.00 31.70 333 ARG A N 1
ATOM 2609 C CA . ARG A 1 333 ? -42.960 15.818 49.618 1.00 31.70 333 ARG A CA 1
ATOM 2610 C C . ARG A 1 333 ? -43.331 16.032 48.146 1.00 31.70 333 ARG A C 1
ATOM 2612 O O . ARG A 1 333 ? -42.906 16.994 47.520 1.00 31.70 333 ARG A O 1
ATOM 2619 N N . SER A 1 334 ? -44.187 15.154 47.627 1.00 38.38 334 SER A N 1
ATOM 2620 C CA . SER A 1 334 ? -44.956 15.385 46.397 1.00 38.38 334 SER A CA 1
ATOM 2621 C C . SER A 1 334 ? -46.215 16.198 46.706 1.00 38.38 334 SER A C 1
ATOM 2623 O O . SER A 1 334 ? -46.834 15.950 47.736 1.00 38.38 334 SER A O 1
ATOM 2625 N N . PHE A 1 335 ? -46.630 17.085 45.798 1.00 32.97 335 PHE A N 1
ATOM 2626 C CA . PHE A 1 335 ? -47.994 17.153 45.243 1.00 32.97 335 PHE A CA 1
ATOM 2627 C C . PHE A 1 335 ? -48.013 18.095 44.019 1.00 32.97 335 PHE A C 1
ATOM 2629 O O . PHE A 1 335 ? -46.974 18.639 43.647 1.00 32.97 335 PHE A O 1
ATOM 2636 N N . ALA A 1 336 ? -49.146 18.184 43.319 1.00 35.12 336 ALA A N 1
ATOM 2637 C CA . ALA A 1 336 ? -49.220 18.683 41.943 1.00 35.12 336 ALA A CA 1
ATOM 2638 C C . ALA A 1 336 ? -49.746 20.127 41.801 1.00 35.12 336 ALA A C 1
ATOM 2640 O O . ALA A 1 336 ? -50.416 20.638 42.689 1.00 35.12 336 ALA A O 1
ATOM 2641 N N . ALA A 1 337 ? -49.494 20.695 40.614 1.00 36.22 337 ALA A N 1
ATOM 2642 C CA . ALA A 1 337 ? -50.246 21.757 39.930 1.00 36.22 337 ALA A CA 1
ATOM 2643 C C . ALA A 1 337 ? -50.613 23.042 40.713 1.00 36.22 337 ALA A C 1
ATOM 2645 O O . ALA A 1 337 ? -51.564 23.085 41.487 1.00 36.22 337 ALA A O 1
ATOM 2646 N N . GLY A 1 338 ? -49.953 24.149 40.361 1.00 29.42 338 GLY A N 1
ATOM 2647 C CA . GLY A 1 338 ? -50.347 25.512 40.731 1.00 29.42 338 GLY A CA 1
ATOM 2648 C C . GLY A 1 338 ? -49.702 26.527 39.785 1.00 29.42 338 GLY A C 1
ATOM 2649 O O . GLY A 1 338 ? -48.557 26.344 39.378 1.00 29.42 338 GLY A O 1
ATOM 2650 N N . SER A 1 339 ? -50.442 27.558 39.377 1.00 30.47 339 SER A N 1
ATOM 2651 C CA . SER A 1 339 ? -50.047 28.468 38.294 1.00 30.47 339 SER A CA 1
ATOM 2652 C C . SER A 1 339 ? -49.664 29.876 38.765 1.00 30.47 339 SER A C 1
ATOM 2654 O O . SER A 1 339 ? -50.317 30.414 39.652 1.00 30.47 339 SER A O 1
ATOM 2656 N N . SER A 1 340 ? -48.783 30.513 37.985 1.00 32.84 340 SER A N 1
ATOM 2657 C CA . SER A 1 340 ? -48.832 31.944 37.619 1.00 32.84 340 SER A CA 1
ATOM 2658 C C . SER A 1 340 ? -48.250 33.051 38.524 1.00 32.84 340 SER A C 1
ATOM 2660 O O . SER A 1 340 ? -48.671 33.266 39.651 1.00 32.84 340 SER A O 1
ATOM 2662 N N . PHE A 1 341 ? -47.465 33.892 37.829 1.00 30.50 341 PHE A N 1
ATOM 2663 C CA . PHE A 1 341 ? -47.424 35.369 37.846 1.00 30.50 341 PHE A CA 1
ATOM 2664 C C . PHE A 1 341 ? -46.701 36.187 38.943 1.00 30.50 341 PHE A C 1
ATOM 2666 O O . PHE A 1 341 ? -46.993 36.079 40.124 1.00 30.50 341 PHE A O 1
ATOM 2673 N N . VAL A 1 342 ? -45.935 37.177 38.429 1.00 29.58 342 VAL A N 1
ATOM 2674 C CA . VAL A 1 342 ? -45.649 38.532 38.975 1.00 29.58 342 VAL A CA 1
ATOM 2675 C C . VAL A 1 342 ? -44.709 38.616 40.197 1.00 29.58 342 VAL A C 1
ATOM 2677 O O . VAL A 1 342 ? -44.831 37.823 41.116 1.00 29.58 342 VAL A O 1
ATOM 2680 N N . SER A 1 343 ? -43.798 39.593 40.370 1.00 29.20 343 SER A N 1
ATOM 2681 C CA . SER A 1 343 ? -43.004 40.540 39.529 1.00 29.20 343 SER A CA 1
ATOM 2682 C C . SER A 1 343 ? -42.092 41.354 40.494 1.00 29.20 343 SER A C 1
ATOM 2684 O O . SER A 1 343 ? -42.335 41.284 41.692 1.00 29.20 343 SER A O 1
ATOM 2686 N N . ILE A 1 344 ? -41.206 42.249 39.989 1.00 29.17 344 ILE A N 1
ATOM 2687 C CA . ILE A 1 344 ? -40.771 43.518 40.669 1.00 29.17 344 ILE A CA 1
ATOM 2688 C C . ILE A 1 344 ? -39.854 43.336 41.927 1.00 29.17 344 ILE A C 1
ATOM 2690 O O . ILE A 1 344 ? -40.071 42.445 42.731 1.00 29.17 344 ILE A O 1
ATOM 2694 N N . THR A 1 345 ? -38.781 44.099 42.214 1.00 29.34 345 THR A N 1
ATOM 2695 C CA . THR A 1 345 ? -38.022 45.176 41.522 1.00 29.34 345 THR A CA 1
ATOM 2696 C C . THR A 1 345 ? -36.565 45.252 42.029 1.00 29.34 345 THR A C 1
ATOM 2698 O O . THR A 1 345 ? -36.211 44.659 43.041 1.00 29.34 345 THR A O 1
ATOM 2701 N N . ALA A 1 346 ? -35.746 46.047 41.330 1.00 31.50 346 ALA A N 1
ATOM 2702 C CA . ALA A 1 346 ? -34.373 46.453 41.650 1.00 31.50 346 ALA A CA 1
ATOM 2703 C C . ALA A 1 346 ? -34.105 47.035 43.059 1.00 31.50 346 ALA A C 1
ATOM 2705 O O . ALA A 1 346 ? -35.000 47.612 43.673 1.00 31.50 346 ALA A O 1
ATOM 2706 N N . SER A 1 347 ? -32.818 47.049 43.460 1.00 29.70 347 SER A N 1
ATOM 2707 C CA . SER A 1 347 ? -32.102 48.257 43.944 1.00 29.70 347 SER A CA 1
ATOM 2708 C C . SER A 1 347 ? -30.572 48.068 44.040 1.00 29.70 347 SER A C 1
ATOM 2710 O O . SER A 1 347 ? -30.086 47.081 44.583 1.00 29.70 347 SER A O 1
ATOM 2712 N N . THR A 1 348 ? -29.819 49.049 43.535 1.00 31.02 348 THR A N 1
ATOM 2713 C CA . THR A 1 348 ? -28.395 49.364 43.820 1.00 31.02 348 THR A CA 1
ATOM 2714 C C . THR A 1 348 ? -28.309 50.465 44.906 1.00 31.02 348 THR A C 1
ATOM 2716 O O . THR A 1 348 ? -29.373 50.931 45.320 1.00 31.02 348 THR A O 1
ATOM 2719 N N . PRO A 1 349 ? -27.131 50.988 45.348 1.00 48.94 349 PRO A N 1
ATOM 2720 C CA . PRO A 1 349 ? -25.715 50.573 45.216 1.00 48.94 349 PRO A CA 1
ATOM 2721 C C . PRO A 1 349 ? -25.064 50.301 46.622 1.00 48.94 349 PRO A C 1
ATOM 2723 O O . PRO A 1 349 ? -25.790 50.133 47.594 1.00 48.94 349 PRO A O 1
ATOM 2726 N N . SER A 1 350 ? -23.737 50.218 46.861 1.00 30.23 350 SER A N 1
ATOM 2727 C CA . SER A 1 350 ? -22.837 51.390 47.057 1.00 30.23 350 SER A CA 1
ATOM 2728 C C . SER A 1 350 ? -21.374 51.035 47.433 1.00 30.23 350 SER A C 1
ATOM 2730 O O . SER A 1 350 ? -21.146 50.278 48.369 1.00 30.23 350 SER A O 1
ATOM 2732 N N . THR A 1 351 ? -20.418 51.763 46.830 1.00 32.97 351 THR A N 1
ATOM 2733 C CA . THR A 1 351 ? -19.066 52.166 47.332 1.00 32.97 351 THR A CA 1
ATOM 2734 C C . THR A 1 351 ? -17.939 51.137 47.644 1.00 32.97 351 THR A C 1
ATOM 2736 O O . THR A 1 351 ? -18.218 49.982 47.946 1.00 32.97 351 THR A O 1
ATOM 2739 N N . PRO A 1 352 ? -16.638 51.541 47.565 1.00 44.84 352 PRO A N 1
ATOM 2740 C CA . PRO A 1 352 ? -15.481 50.623 47.546 1.00 44.84 352 PRO A CA 1
ATOM 2741 C C . PRO A 1 352 ? -14.513 50.735 48.752 1.00 44.84 352 PRO A C 1
ATOM 2743 O O . PRO A 1 352 ? -14.530 51.725 49.484 1.00 44.84 352 PRO A O 1
ATOM 2746 N N . GLN A 1 353 ? -13.554 49.800 48.871 1.00 35.06 353 GLN A N 1
ATOM 2747 C CA . GLN A 1 353 ? -12.361 49.956 49.726 1.00 35.06 353 GLN A CA 1
ATOM 2748 C C . GLN A 1 353 ? -11.028 49.610 49.025 1.00 35.06 353 GLN A C 1
ATOM 2750 O O . GLN A 1 353 ? -10.660 48.457 48.847 1.00 35.06 353 GLN A O 1
ATOM 2755 N N . ARG A 1 354 ? -10.326 50.688 48.648 1.00 29.67 354 ARG A N 1
ATOM 2756 C CA . ARG A 1 354 ? -8.878 50.980 48.768 1.00 29.67 354 ARG A CA 1
ATOM 2757 C C . ARG A 1 354 ? -7.875 49.816 48.961 1.00 29.67 354 ARG A C 1
ATOM 2759 O O . ARG A 1 354 ? -7.925 49.097 49.949 1.00 29.67 354 ARG A O 1
ATOM 2766 N N . ALA A 1 355 ? -6.860 49.771 48.092 1.00 33.69 355 ALA A N 1
ATOM 2767 C CA . ALA A 1 355 ? -5.711 48.858 48.166 1.00 33.69 355 ALA A CA 1
ATOM 2768 C C . ALA A 1 355 ? -4.554 49.348 49.073 1.00 33.69 355 ALA A C 1
ATOM 2770 O O . ALA A 1 355 ? -4.463 50.540 49.373 1.00 33.69 355 ALA A O 1
ATOM 2771 N N . SER A 1 356 ? -3.639 48.424 49.409 1.00 32.94 356 SER A N 1
ATOM 2772 C CA . SER A 1 356 ? -2.267 48.640 49.921 1.00 32.94 356 SER A CA 1
ATOM 2773 C C . SER A 1 356 ? -1.336 47.476 49.478 1.00 32.94 356 SER A C 1
ATOM 2775 O O . SER A 1 356 ? -1.871 46.452 49.051 1.00 32.94 356 SER A O 1
ATOM 2777 N N . PRO A 1 357 ? 0.014 47.612 49.497 1.00 45.31 357 PRO A N 1
ATOM 2778 C CA . PRO A 1 357 ? 0.891 46.903 48.543 1.00 45.31 357 PRO A CA 1
ATOM 2779 C C . PRO A 1 357 ? 2.038 46.049 49.159 1.00 45.31 357 PRO A C 1
ATOM 2781 O O . PRO A 1 357 ? 2.079 45.836 50.367 1.00 45.31 357 PRO A O 1
ATOM 2784 N N . ALA A 1 358 ? 3.010 45.680 48.297 1.00 33.16 358 ALA A N 1
ATOM 2785 C CA . ALA A 1 358 ? 4.272 44.936 48.519 1.00 33.16 358 ALA A CA 1
ATOM 2786 C C . ALA A 1 358 ? 4.148 43.387 48.464 1.00 33.16 358 ALA A C 1
ATOM 2788 O O . ALA A 1 358 ? 3.070 42.853 48.700 1.00 33.16 358 ALA A O 1
ATOM 2789 N N . THR A 1 359 ? 5.166 42.600 48.068 1.00 33.41 359 THR A N 1
ATOM 2790 C CA . THR A 1 359 ? 6.601 42.887 47.798 1.00 33.41 359 THR A CA 1
ATOM 2791 C C . THR A 1 359 ? 7.131 41.981 46.660 1.00 33.41 359 THR A C 1
ATOM 2793 O O . THR A 1 359 ? 6.729 40.819 46.614 1.00 33.41 359 THR A O 1
ATOM 2796 N N . PRO A 1 360 ? 8.042 42.427 45.766 1.00 38.44 360 PRO A N 1
ATOM 2797 C CA . PRO A 1 360 ? 8.705 41.538 44.800 1.00 38.44 360 PRO A CA 1
ATOM 2798 C C . PRO A 1 360 ? 9.821 40.690 45.444 1.00 38.44 360 PRO A C 1
ATOM 2800 O O . PRO A 1 360 ? 10.511 41.152 46.352 1.00 38.44 360 PRO A O 1
ATOM 2803 N N . LEU A 1 361 ? 10.035 39.473 44.931 1.00 41.78 361 LEU A N 1
ATOM 2804 C CA . LEU A 1 361 ? 11.141 38.577 45.303 1.00 41.78 361 LEU A CA 1
ATOM 2805 C C . LEU A 1 361 ? 12.190 38.503 44.180 1.00 41.78 361 LEU A C 1
ATOM 2807 O O . LEU A 1 361 ? 11.843 38.503 43.001 1.00 41.78 361 LEU A O 1
ATOM 2811 N N . ALA A 1 362 ? 13.467 38.448 44.562 1.00 42.56 362 ALA A N 1
ATOM 2812 C CA . ALA A 1 362 ? 14.620 38.447 43.659 1.00 42.56 362 ALA A CA 1
ATOM 2813 C C . ALA A 1 362 ? 15.167 37.021 43.401 1.00 42.56 362 ALA A C 1
ATOM 2815 O O . ALA A 1 362 ? 14.963 36.139 44.239 1.00 42.56 362 ALA A O 1
ATOM 2816 N N . PRO A 1 363 ? 15.872 36.779 42.276 1.00 46.16 363 PRO A N 1
ATOM 2817 C CA . PRO A 1 363 ? 16.474 35.479 41.967 1.00 46.16 363 PRO A CA 1
ATOM 2818 C C . PRO A 1 363 ? 17.765 35.202 42.773 1.00 46.16 363 PRO A C 1
ATOM 2820 O O . PRO A 1 363 ? 18.436 36.144 43.201 1.00 46.16 363 PRO A O 1
ATOM 2823 N N . PRO A 1 364 ? 18.149 33.922 42.958 1.00 50.25 364 PRO A N 1
ATOM 2824 C CA . PRO A 1 364 ? 19.407 33.536 43.602 1.00 50.25 364 PRO A CA 1
ATOM 2825 C C . PRO A 1 364 ? 20.639 33.710 42.679 1.00 50.25 364 PRO A C 1
ATOM 2827 O O . PRO A 1 364 ? 20.497 33.665 41.455 1.00 50.25 364 PRO A O 1
ATOM 2830 N N . PRO A 1 365 ? 21.853 33.889 43.242 1.00 51.97 365 PRO A N 1
ATOM 2831 C CA . PRO A 1 365 ? 23.091 34.115 42.488 1.00 51.97 365 PRO A CA 1
ATOM 2832 C C . PRO A 1 365 ? 23.808 32.814 42.052 1.00 51.97 365 PRO A C 1
ATOM 2834 O O . PRO A 1 365 ? 23.561 31.754 42.629 1.00 51.97 365 PRO A O 1
ATOM 2837 N N . PRO A 1 366 ? 24.742 32.885 41.080 1.00 41.31 366 PRO A N 1
ATOM 2838 C CA . PRO A 1 366 ? 25.588 31.758 40.677 1.00 41.31 366 PRO A CA 1
ATOM 2839 C C . PRO A 1 366 ? 26.745 31.497 41.660 1.00 41.31 366 PRO A C 1
ATOM 2841 O O . PRO A 1 366 ? 27.234 32.413 42.321 1.00 41.31 366 PRO A O 1
ATOM 2844 N N . CYS A 1 367 ? 27.235 30.254 41.700 1.00 33.56 367 CYS A N 1
ATOM 2845 C CA . CYS A 1 367 ? 28.432 29.867 42.455 1.00 33.56 367 CYS A CA 1
ATOM 2846 C C . CYS A 1 367 ? 29.693 29.866 41.574 1.00 33.56 367 CYS A C 1
ATOM 2848 O O . CYS A 1 367 ? 29.656 29.423 40.427 1.00 33.56 367 CYS A O 1
ATOM 2850 N N . THR A 1 368 ? 30.823 30.301 42.135 1.00 35.66 368 THR A N 1
ATOM 2851 C CA . THR A 1 368 ? 32.157 30.287 41.509 1.00 35.66 368 THR A CA 1
ATOM 2852 C C . THR A 1 368 ? 33.220 29.822 42.510 1.00 35.66 368 THR A C 1
ATOM 2854 O O . THR A 1 368 ? 33.072 30.063 43.707 1.00 35.66 368 THR A O 1
ATOM 2857 N N . SER A 1 369 ? 34.322 29.238 42.007 1.00 32.72 369 SER A N 1
ATOM 2858 C CA . SER A 1 369 ? 35.522 28.776 42.755 1.00 32.72 369 SER A CA 1
ATOM 2859 C C . SER A 1 369 ? 35.278 27.622 43.766 1.00 32.72 369 SER A C 1
ATOM 2861 O O . SER A 1 369 ? 34.150 27.394 44.188 1.00 32.72 369 SER A O 1
ATOM 2863 N N . CYS A 1 370 ? 36.255 26.778 44.130 1.00 30.14 370 CYS A N 1
ATOM 2864 C CA . CYS A 1 370 ? 37.722 26.909 44.053 1.00 30.14 370 CYS A CA 1
ATOM 2865 C C . CYS A 1 370 ? 38.444 25.655 43.515 1.00 30.14 370 CYS A C 1
ATOM 2867 O O . CYS A 1 370 ? 37.890 24.559 43.480 1.00 30.14 370 CYS A O 1
ATOM 2869 N N . ASP A 1 371 ? 39.721 25.836 43.176 1.00 32.38 371 ASP A N 1
ATOM 2870 C CA . ASP A 1 371 ? 40.689 24.808 42.784 1.00 32.38 371 ASP A CA 1
ATOM 2871 C C . ASP A 1 371 ? 41.147 23.884 43.929 1.00 32.38 371 ASP A C 1
ATOM 2873 O O . ASP A 1 371 ? 41.172 24.274 45.098 1.00 32.38 371 ASP A O 1
ATOM 2877 N N . ALA A 1 372 ? 41.673 22.709 43.561 1.00 33.50 372 ALA A N 1
ATOM 2878 C CA . ALA A 1 372 ? 42.706 22.007 44.329 1.00 33.50 372 ALA A CA 1
ATOM 2879 C C . ALA A 1 372 ? 43.581 21.135 43.404 1.00 33.50 372 ALA A C 1
ATOM 2881 O O . ALA A 1 372 ? 43.166 20.073 42.944 1.00 33.50 372 ALA A O 1
ATOM 2882 N N . THR A 1 373 ? 44.810 21.575 43.127 1.00 35.97 373 THR A N 1
ATOM 2883 C CA . THR A 1 373 ? 45.805 20.803 42.362 1.00 35.97 373 THR A CA 1
ATOM 2884 C C . THR A 1 373 ? 46.432 19.678 43.184 1.00 35.97 373 THR A C 1
ATOM 2886 O O . THR A 1 373 ? 46.779 19.903 44.341 1.00 35.97 373 THR A O 1
ATOM 2889 N N . HIS A 1 374 ? 46.759 18.550 42.547 1.00 33.25 374 HIS A N 1
ATOM 2890 C CA . HIS A 1 374 ? 47.890 17.708 42.958 1.00 33.25 374 HIS A CA 1
ATOM 2891 C C . HIS A 1 374 ? 48.680 17.206 41.737 1.00 33.25 374 HIS A C 1
ATOM 2893 O O . HIS A 1 374 ? 48.230 17.324 40.599 1.00 33.25 374 HIS A O 1
ATOM 2899 N N . THR A 1 375 ? 49.912 16.752 41.975 1.00 30.98 375 THR A N 1
ATOM 2900 C CA . THR A 1 375 ? 51.036 16.986 41.051 1.00 30.98 375 THR A CA 1
ATOM 2901 C C . THR A 1 375 ? 51.955 15.765 40.904 1.00 30.98 375 THR A C 1
ATOM 2903 O O . THR A 1 375 ? 51.978 14.907 41.780 1.00 30.98 375 THR A O 1
ATOM 2906 N N . LEU A 1 376 ? 52.820 15.814 39.877 1.00 31.25 376 LEU A N 1
ATOM 2907 C CA . LEU A 1 376 ? 54.027 14.993 39.636 1.00 31.25 376 LEU A CA 1
ATOM 2908 C C . LEU A 1 376 ? 53.817 13.596 39.018 1.00 31.25 376 LEU A C 1
ATOM 2910 O O . LEU A 1 376 ? 52.956 12.825 39.419 1.00 31.25 376 LEU A O 1
ATOM 2914 N N . GLY A 1 377 ? 54.676 13.278 38.039 1.00 26.70 377 GLY A N 1
ATOM 2915 C CA . GLY A 1 377 ? 54.669 12.005 37.300 1.00 26.70 377 GLY A CA 1
ATOM 2916 C C . GLY A 1 377 ? 55.483 12.011 35.995 1.00 26.70 377 GLY A C 1
ATOM 2917 O O . GLY A 1 377 ? 55.105 11.340 35.043 1.00 26.70 377 GLY A O 1
ATOM 2918 N N . SER A 1 378 ? 56.559 12.804 35.900 1.00 29.31 378 SER A N 1
ATOM 2919 C CA . SER A 1 378 ? 57.365 12.929 34.670 1.00 29.31 378 SER A CA 1
ATOM 2920 C C . SER A 1 378 ? 58.579 12.003 34.685 1.00 29.31 378 SER A C 1
ATOM 2922 O O . SER A 1 378 ? 59.310 12.008 35.674 1.00 29.31 378 SER A O 1
ATOM 2924 N N . CYS A 1 379 ? 58.841 11.291 33.579 1.00 28.78 379 CYS A N 1
ATOM 2925 C CA . CYS A 1 379 ? 60.204 10.890 33.208 1.00 28.78 379 CYS A CA 1
ATOM 2926 C C . CYS A 1 379 ? 60.358 10.486 31.723 1.00 28.78 379 CYS A C 1
ATOM 2928 O O . CYS A 1 379 ? 60.307 9.311 31.387 1.00 28.78 379 CYS A O 1
ATOM 2930 N N . ALA A 1 380 ? 60.616 11.500 30.888 1.00 35.19 380 ALA A N 1
ATOM 2931 C CA . ALA A 1 380 ? 61.690 11.555 29.878 1.00 35.19 380 ALA A CA 1
ATOM 2932 C C . ALA A 1 380 ? 61.775 10.528 28.697 1.00 35.19 380 ALA A C 1
ATOM 2934 O O . ALA A 1 380 ? 61.152 9.472 28.720 1.00 35.19 380 ALA A O 1
ATOM 2935 N N . PRO A 1 381 ? 62.526 10.854 27.613 1.00 55.66 381 PRO A N 1
ATOM 2936 C CA . PRO A 1 381 ? 62.377 10.202 26.304 1.00 55.66 381 PRO A CA 1
ATOM 2937 C C . PRO A 1 381 ? 63.664 9.532 25.776 1.00 55.66 381 PRO A C 1
ATOM 2939 O O . PRO A 1 381 ? 64.725 9.622 26.388 1.00 55.66 381 PRO A O 1
ATOM 2942 N N . ILE A 1 382 ? 63.597 8.996 24.550 1.00 30.83 382 ILE A N 1
ATOM 2943 C CA . ILE A 1 382 ? 64.727 8.904 23.607 1.00 30.83 382 ILE A CA 1
ATOM 2944 C C . ILE A 1 382 ? 64.274 9.476 22.250 1.00 30.83 382 ILE A C 1
ATOM 2946 O O . ILE A 1 382 ? 63.106 9.363 21.885 1.00 30.83 382 ILE A O 1
ATOM 2950 N N . ALA A 1 383 ? 65.187 10.135 21.532 1.00 34.66 383 ALA A N 1
ATOM 2951 C CA . ALA A 1 383 ? 64.935 10.829 20.265 1.00 34.66 383 ALA A CA 1
ATOM 2952 C C . ALA A 1 383 ? 65.670 10.160 19.088 1.00 34.66 383 ALA A C 1
ATOM 2954 O O . ALA A 1 383 ? 66.579 9.361 19.311 1.00 34.66 383 ALA A O 1
ATOM 2955 N N . GLY A 1 384 ? 65.349 10.544 17.844 1.00 30.09 384 GLY A N 1
ATOM 2956 C CA . GLY A 1 384 ? 66.183 10.165 16.696 1.00 30.09 384 GLY A CA 1
ATOM 2957 C C . GLY A 1 384 ? 65.615 10.428 15.298 1.00 30.09 384 GLY A C 1
ATOM 2958 O O . GLY A 1 384 ? 65.171 9.475 14.683 1.00 30.09 384 GLY A O 1
ATOM 2959 N N . ALA A 1 385 ? 65.743 11.678 14.818 1.00 32.88 385 ALA A N 1
ATOM 2960 C CA . ALA A 1 385 ? 66.191 12.064 13.457 1.00 32.88 385 ALA A CA 1
ATOM 2961 C C . ALA A 1 385 ? 65.473 11.511 12.183 1.00 32.88 385 ALA A C 1
ATOM 2963 O O . ALA A 1 385 ? 64.975 10.400 12.149 1.00 32.88 385 ALA A O 1
ATOM 2964 N N . GLU A 1 386 ? 65.446 12.187 11.026 1.00 32.72 386 GLU A N 1
ATOM 2965 C CA . GLU A 1 386 ? 65.689 13.592 10.646 1.00 32.72 386 GLU A CA 1
ATOM 2966 C C . GLU A 1 386 ? 65.158 13.825 9.206 1.00 32.72 386 GLU A C 1
ATOM 2968 O O . GLU A 1 386 ? 65.232 12.909 8.395 1.00 32.72 386 GLU A O 1
ATOM 2973 N N . ARG A 1 387 ? 64.814 15.086 8.869 1.00 31.78 387 ARG A N 1
ATOM 2974 C CA . ARG A 1 387 ? 64.858 15.697 7.507 1.00 31.78 387 ARG A CA 1
ATOM 2975 C C . ARG A 1 387 ? 63.891 15.178 6.411 1.00 31.78 387 ARG A C 1
ATOM 2977 O O . ARG A 1 387 ? 63.511 14.021 6.390 1.00 31.78 387 ARG A O 1
ATOM 2984 N N . ALA A 1 388 ? 63.504 15.990 5.416 1.00 32.06 388 ALA A N 1
ATOM 2985 C CA . ALA A 1 388 ? 63.521 17.462 5.276 1.00 32.06 388 ALA A CA 1
ATOM 2986 C C . ALA A 1 388 ? 62.679 17.915 4.059 1.00 32.06 388 ALA A C 1
ATOM 2988 O O . ALA A 1 388 ? 62.472 17.118 3.152 1.00 32.06 388 ALA A O 1
ATOM 2989 N N . ALA A 1 389 ? 62.385 19.227 4.012 1.00 32.78 389 ALA A N 1
ATOM 2990 C CA . ALA A 1 389 ? 62.133 20.041 2.806 1.00 32.78 389 ALA A CA 1
ATOM 2991 C C . ALA A 1 389 ? 60.820 19.786 2.008 1.00 32.78 389 ALA A C 1
ATOM 2993 O O . ALA A 1 389 ? 60.375 18.655 1.871 1.00 32.78 389 ALA A O 1
ATOM 2994 N N . SER A 1 390 ? 60.158 20.802 1.431 1.00 34.75 390 SER A N 1
ATOM 2995 C CA . SER A 1 390 ? 60.370 22.265 1.536 1.00 34.75 390 SER A CA 1
ATOM 2996 C C . SER A 1 390 ? 59.180 23.091 1.004 1.00 34.75 390 SER A C 1
ATOM 2998 O O . SER A 1 390 ? 58.560 22.724 0.012 1.00 34.75 390 SER A O 1
ATOM 3000 N N . ASP A 1 391 ? 58.981 24.252 1.632 1.00 29.20 391 ASP A N 1
ATOM 3001 C CA . ASP A 1 391 ? 58.669 25.569 1.046 1.00 29.20 391 ASP A CA 1
ATOM 3002 C C . ASP A 1 391 ? 57.340 25.880 0.310 1.00 29.20 391 ASP A C 1
ATOM 3004 O O . ASP A 1 391 ? 57.220 25.817 -0.908 1.00 29.20 391 ASP A O 1
ATOM 3008 N N . SER A 1 392 ? 56.466 26.541 1.083 1.00 32.81 392 SER A N 1
ATOM 3009 C CA . SER A 1 392 ? 55.986 27.925 0.841 1.00 32.81 392 SER A CA 1
ATOM 3010 C C . SER A 1 392 ? 54.952 28.249 -0.257 1.00 32.81 392 SER A C 1
ATOM 3012 O O . SER A 1 392 ? 55.177 28.047 -1.444 1.00 32.81 392 SER A O 1
ATOM 3014 N N . SER A 1 393 ? 53.888 28.967 0.134 1.00 30.02 393 SER A N 1
ATOM 3015 C CA . SER A 1 393 ? 53.738 30.418 -0.129 1.00 30.02 393 SER A CA 1
ATOM 3016 C C . SER A 1 393 ? 52.533 30.996 0.653 1.00 30.02 393 SER A C 1
ATOM 3018 O O . SER A 1 393 ? 51.774 30.239 1.256 1.00 30.02 393 SER A O 1
ATOM 3020 N N . SER A 1 394 ? 52.369 32.324 0.710 1.00 32.22 394 SER A N 1
ATOM 3021 C CA . SER A 1 394 ? 51.544 33.032 1.713 1.00 32.22 394 SER A CA 1
ATOM 3022 C C . SER A 1 394 ? 50.590 34.108 1.149 1.00 32.22 394 SER A C 1
ATOM 3024 O O . SER A 1 394 ? 51.031 34.885 0.313 1.00 32.22 394 SER A O 1
ATOM 3026 N N . THR A 1 395 ? 49.351 34.178 1.689 1.00 37.25 395 THR A N 1
ATOM 3027 C CA . THR A 1 395 ? 48.482 35.359 2.043 1.00 37.25 395 THR A CA 1
ATOM 3028 C C . THR A 1 395 ? 48.533 36.673 1.215 1.00 37.25 395 THR A C 1
ATOM 3030 O O . THR A 1 395 ? 49.643 37.111 0.926 1.00 37.25 395 THR A O 1
ATOM 3033 N N . PRO A 1 396 ? 47.414 37.441 1.004 1.00 50.03 396 PRO A N 1
ATOM 3034 C CA . PRO A 1 396 ? 46.532 37.892 2.115 1.00 50.03 396 PRO A CA 1
ATOM 3035 C C . PRO A 1 396 ? 45.033 38.292 1.870 1.00 50.03 396 PRO A C 1
ATOM 3037 O O . PRO A 1 396 ? 44.664 38.883 0.866 1.00 50.03 396 PRO A O 1
ATOM 3040 N N . VAL A 1 397 ? 44.204 38.058 2.905 1.00 34.84 397 VAL A N 1
ATOM 3041 C CA . VAL A 1 397 ? 43.273 38.995 3.613 1.00 34.84 397 VAL A CA 1
ATOM 3042 C C . VAL A 1 397 ? 42.389 40.019 2.837 1.00 34.84 397 VAL A C 1
ATOM 3044 O O . VAL A 1 397 ? 42.891 41.077 2.484 1.00 34.84 397 VAL A O 1
ATOM 3047 N N . LEU A 1 398 ? 41.060 39.747 2.797 1.00 35.31 398 LEU A N 1
ATOM 3048 C CA . LEU A 1 398 ? 39.853 40.590 3.121 1.00 35.31 398 LEU A CA 1
ATOM 3049 C C . LEU A 1 398 ? 39.697 42.059 2.592 1.00 35.31 398 LEU A C 1
ATOM 3051 O O . LEU A 1 398 ? 40.667 42.650 2.134 1.00 35.31 398 LEU A O 1
ATOM 3055 N N . PRO A 1 399 ? 38.507 42.723 2.701 1.00 47.34 399 PRO A N 1
ATOM 3056 C CA . PRO A 1 399 ? 37.204 42.288 3.245 1.00 47.34 399 PRO A CA 1
ATOM 3057 C C . PRO A 1 399 ? 35.992 42.447 2.289 1.00 47.34 399 PRO A C 1
ATOM 3059 O O . PRO A 1 399 ? 36.036 43.176 1.302 1.00 47.34 399 PRO A O 1
ATOM 3062 N N . GLY A 1 400 ? 34.852 41.864 2.671 1.00 28.05 400 GLY A N 1
ATOM 3063 C CA . GLY A 1 400 ? 33.531 42.180 2.114 1.00 28.05 400 GLY A CA 1
ATOM 3064 C C . GLY A 1 400 ? 32.429 41.553 2.969 1.00 28.05 400 GLY A C 1
ATOM 3065 O O . GLY A 1 400 ? 32.428 40.341 3.143 1.00 28.05 400 GLY A O 1
ATOM 3066 N N . ALA A 1 401 ? 31.540 42.364 3.546 1.00 36.53 401 ALA A N 1
ATOM 3067 C CA . ALA A 1 401 ? 30.504 41.896 4.467 1.00 36.53 401 ALA A CA 1
ATOM 3068 C C . ALA A 1 401 ? 29.105 42.077 3.869 1.00 36.53 401 ALA A C 1
ATOM 3070 O O . ALA A 1 401 ? 28.736 43.192 3.506 1.00 36.53 401 ALA A O 1
ATOM 3071 N N . PHE A 1 402 ? 28.327 40.997 3.854 1.00 30.98 402 PHE A N 1
ATOM 3072 C CA . PHE A 1 402 ? 26.868 41.013 3.804 1.00 30.98 402 PHE A CA 1
ATOM 3073 C C . PHE A 1 402 ? 26.350 39.920 4.742 1.00 30.98 402 PHE A C 1
ATOM 3075 O O . PHE A 1 402 ? 26.944 38.848 4.828 1.00 30.98 402 PHE A O 1
ATOM 3082 N N . GLN A 1 403 ? 25.276 40.222 5.469 1.00 41.12 403 GLN A N 1
ATOM 3083 C CA . GLN A 1 403 ? 24.515 39.248 6.246 1.00 41.12 403 GLN A CA 1
ATOM 3084 C C . GLN A 1 403 ? 23.173 39.054 5.547 1.00 41.12 403 GLN A C 1
ATOM 3086 O O . GLN A 1 403 ? 22.419 40.017 5.422 1.00 41.12 403 GLN A O 1
ATOM 3091 N N . GLU A 1 404 ? 22.866 37.824 5.161 1.00 32.56 404 GLU A N 1
ATOM 3092 C CA . GLU A 1 404 ? 21.505 37.355 4.894 1.00 32.56 404 GLU A CA 1
ATOM 3093 C C . GLU A 1 404 ? 21.308 36.050 5.690 1.00 32.56 404 GLU A C 1
ATOM 3095 O O . GLU A 1 404 ? 22.304 35.403 6.028 1.00 32.56 404 GLU A O 1
ATOM 3100 N N . PRO A 1 405 ? 20.077 35.713 6.113 1.00 37.12 405 PRO A N 1
ATOM 3101 C CA . PRO A 1 405 ? 19.846 34.578 6.998 1.00 37.12 405 PRO A CA 1
ATOM 3102 C C . PRO A 1 405 ? 19.916 33.249 6.239 1.00 37.12 405 PRO A C 1
ATOM 3104 O O . PRO A 1 405 ? 19.233 33.065 5.235 1.00 37.12 405 PRO A O 1
ATOM 3107 N N . GLU A 1 406 ? 20.687 32.302 6.768 1.00 33.09 406 GLU A N 1
ATOM 3108 C CA . GLU A 1 406 ? 20.534 30.887 6.429 1.00 33.09 406 GLU A CA 1
ATOM 3109 C C . GLU A 1 406 ? 19.270 30.370 7.138 1.00 33.09 406 GLU A C 1
ATOM 3111 O O . GLU A 1 406 ? 19.243 30.225 8.360 1.00 33.09 406 GLU A O 1
ATOM 3116 N N . GLU A 1 407 ? 18.196 30.149 6.375 1.00 33.50 407 GLU A N 1
ATOM 3117 C CA . GLU A 1 407 ? 17.061 29.332 6.810 1.00 33.50 407 GLU A CA 1
ATOM 3118 C C . GLU A 1 407 ? 17.322 27.886 6.356 1.00 33.50 407 GLU A C 1
ATOM 3120 O O . GLU A 1 407 ? 17.434 27.623 5.158 1.00 33.50 407 GLU A O 1
ATOM 3125 N N . ASP A 1 408 ? 17.444 26.952 7.306 1.00 33.12 408 ASP A N 1
ATOM 3126 C CA . ASP A 1 408 ? 17.672 25.528 7.028 1.00 33.12 408 ASP A CA 1
ATOM 3127 C C . ASP A 1 408 ? 16.452 24.896 6.322 1.00 33.12 408 ASP A C 1
ATOM 3129 O O . ASP A 1 408 ? 15.537 24.365 6.961 1.00 33.12 408 ASP A O 1
ATOM 3133 N N . GLU A 1 409 ? 16.423 24.935 4.984 1.00 37.59 409 GLU A N 1
ATOM 3134 C CA . GLU A 1 409 ? 15.416 24.232 4.179 1.00 37.59 409 GLU A CA 1
ATOM 3135 C C . GLU A 1 409 ? 15.591 22.706 4.282 1.00 37.59 409 GLU A C 1
ATOM 3137 O O . GLU A 1 409 ? 16.262 22.073 3.464 1.00 37.59 409 GLU A O 1
ATOM 3142 N N . VAL A 1 410 ? 14.934 22.096 5.271 1.00 40.62 410 VAL A N 1
ATOM 3143 C CA . VAL A 1 410 ? 14.743 20.639 5.385 1.00 40.62 410 VAL A CA 1
ATOM 3144 C C . VAL A 1 410 ? 14.227 20.066 4.056 1.00 40.62 410 VAL A C 1
ATOM 3146 O O . VAL A 1 410 ? 13.286 20.598 3.466 1.00 40.62 410 VAL A O 1
ATOM 3149 N N . HIS A 1 411 ? 14.852 18.993 3.565 1.00 40.78 411 HIS A N 1
ATOM 3150 C CA . HIS A 1 411 ? 14.515 18.381 2.273 1.00 40.78 411 HIS A CA 1
ATOM 3151 C C . HIS A 1 411 ? 13.328 17.392 2.391 1.00 40.78 411 HIS A C 1
ATOM 3153 O O . HIS A 1 411 ? 13.050 16.856 3.464 1.00 40.78 411 HIS A O 1
ATOM 3159 N N . ASP A 1 412 ? 12.591 17.190 1.289 1.00 39.56 412 ASP A N 1
ATOM 3160 C CA . ASP A 1 412 ? 11.245 16.580 1.262 1.00 39.56 412 ASP A CA 1
ATOM 3161 C C . ASP A 1 412 ? 11.176 15.286 0.400 1.00 39.56 412 ASP A C 1
ATOM 3163 O O . ASP A 1 412 ? 10.473 15.251 -0.611 1.00 39.56 412 ASP A O 1
ATOM 3167 N N . SER A 1 413 ? 11.864 14.206 0.787 1.00 45.50 413 SER A N 1
ATOM 3168 C CA . SER A 1 413 ? 11.904 12.927 0.031 1.00 45.50 413 SER A CA 1
ATOM 3169 C C . SER A 1 413 ? 10.591 12.105 0.046 1.00 45.50 413 SER A C 1
ATOM 3171 O O . SER A 1 413 ? 10.367 11.237 -0.803 1.00 45.50 413 SER A O 1
ATOM 3173 N N . ASP A 1 414 ? 9.665 12.411 0.968 1.00 42.12 414 ASP A N 1
ATOM 3174 C CA . ASP A 1 414 ? 8.382 11.707 1.198 1.00 42.12 414 ASP A CA 1
ATOM 3175 C C . ASP A 1 414 ? 7.538 11.420 -0.066 1.00 42.12 414 ASP A C 1
ATOM 3177 O O . ASP A 1 414 ? 6.814 10.417 -0.130 1.00 42.12 414 ASP A O 1
ATOM 3181 N N . ASP A 1 415 ? 7.552 12.331 -1.044 1.00 44.78 415 ASP A N 1
ATOM 3182 C CA . ASP A 1 415 ? 6.643 12.284 -2.194 1.00 44.78 415 ASP A CA 1
ATOM 3183 C C . ASP A 1 415 ? 7.110 11.314 -3.305 1.00 44.78 415 ASP A C 1
ATOM 3185 O O . ASP A 1 415 ? 6.255 10.811 -4.046 1.00 44.78 415 ASP A O 1
ATOM 3189 N N . GLU A 1 416 ? 8.406 10.965 -3.414 1.00 43.94 416 GLU A N 1
ATOM 3190 C CA . GLU A 1 416 ? 8.851 10.025 -4.460 1.00 43.94 416 GLU A CA 1
ATOM 3191 C C . GLU A 1 416 ? 8.446 8.584 -4.139 1.00 43.94 416 GLU A C 1
ATOM 3193 O O . GLU A 1 416 ? 7.810 7.933 -4.971 1.00 43.94 416 GLU A O 1
ATOM 3198 N N . ALA A 1 417 ? 8.740 8.081 -2.936 1.00 43.22 417 ALA A N 1
ATOM 3199 C CA . ALA A 1 417 ? 8.465 6.687 -2.568 1.00 43.22 417 ALA A CA 1
ATOM 3200 C C . ALA A 1 417 ? 6.984 6.304 -2.775 1.00 43.22 417 ALA A C 1
ATOM 3202 O O . ALA A 1 417 ? 6.660 5.199 -3.221 1.00 43.22 417 ALA A O 1
ATOM 3203 N N . MET A 1 418 ? 6.069 7.242 -2.517 1.00 40.69 418 MET A N 1
ATOM 3204 C CA . MET A 1 418 ? 4.629 7.060 -2.722 1.00 40.69 418 MET A CA 1
ATOM 3205 C C . MET A 1 418 ? 4.201 7.146 -4.197 1.00 40.69 418 MET A C 1
ATOM 3207 O O . MET A 1 418 ? 3.244 6.471 -4.586 1.00 40.69 418 MET A O 1
ATOM 3211 N N . ALA A 1 419 ? 4.904 7.918 -5.031 1.00 42.53 419 ALA A N 1
ATOM 3212 C CA . ALA A 1 419 ? 4.702 7.937 -6.480 1.00 42.53 419 ALA A CA 1
ATOM 3213 C C . ALA A 1 419 ? 5.297 6.690 -7.167 1.00 42.53 419 ALA A C 1
ATOM 3215 O O . ALA A 1 419 ? 4.704 6.167 -8.114 1.00 42.53 419 ALA A O 1
ATOM 3216 N N . ALA A 1 420 ? 6.428 6.185 -6.669 1.00 37.03 420 ALA A N 1
ATOM 3217 C CA . ALA A 1 420 ? 7.078 4.966 -7.135 1.00 37.03 420 ALA A CA 1
ATOM 3218 C C . ALA A 1 420 ? 6.229 3.720 -6.840 1.00 37.03 420 ALA A C 1
ATOM 3220 O O . ALA A 1 420 ? 5.995 2.923 -7.747 1.00 37.03 420 ALA A O 1
ATOM 3221 N N . LEU A 1 421 ? 5.679 3.581 -5.626 1.00 37.53 421 LEU A N 1
ATOM 3222 C CA . LEU A 1 421 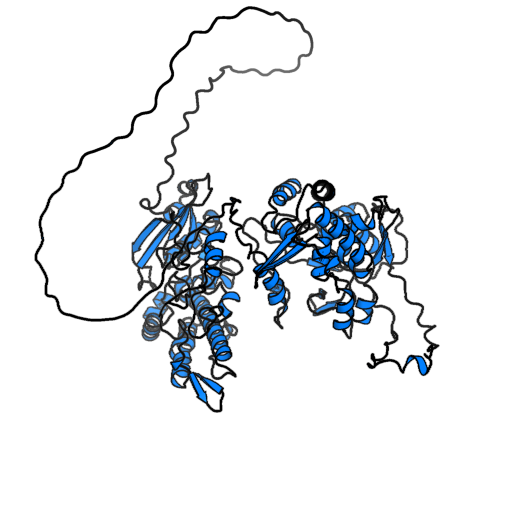? 4.831 2.440 -5.241 1.00 37.53 421 LEU A CA 1
ATOM 3223 C C . LEU A 1 421 ? 3.604 2.258 -6.151 1.00 37.53 421 LEU A C 1
ATOM 3225 O O . LEU A 1 421 ? 3.328 1.139 -6.586 1.00 37.53 421 LEU A O 1
ATOM 3229 N N . ASP A 1 422 ? 2.912 3.346 -6.508 1.00 37.62 422 ASP A N 1
ATOM 3230 C CA . ASP A 1 422 ? 1.761 3.307 -7.430 1.00 37.62 422 ASP A CA 1
ATOM 3231 C C . ASP A 1 422 ? 2.158 3.019 -8.892 1.00 37.62 422 ASP A C 1
ATOM 3233 O O . ASP A 1 422 ? 1.292 2.755 -9.728 1.00 37.62 422 ASP A O 1
ATOM 3237 N N . ILE A 1 423 ? 3.452 3.045 -9.222 1.00 34.91 423 ILE A N 1
ATOM 3238 C CA . ILE A 1 423 ? 3.994 2.687 -10.540 1.00 34.91 423 ILE A CA 1
ATOM 3239 C C . ILE A 1 423 ? 4.558 1.255 -10.532 1.00 34.91 423 ILE A C 1
ATOM 3241 O O . ILE A 1 423 ? 4.352 0.522 -11.499 1.00 34.91 423 ILE A O 1
ATOM 3245 N N . GLU A 1 424 ? 5.228 0.836 -9.458 1.00 30.09 424 GLU A N 1
ATOM 3246 C CA . GLU A 1 424 ? 5.881 -0.472 -9.318 1.00 30.09 424 GLU A CA 1
ATOM 3247 C C . GLU A 1 424 ? 4.865 -1.605 -9.119 1.00 30.09 424 GLU A C 1
ATOM 3249 O O . GLU A 1 424 ? 4.898 -2.605 -9.840 1.00 30.09 424 GLU A O 1
ATOM 3254 N N . ALA A 1 425 ? 3.880 -1.409 -8.232 1.00 33.44 425 ALA A N 1
ATOM 3255 C CA . ALA A 1 425 ? 2.797 -2.370 -7.996 1.00 33.44 425 ALA A CA 1
ATOM 3256 C C . ALA A 1 425 ? 1.935 -2.628 -9.251 1.00 33.44 425 ALA A C 1
ATOM 3258 O O . ALA A 1 425 ? 1.220 -3.625 -9.326 1.00 33.44 425 ALA A O 1
ATOM 3259 N N . LEU A 1 426 ? 2.026 -1.747 -10.255 1.00 35.31 426 LEU A N 1
ATOM 3260 C CA . LEU A 1 426 ? 1.360 -1.875 -11.551 1.00 35.31 426 LEU A CA 1
ATOM 3261 C C . LEU A 1 426 ? 2.265 -2.446 -12.666 1.00 35.31 426 LEU A C 1
ATOM 3263 O O . LEU A 1 426 ? 1.778 -2.675 -13.772 1.00 35.31 426 LEU A O 1
ATOM 3267 N N . ARG A 1 427 ? 3.564 -2.688 -12.431 1.00 31.33 427 ARG A N 1
ATOM 3268 C CA . ARG A 1 427 ? 4.488 -3.263 -13.436 1.00 31.33 427 ARG A CA 1
ATOM 3269 C C . ARG A 1 427 ? 4.533 -4.793 -13.437 1.00 31.33 427 ARG A C 1
ATOM 3271 O O . ARG A 1 427 ? 4.852 -5.378 -14.471 1.00 31.33 427 ARG A O 1
ATOM 3278 N N . ALA A 1 428 ? 4.230 -5.439 -12.312 1.00 29.56 428 ALA A N 1
ATOM 3279 C CA . ALA A 1 428 ? 4.332 -6.889 -12.160 1.00 29.56 428 ALA A CA 1
ATOM 3280 C C . ALA A 1 428 ? 3.258 -7.641 -12.973 1.00 29.56 428 ALA A C 1
ATOM 3282 O O . ALA A 1 428 ? 2.067 -7.622 -12.653 1.00 29.56 428 ALA A O 1
ATOM 3283 N N . SER A 1 429 ? 3.679 -8.345 -14.026 1.00 25.70 429 SER A N 1
ATOM 3284 C CA . SER A 1 429 ? 2.795 -9.167 -14.855 1.00 25.70 429 SER A CA 1
ATOM 3285 C C . SER A 1 429 ? 2.365 -10.441 -14.118 1.00 25.70 429 SER A C 1
ATOM 3287 O O . SER A 1 429 ? 3.082 -11.440 -14.146 1.00 25.70 429 SER A O 1
ATOM 3289 N N . GLY A 1 430 ? 1.193 -10.411 -13.481 1.00 33.31 430 GLY A N 1
ATOM 3290 C CA . GLY A 1 430 ? 0.602 -11.591 -12.840 1.00 33.31 430 GLY A CA 1
ATOM 3291 C C . GLY A 1 430 ? -0.291 -11.328 -11.626 1.00 33.31 430 GLY A C 1
ATOM 3292 O O . GLY A 1 430 ? -0.898 -12.275 -11.140 1.00 33.31 430 GLY A O 1
ATOM 3293 N N . HIS A 1 431 ? -0.395 -10.089 -11.131 1.00 33.31 431 HIS A N 1
ATOM 3294 C CA . HIS A 1 431 ? -1.267 -9.796 -9.990 1.00 33.31 431 HIS A CA 1
ATOM 3295 C C . HIS A 1 431 ? -2.742 -9.634 -10.370 1.00 33.31 431 HIS A C 1
ATOM 3297 O O . HIS A 1 431 ? -3.108 -8.825 -11.223 1.00 33.31 431 HIS A O 1
ATOM 3303 N N . ASP A 1 432 ? -3.585 -10.380 -9.663 1.00 29.36 432 ASP A N 1
ATOM 3304 C CA . ASP A 1 432 ? -5.028 -10.219 -9.600 1.00 29.36 432 ASP A CA 1
ATOM 3305 C C . ASP A 1 432 ? -5.421 -9.127 -8.585 1.00 29.36 432 ASP A C 1
ATOM 3307 O O . ASP A 1 432 ? -4.714 -8.854 -7.614 1.00 29.36 432 ASP A O 1
ATOM 3311 N N . ASN A 1 433 ? -6.588 -8.504 -8.778 1.00 34.66 433 ASN A N 1
ATOM 3312 C CA . ASN A 1 433 ? -7.018 -7.335 -7.995 1.00 34.66 433 ASN A CA 1
ATOM 3313 C C . ASN A 1 433 ? -7.275 -7.607 -6.491 1.00 34.66 433 ASN A C 1
ATOM 3315 O O . ASN A 1 433 ? -7.579 -6.668 -5.754 1.00 34.66 433 ASN A O 1
ATOM 3319 N N . ASN A 1 434 ? -7.149 -8.851 -6.011 1.00 32.50 434 ASN A N 1
ATOM 3320 C CA . ASN A 1 434 ? -7.301 -9.190 -4.590 1.00 32.50 434 ASN A CA 1
ATOM 3321 C C . ASN A 1 434 ? -6.063 -8.839 -3.741 1.00 32.50 434 ASN A C 1
ATOM 3323 O O . ASN A 1 434 ? -6.168 -8.759 -2.514 1.00 32.50 434 ASN A O 1
ATOM 3327 N N . SER A 1 435 ? -4.901 -8.604 -4.363 1.00 30.92 435 SER A N 1
ATOM 3328 C CA . SER A 1 435 ? -3.655 -8.256 -3.661 1.00 30.92 435 SER A CA 1
ATOM 3329 C C . SER A 1 435 ? -3.612 -6.811 -3.141 1.00 30.92 435 SER A C 1
ATOM 3331 O O . SER A 1 435 ? -2.829 -6.507 -2.245 1.00 30.92 435 SER A O 1
ATOM 3333 N N . ALA A 1 436 ? -4.488 -5.926 -3.633 1.00 31.94 436 ALA A N 1
ATOM 3334 C CA . ALA A 1 436 ? -4.483 -4.482 -3.363 1.00 31.94 436 ALA A CA 1
ATOM 3335 C C . ALA A 1 436 ? -4.919 -4.059 -1.934 1.00 31.94 436 ALA A C 1
ATOM 3337 O O . ALA A 1 436 ? -5.272 -2.901 -1.706 1.00 31.94 436 ALA A O 1
ATOM 3338 N N . ASN A 1 437 ? -4.873 -4.966 -0.954 1.00 29.11 437 ASN A N 1
ATOM 3339 C CA . ASN A 1 437 ? -5.139 -4.686 0.462 1.00 29.11 437 ASN A CA 1
ATOM 3340 C C . ASN A 1 437 ? -3.900 -4.094 1.168 1.00 29.11 437 ASN A C 1
ATOM 3342 O O . ASN A 1 437 ? -3.402 -4.648 2.148 1.00 29.11 437 ASN A O 1
ATOM 3346 N N . LEU A 1 438 ? -3.398 -2.956 0.674 1.00 30.70 438 LEU A N 1
ATOM 3347 C CA . LEU A 1 438 ? -2.341 -2.185 1.341 1.00 30.70 438 LEU A CA 1
ATOM 3348 C C . LEU A 1 438 ? -2.877 -1.603 2.663 1.00 30.70 438 LEU A C 1
ATOM 3350 O O . LEU A 1 438 ? -3.861 -0.862 2.677 1.00 30.70 438 LEU A O 1
ATOM 3354 N N . SER A 1 439 ? -2.243 -1.959 3.781 1.00 29.84 439 SER A N 1
ATOM 3355 C CA . SER A 1 439 ? -2.796 -1.774 5.128 1.00 29.84 439 SER A CA 1
ATOM 3356 C C . SER A 1 439 ? -2.935 -0.300 5.531 1.00 29.84 439 SER A C 1
ATOM 3358 O O . SER A 1 439 ? -1.946 0.400 5.740 1.00 29.84 439 SER A O 1
ATOM 3360 N N . LEU A 1 440 ? -4.168 0.169 5.726 1.00 30.98 440 LEU A N 1
ATOM 3361 C CA . LEU A 1 440 ? -4.431 1.519 6.234 1.00 30.98 440 LEU A CA 1
ATOM 3362 C C . LEU A 1 440 ? -3.904 1.718 7.679 1.00 30.98 440 LEU A C 1
ATOM 3364 O O . LEU A 1 440 ? -3.890 0.764 8.473 1.00 30.98 440 LEU A O 1
ATOM 3368 N N . PRO A 1 441 ? -3.474 2.949 8.042 1.00 27.02 441 PRO A N 1
ATOM 3369 C CA . PRO A 1 441 ? -2.957 3.266 9.373 1.00 27.02 441 PRO A CA 1
ATOM 3370 C C . PRO A 1 441 ? -4.023 3.016 10.437 1.00 27.02 441 PRO A C 1
ATOM 3372 O O . PRO A 1 441 ? -5.217 3.137 10.186 1.00 27.02 441 PRO A O 1
ATOM 3375 N N . HIS A 1 442 ? -3.612 2.628 11.642 1.00 29.75 442 HIS A N 1
ATOM 3376 C CA . HIS A 1 442 ? -4.456 1.713 12.411 1.00 29.75 442 HIS A CA 1
ATOM 3377 C C . HIS A 1 442 ? -5.728 2.265 13.075 1.00 29.75 442 HIS A C 1
ATOM 3379 O O . HIS A 1 442 ? -6.505 1.456 13.583 1.00 29.75 442 HIS A O 1
ATOM 3385 N N . ASN A 1 443 ? -5.973 3.577 12.986 1.00 31.98 443 ASN A N 1
ATOM 3386 C CA . ASN A 1 443 ? -7.238 4.222 13.365 1.00 31.98 443 ASN A CA 1
ATOM 3387 C C . ASN A 1 443 ? -8.199 4.398 12.172 1.00 31.98 443 ASN A C 1
ATOM 3389 O O . ASN A 1 443 ? -9.401 4.571 12.372 1.00 31.98 443 ASN A O 1
ATOM 3393 N N . ALA A 1 444 ? -7.698 4.340 10.935 1.00 32.72 444 ALA A N 1
ATOM 3394 C CA . ALA A 1 444 ? -8.544 4.277 9.755 1.00 32.72 444 ALA A CA 1
ATOM 3395 C C . ALA A 1 444 ? -9.177 2.881 9.680 1.00 32.72 444 ALA A C 1
ATOM 3397 O O . ALA A 1 444 ? -8.485 1.858 9.714 1.00 32.72 444 ALA A O 1
ATOM 3398 N N . ARG A 1 445 ? -10.511 2.835 9.567 1.00 33.66 445 ARG A N 1
ATOM 3399 C CA . ARG A 1 445 ? -11.220 1.605 9.191 1.00 33.66 445 ARG A CA 1
ATOM 3400 C C . ARG A 1 445 ? -10.617 1.104 7.880 1.00 33.66 445 ARG A C 1
ATOM 3402 O O . ARG A 1 445 ? -10.389 1.905 6.977 1.00 33.66 445 ARG A O 1
ATOM 3409 N N . ALA A 1 446 ? -10.393 -0.204 7.760 1.00 34.41 446 ALA A N 1
ATOM 3410 C CA . ALA A 1 446 ? -10.049 -0.792 6.473 1.00 34.41 446 ALA A CA 1
ATOM 3411 C C . ALA A 1 446 ? -11.209 -0.515 5.503 1.00 34.41 446 ALA A C 1
ATOM 3413 O O . ALA A 1 446 ? -12.284 -1.101 5.652 1.00 34.41 446 ALA A O 1
ATOM 3414 N N . SER A 1 447 ? -11.025 0.421 4.568 1.00 39.62 447 SER A N 1
ATOM 3415 C CA . SER A 1 447 ? -12.016 0.656 3.524 1.00 39.62 447 SER A CA 1
ATOM 3416 C C . SER A 1 447 ? -12.134 -0.620 2.702 1.00 39.62 447 SER A C 1
ATOM 3418 O O . SER A 1 447 ? -11.134 -1.260 2.369 1.00 39.62 447 SER A O 1
ATOM 3420 N N . ALA A 1 448 ? -13.369 -1.039 2.423 1.00 43.00 448 ALA A N 1
ATOM 3421 C CA . ALA A 1 448 ? -13.576 -2.204 1.581 1.00 43.00 448 ALA A CA 1
ATOM 3422 C C . ALA A 1 448 ? -12.920 -1.940 0.210 1.00 43.00 448 ALA A C 1
ATOM 3424 O O . ALA A 1 448 ? -13.052 -0.822 -0.307 1.00 43.00 448 ALA A O 1
ATOM 3425 N N . PRO A 1 449 ? -12.229 -2.928 -0.394 1.00 46.75 449 PRO A N 1
ATOM 3426 C CA . PRO A 1 449 ? -11.675 -2.760 -1.732 1.00 46.75 449 PRO A CA 1
ATOM 3427 C C . PRO A 1 449 ? -12.804 -2.337 -2.685 1.00 46.75 449 PRO A C 1
ATOM 3429 O O . PRO A 1 449 ? -13.912 -2.871 -2.563 1.00 46.75 449 PRO A O 1
ATOM 3432 N N . PRO A 1 450 ? -12.558 -1.360 -3.583 1.00 56.50 450 PRO A N 1
ATOM 3433 C CA . PRO A 1 450 ? -13.607 -0.627 -4.284 1.00 56.50 450 PRO A CA 1
ATOM 3434 C C . PRO A 1 450 ? -14.574 -1.566 -5.000 1.00 56.50 450 PRO A C 1
ATOM 3436 O O . PRO A 1 450 ? -14.211 -2.225 -5.978 1.00 56.50 450 PRO A O 1
ATOM 3439 N N . ARG A 1 451 ? -15.809 -1.629 -4.500 1.00 60.75 451 ARG A N 1
ATOM 3440 C CA . ARG A 1 451 ? -16.836 -2.520 -5.033 1.00 60.75 451 ARG A CA 1
ATOM 3441 C C . ARG A 1 451 ? -17.464 -1.863 -6.244 1.00 60.75 451 ARG A C 1
ATOM 3443 O O . ARG A 1 451 ? -18.116 -0.830 -6.123 1.00 60.75 451 ARG A O 1
ATOM 3450 N N . TRP A 1 452 ? -17.249 -2.476 -7.401 1.00 59.47 452 TRP A N 1
ATOM 3451 C CA . TRP A 1 452 ? -17.858 -2.048 -8.647 1.00 59.47 452 TRP A CA 1
ATOM 3452 C C . TRP A 1 452 ? -19.185 -2.770 -8.866 1.00 59.47 452 TRP A C 1
ATOM 3454 O O . TRP A 1 452 ? -19.210 -3.971 -9.129 1.00 59.47 452 TRP A O 1
ATOM 3464 N N . PHE A 1 453 ? -20.285 -2.028 -8.771 1.00 60.81 453 PHE A N 1
ATOM 3465 C CA . PHE A 1 453 ? -21.625 -2.538 -9.045 1.00 60.81 453 PHE A CA 1
ATOM 3466 C C . PHE A 1 453 ? -22.029 -2.175 -10.472 1.00 60.81 453 PHE A C 1
ATOM 3468 O O . PHE A 1 453 ? -22.112 -0.994 -10.812 1.00 60.81 453 PHE A O 1
ATOM 3475 N N . ALA A 1 454 ? -22.270 -3.191 -11.303 1.00 61.12 454 ALA A N 1
ATOM 3476 C CA . ALA A 1 454 ? -22.863 -3.008 -12.620 1.00 61.12 454 ALA A CA 1
ATOM 3477 C C . ALA A 1 454 ? -24.378 -2.804 -12.472 1.00 61.12 454 ALA A C 1
ATOM 3479 O O . ALA A 1 454 ? -25.064 -3.648 -11.897 1.00 61.12 454 ALA A O 1
ATOM 3480 N N . VAL A 1 455 ? -24.889 -1.695 -13.000 1.00 59.19 455 VAL A N 1
ATOM 3481 C CA . VAL A 1 455 ? -26.328 -1.427 -13.107 1.00 59.19 455 VAL A CA 1
ATOM 3482 C C . VAL A 1 455 ? -26.858 -2.142 -14.349 1.00 59.19 455 VAL A C 1
ATOM 3484 O O . VAL A 1 455 ? -26.263 -2.035 -15.424 1.00 59.19 455 VAL A O 1
ATOM 3487 N N . ASP A 1 456 ? -27.966 -2.870 -14.213 1.00 56.16 456 ASP A N 1
ATOM 3488 C CA . ASP A 1 456 ? -28.614 -3.528 -15.346 1.00 56.16 456 ASP A CA 1
ATOM 3489 C C . ASP A 1 456 ? -29.370 -2.503 -16.203 1.00 56.16 456 ASP A C 1
ATOM 3491 O O . ASP A 1 456 ? -30.405 -1.974 -15.806 1.00 56.16 456 ASP A O 1
ATOM 3495 N N . THR A 1 457 ? -28.842 -2.229 -17.395 1.00 57.88 457 THR A N 1
ATOM 3496 C CA . THR A 1 457 ? -29.442 -1.317 -18.378 1.00 57.88 457 THR A CA 1
ATOM 3497 C C . THR A 1 457 ? -30.247 -2.060 -19.455 1.00 57.88 457 THR A C 1
ATOM 3499 O O . THR A 1 457 ? -30.514 -1.493 -20.510 1.00 57.88 457 THR A O 1
ATOM 3502 N N . SER A 1 458 ? -30.571 -3.347 -19.274 1.00 49.56 458 SER A N 1
ATOM 3503 C CA . SER A 1 458 ? -31.203 -4.167 -20.324 1.00 49.56 458 SER A CA 1
ATOM 3504 C C . SER A 1 458 ? -32.695 -3.881 -20.529 1.00 49.56 458 SER A C 1
ATOM 3506 O O . SER A 1 458 ? -33.185 -3.997 -21.652 1.00 49.56 458 SER A O 1
ATOM 3508 N N . ASN A 1 459 ? -33.400 -3.458 -19.475 1.00 47.84 459 ASN A N 1
ATOM 3509 C CA . ASN A 1 459 ? -34.810 -3.050 -19.533 1.00 47.84 459 ASN A CA 1
ATOM 3510 C C . ASN A 1 459 ? -35.003 -1.568 -19.910 1.00 47.84 459 ASN A C 1
ATOM 3512 O O . ASN A 1 459 ? -36.126 -1.150 -20.180 1.00 47.84 459 ASN A O 1
ATOM 3516 N N . ASP A 1 460 ? -33.928 -0.776 -19.903 1.00 49.53 460 ASP A N 1
ATOM 3517 C CA . ASP A 1 460 ? -33.971 0.687 -19.859 1.00 49.53 460 ASP A CA 1
ATOM 3518 C C . ASP A 1 460 ? -33.304 1.279 -21.109 1.00 49.53 460 ASP A C 1
ATOM 3520 O O . ASP A 1 460 ? -32.077 1.355 -21.219 1.00 49.53 460 ASP A O 1
ATOM 3524 N N . GLN A 1 461 ? -34.110 1.670 -22.103 1.00 51.44 461 GLN A N 1
ATOM 3525 C CA . GLN A 1 461 ? -33.574 2.358 -23.278 1.00 51.44 461 GLN A CA 1
ATOM 3526 C C . GLN A 1 461 ? -33.103 3.757 -22.868 1.00 51.44 461 GLN A C 1
ATOM 3528 O O . GLN A 1 461 ? -33.889 4.555 -22.367 1.00 51.44 461 GLN A O 1
ATOM 3533 N N . LEU A 1 462 ? -31.847 4.094 -23.183 1.00 53.12 462 LEU A N 1
ATOM 3534 C CA . LEU A 1 462 ? -31.205 5.399 -22.930 1.00 53.12 462 LEU A CA 1
ATOM 3535 C C . LEU A 1 462 ? -31.806 6.570 -23.760 1.00 53.12 462 LEU A C 1
ATOM 3537 O O . LEU A 1 462 ? -31.098 7.507 -24.129 1.00 53.12 462 LEU A O 1
ATOM 3541 N N . SER A 1 463 ? -33.088 6.490 -24.125 1.00 47.75 463 SER A N 1
ATOM 3542 C CA . SER A 1 463 ? -33.736 7.274 -25.181 1.00 47.75 463 SER A CA 1
ATOM 3543 C C . SER A 1 463 ? -34.668 8.379 -24.674 1.00 47.75 463 SER A C 1
ATOM 3545 O O . SER A 1 463 ? -34.870 9.358 -25.395 1.00 47.75 463 SER A O 1
ATOM 3547 N N . ASP A 1 464 ? -35.242 8.247 -23.475 1.00 52.41 464 ASP A N 1
ATOM 3548 C CA . ASP A 1 464 ? -36.276 9.165 -22.982 1.00 52.41 464 ASP A CA 1
ATOM 3549 C C . ASP A 1 464 ? -35.786 10.135 -21.899 1.00 52.41 464 ASP A C 1
ATOM 3551 O O . ASP A 1 464 ? -34.830 9.893 -21.161 1.00 52.41 464 ASP A O 1
ATOM 3555 N N . LYS A 1 465 ? -36.432 11.305 -21.841 1.00 54.50 465 LYS A N 1
ATOM 3556 C CA . LYS A 1 465 ? -36.049 12.403 -20.943 1.00 54.50 465 LYS A CA 1
ATOM 3557 C C . LYS A 1 465 ? -36.651 12.168 -19.550 1.00 54.50 465 LYS A C 1
ATOM 3559 O O . LYS A 1 465 ? -37.877 12.179 -19.450 1.00 54.50 465 LYS A O 1
ATOM 3564 N N . PRO A 1 466 ? -35.853 12.059 -18.469 1.00 49.81 466 PRO A N 1
ATOM 3565 C CA . PRO A 1 466 ? -36.381 11.786 -17.131 1.00 49.81 466 PRO A CA 1
ATOM 3566 C C . PRO A 1 466 ? -37.237 12.957 -16.636 1.00 49.81 466 PRO A C 1
ATOM 3568 O O . PRO A 1 466 ? -36.742 14.077 -16.479 1.00 49.81 466 PRO A O 1
ATOM 3571 N N . GLU A 1 467 ? -38.534 12.726 -16.429 1.00 50.75 467 GLU A N 1
ATOM 3572 C CA . GLU A 1 467 ? -39.520 13.810 -16.316 1.00 50.75 467 GLU A CA 1
ATOM 3573 C C . GLU A 1 467 ? -39.468 14.555 -14.968 1.00 50.75 467 GLU A C 1
ATOM 3575 O O . GLU A 1 467 ? -39.690 15.764 -14.925 1.00 50.75 467 GLU A O 1
ATOM 3580 N N . ASN A 1 468 ? -39.076 13.877 -13.881 1.00 54.53 468 ASN A N 1
ATOM 3581 C CA . ASN A 1 468 ? -38.912 14.466 -12.547 1.00 54.53 468 ASN A CA 1
ATOM 3582 C C . ASN A 1 468 ? -37.640 13.944 -11.864 1.00 54.53 468 ASN A C 1
ATOM 3584 O O . ASN A 1 468 ? -37.546 12.762 -11.559 1.00 54.53 468 ASN A O 1
ATOM 3588 N N . ALA A 1 469 ? -36.680 14.828 -11.575 1.00 48.81 469 ALA A N 1
ATOM 3589 C CA . ALA A 1 469 ? -35.475 14.481 -10.819 1.00 48.81 469 ALA A CA 1
ATOM 3590 C C . ALA A 1 469 ? -34.919 15.683 -10.042 1.00 48.81 469 ALA A C 1
ATOM 3592 O O . ALA A 1 469 ? -35.068 16.834 -10.470 1.00 48.81 469 ALA A O 1
ATOM 3593 N N . ALA A 1 470 ? -34.192 15.419 -8.952 1.00 48.78 470 ALA A N 1
ATOM 3594 C CA . ALA A 1 470 ? -33.376 16.399 -8.227 1.00 48.78 470 ALA A CA 1
ATOM 3595 C C . ALA A 1 470 ? -32.114 16.804 -9.024 1.00 48.78 470 ALA A C 1
ATOM 3597 O O . ALA A 1 470 ? -30.985 16.690 -8.551 1.00 48.78 470 ALA A O 1
ATOM 3598 N N . ARG A 1 471 ? -32.302 17.261 -10.270 1.00 55.47 471 ARG A N 1
ATOM 3599 C CA . ARG A 1 471 ? -31.216 17.587 -11.200 1.00 55.47 471 ARG A CA 1
ATOM 3600 C C . ARG A 1 471 ? -30.308 18.668 -10.619 1.00 55.47 471 ARG A C 1
ATOM 3602 O O . ARG A 1 471 ? -30.767 19.761 -10.273 1.00 55.47 471 ARG A O 1
ATOM 3609 N N . GLU A 1 472 ? -29.003 18.425 -10.663 1.00 60.62 472 GLU A N 1
ATOM 3610 C CA . GLU A 1 472 ? -28.003 19.489 -10.625 1.00 60.62 472 GLU A CA 1
ATOM 3611 C C . GLU A 1 472 ? -28.200 20.360 -11.876 1.00 60.62 472 GLU A C 1
ATOM 3613 O O . GLU A 1 472 ? -27.718 20.039 -12.958 1.00 60.62 472 GLU A O 1
ATOM 3618 N N . LYS A 1 473 ? -28.979 21.445 -11.744 1.00 63.44 473 LYS A N 1
ATOM 3619 C CA . LYS A 1 473 ? -29.615 22.188 -12.859 1.00 63.44 473 LYS A CA 1
ATOM 3620 C C . LYS A 1 473 ? -28.658 22.701 -13.951 1.00 63.44 473 LYS A C 1
ATOM 3622 O O . LYS A 1 473 ? -29.115 23.122 -15.011 1.00 63.44 473 LYS A O 1
ATOM 3627 N N . ARG A 1 474 ? -27.349 22.686 -13.690 1.00 74.56 474 ARG A N 1
ATOM 3628 C CA . ARG A 1 474 ? -26.275 23.117 -14.595 1.00 74.56 474 ARG A CA 1
ATOM 3629 C C . ARG A 1 474 ? -25.630 21.975 -15.391 1.00 74.56 474 ARG A C 1
ATOM 3631 O O . ARG A 1 474 ? -24.809 22.274 -16.249 1.00 74.56 474 ARG A O 1
ATOM 3638 N N . ILE A 1 475 ? -25.977 20.706 -15.162 1.00 79.75 475 ILE A N 1
ATOM 3639 C CA . ILE A 1 475 ? -25.508 19.578 -15.986 1.00 79.75 475 ILE A CA 1
ATOM 3640 C C . ILE A 1 475 ? -26.670 18.992 -16.786 1.00 79.75 475 ILE A C 1
ATOM 3642 O O . ILE A 1 475 ? -27.747 18.734 -16.249 1.00 79.75 475 ILE A O 1
ATOM 3646 N N . ASN A 1 476 ? -26.435 18.763 -18.076 1.00 83.75 476 ASN A N 1
ATOM 3647 C CA . ASN A 1 476 ? -27.277 17.914 -18.910 1.00 83.75 476 ASN A CA 1
ATOM 3648 C C . ASN A 1 476 ? -26.529 16.601 -19.162 1.00 83.75 476 ASN A C 1
ATOM 3650 O O . ASN A 1 476 ? -25.384 16.635 -19.610 1.00 83.75 476 ASN A O 1
ATOM 3654 N N . VAL A 1 477 ? -27.135 15.458 -18.848 1.00 79.94 477 VAL A N 1
ATOM 3655 C CA . VAL A 1 477 ? -26.556 14.144 -19.147 1.00 79.94 477 VAL A CA 1
ATOM 3656 C C . VAL A 1 477 ? -27.133 13.703 -20.488 1.00 79.94 477 VAL A C 1
ATOM 3658 O O . VAL A 1 477 ? -28.342 13.552 -20.630 1.00 79.94 477 VAL A O 1
ATOM 3661 N N . GLU A 1 478 ? -26.271 13.541 -21.486 1.00 82.00 478 GLU A N 1
ATOM 3662 C CA . GLU A 1 478 ? -26.641 13.140 -22.847 1.00 82.00 478 GLU A CA 1
ATOM 3663 C C . GLU A 1 478 ? -25.894 11.861 -23.226 1.00 82.00 478 GLU A C 1
ATOM 3665 O O . GLU A 1 478 ? -24.708 11.712 -22.921 1.00 82.00 478 GLU A O 1
ATOM 3670 N N . VAL A 1 479 ? -26.543 10.952 -23.952 1.00 70.00 479 VAL A N 1
ATOM 3671 C CA . VAL A 1 479 ? -25.831 9.849 -24.614 1.00 70.00 479 VAL A CA 1
ATOM 3672 C C . VAL A 1 479 ? -24.836 10.446 -25.614 1.00 70.00 479 VAL A C 1
ATOM 3674 O O . VAL A 1 479 ? -25.171 11.379 -26.348 1.00 70.00 479 VAL A O 1
ATOM 3677 N N . ALA A 1 480 ? -23.593 9.952 -25.647 1.00 65.62 480 ALA A N 1
ATOM 3678 C CA . ALA A 1 480 ? -22.636 10.388 -26.660 1.00 65.62 480 ALA A CA 1
ATOM 3679 C C . ALA A 1 480 ? -23.216 10.084 -28.058 1.00 65.62 480 ALA A C 1
ATOM 3681 O O . ALA A 1 480 ? -23.456 8.915 -28.350 1.00 65.62 480 ALA A O 1
ATOM 3682 N N . PRO A 1 481 ? -23.450 11.098 -28.918 1.00 55.28 481 PRO A N 1
ATOM 3683 C CA . PRO A 1 481 ? -24.333 10.951 -30.068 1.00 55.28 481 PRO A CA 1
ATOM 3684 C C . PRO A 1 481 ? -23.848 9.870 -31.026 1.00 55.28 481 PRO A C 1
ATOM 3686 O O . PRO A 1 481 ? -22.653 9.797 -31.353 1.00 55.28 481 PRO A O 1
ATOM 3689 N N . ASP A 1 482 ? -24.800 9.060 -31.488 1.00 46.41 482 ASP A N 1
ATOM 3690 C CA . ASP A 1 482 ? -24.520 7.977 -32.410 1.00 46.41 482 ASP A CA 1
ATOM 3691 C C . ASP A 1 482 ? -23.827 8.486 -33.670 1.00 46.41 482 ASP A C 1
ATOM 3693 O O . ASP A 1 482 ? -24.147 9.513 -34.271 1.00 46.41 482 ASP A O 1
ATOM 3697 N N . THR A 1 483 ? -22.804 7.734 -34.048 1.00 39.00 483 THR A N 1
ATOM 3698 C CA . THR A 1 483 ? -22.116 7.903 -35.326 1.00 39.00 483 THR A CA 1
ATOM 3699 C C . THR A 1 483 ? -22.997 7.180 -36.358 1.00 39.00 483 THR A C 1
ATOM 3701 O O . THR A 1 483 ? -23.502 6.114 -36.013 1.00 39.00 483 THR A O 1
ATOM 3704 N N . PRO A 1 484 ? -23.281 7.774 -37.537 1.00 35.12 484 PRO A N 1
ATOM 3705 C CA . PRO A 1 484 ? -24.561 7.598 -38.241 1.00 35.12 484 PRO A CA 1
ATOM 3706 C C . PRO A 1 484 ? -24.910 6.152 -38.636 1.00 35.12 484 PRO A C 1
ATOM 3708 O O . PRO A 1 484 ? -24.015 5.304 -38.680 1.00 35.12 484 PRO A O 1
ATOM 3711 N N . PRO A 1 485 ? -26.196 5.876 -38.959 1.00 32.19 485 PRO A N 1
ATOM 3712 C CA . PRO A 1 485 ? -26.682 4.535 -39.277 1.00 32.19 485 PRO A CA 1
ATOM 3713 C C . PRO A 1 485 ? -25.793 3.783 -40.282 1.00 32.19 485 PRO A C 1
ATOM 3715 O O . PRO A 1 485 ? -25.280 4.394 -41.226 1.00 32.19 485 PRO A O 1
ATOM 3718 N N . PRO A 1 486 ? -25.634 2.453 -40.127 1.00 37.38 486 PRO A N 1
ATOM 3719 C CA . PRO A 1 486 ? -24.665 1.662 -40.893 1.00 37.38 486 PRO A CA 1
ATOM 3720 C C . PRO A 1 486 ? -24.905 1.648 -42.414 1.00 37.38 486 PRO A C 1
ATOM 3722 O O . PRO A 1 486 ? -24.022 1.243 -43.165 1.00 37.38 486 PRO A O 1
ATOM 3725 N N . GLU A 1 487 ? -26.063 2.119 -42.879 1.00 37.59 487 GLU A N 1
ATOM 3726 C CA . GLU A 1 487 ? -26.448 2.184 -44.294 1.00 37.59 487 GLU A CA 1
ATOM 3727 C C . GLU A 1 487 ? -25.696 3.253 -45.113 1.00 37.59 487 GLU A C 1
ATOM 3729 O O . GLU A 1 487 ? -25.749 3.222 -46.338 1.00 37.59 487 GLU A O 1
ATOM 3734 N N . GLN A 1 488 ? -24.950 4.174 -44.485 1.00 40.66 488 GLN A N 1
ATOM 3735 C CA . GLN A 1 488 ? -24.120 5.171 -45.195 1.00 40.66 488 GLN A CA 1
ATOM 3736 C C . GLN A 1 488 ? -22.621 4.813 -45.237 1.00 40.66 488 GLN A C 1
ATOM 3738 O O . GLN A 1 488 ? -21.752 5.684 -45.256 1.00 40.66 488 GLN A O 1
ATOM 3743 N N . ALA A 1 489 ? -22.302 3.516 -45.277 1.00 38.59 489 ALA A N 1
ATOM 3744 C CA . ALA A 1 489 ? -20.929 3.013 -45.396 1.00 38.59 489 ALA A CA 1
ATOM 3745 C C . ALA A 1 489 ? -20.321 3.123 -46.818 1.00 38.59 489 ALA A C 1
ATOM 3747 O O . ALA A 1 489 ? -19.125 2.874 -46.991 1.00 38.59 489 ALA A O 1
ATOM 3748 N N . GLU A 1 490 ? -21.098 3.523 -47.832 1.00 41.03 490 GLU A N 1
ATOM 3749 C CA . GLU A 1 490 ? -20.626 3.684 -49.214 1.00 41.03 490 GLU A CA 1
ATOM 3750 C C . GLU A 1 490 ? -20.346 5.148 -49.592 1.00 41.03 490 GLU A C 1
ATOM 3752 O O . GLU A 1 490 ? -21.221 5.851 -50.085 1.00 41.03 490 GLU A O 1
ATOM 3757 N N . LEU A 1 491 ? -19.092 5.586 -49.409 1.00 36.69 491 LEU A N 1
ATOM 3758 C CA . LEU A 1 491 ? -18.314 6.349 -50.408 1.00 36.69 491 LEU A CA 1
ATOM 3759 C C . LEU A 1 491 ? -16.913 6.702 -49.858 1.00 36.69 491 LEU A C 1
ATOM 3761 O O . LEU A 1 491 ? -16.778 7.575 -48.997 1.00 36.69 491 LEU A O 1
ATOM 3765 N N . PRO A 1 492 ? -15.823 6.083 -50.354 1.00 41.12 492 PRO A N 1
ATOM 3766 C CA . PRO A 1 492 ? -14.476 6.442 -49.925 1.00 41.12 492 PRO A CA 1
ATOM 3767 C C . PRO A 1 492 ? -14.027 7.749 -50.594 1.00 41.12 492 PRO A C 1
ATOM 3769 O O . PRO A 1 492 ? -13.633 7.753 -51.763 1.00 41.12 492 PRO A O 1
ATOM 3772 N N . VAL A 1 493 ? -14.011 8.853 -49.839 1.00 41.34 493 VAL A N 1
ATOM 3773 C CA . VAL A 1 493 ? -13.406 10.128 -50.270 1.00 41.34 493 VAL A CA 1
ATOM 3774 C C . VAL A 1 493 ? -11.902 9.924 -50.491 1.00 41.34 493 VAL A C 1
ATOM 3776 O O . VAL A 1 493 ? -11.087 9.979 -49.568 1.00 41.34 493 VAL A O 1
ATOM 3779 N N . ARG A 1 494 ? -11.524 9.634 -51.740 1.00 38.16 494 ARG A N 1
ATOM 3780 C CA . ARG A 1 494 ? -10.133 9.411 -52.141 1.00 38.16 494 ARG A CA 1
ATOM 3781 C C . ARG A 1 494 ? -9.373 10.735 -52.116 1.00 38.16 494 ARG A C 1
ATOM 3783 O O . ARG A 1 494 ? -9.511 11.531 -53.039 1.00 38.16 494 ARG A O 1
ATOM 3790 N N . ARG A 1 495 ? -8.491 10.913 -51.124 1.00 44.34 495 ARG A N 1
ATOM 3791 C CA . ARG A 1 495 ? -7.414 11.916 -51.199 1.00 44.34 495 ARG A CA 1
ATOM 3792 C C . ARG A 1 495 ? -6.664 11.795 -52.522 1.00 44.34 495 ARG A C 1
ATOM 3794 O O . ARG A 1 495 ? -6.371 10.677 -52.972 1.00 44.34 495 ARG A O 1
ATOM 3801 N N . THR A 1 496 ? -6.341 12.934 -53.112 1.00 51.09 496 THR A N 1
ATOM 3802 C CA . THR A 1 496 ? -5.590 13.058 -54.365 1.00 51.09 496 THR A CA 1
ATOM 3803 C C . THR A 1 496 ? -4.177 12.482 -54.226 1.00 51.09 496 THR A C 1
ATOM 3805 O O . THR A 1 496 ? -3.728 12.158 -53.124 1.00 51.09 496 THR A O 1
ATOM 3808 N N . LEU A 1 497 ? -3.460 12.301 -55.341 1.00 43.53 497 LEU A N 1
ATOM 3809 C CA . LEU A 1 497 ? -2.104 11.738 -55.294 1.00 43.53 497 LEU A CA 1
ATOM 3810 C C . LEU A 1 497 ? -1.106 12.690 -54.603 1.00 43.53 497 LEU A C 1
ATOM 3812 O O . LEU A 1 497 ? -0.222 12.230 -53.887 1.00 43.53 497 LEU A O 1
ATOM 3816 N N . ALA A 1 498 ? -1.290 14.006 -54.764 1.00 46.00 498 ALA A N 1
ATOM 3817 C CA . ALA A 1 498 ? -0.434 15.036 -54.172 1.00 46.00 498 ALA A CA 1
ATOM 3818 C C . ALA A 1 498 ? -0.470 15.027 -52.631 1.00 46.00 498 ALA A C 1
ATOM 3820 O O . ALA A 1 498 ? 0.572 15.114 -51.989 1.00 46.00 498 ALA A O 1
ATOM 3821 N N . GLU A 1 499 ? -1.645 14.812 -52.027 1.00 47.31 499 GLU A N 1
ATOM 3822 C CA . GLU A 1 499 ? -1.828 14.721 -50.564 1.00 47.31 499 GLU A CA 1
ATOM 3823 C C . GLU A 1 499 ? -1.168 13.485 -49.913 1.00 47.31 499 GLU A C 1
ATOM 3825 O O . GLU A 1 499 ? -1.300 13.280 -48.705 1.00 47.31 499 GLU A O 1
ATOM 3830 N N . ARG A 1 500 ? -0.507 12.624 -50.699 1.00 50.06 500 ARG A N 1
ATOM 3831 C CA . ARG A 1 500 ? 0.171 11.400 -50.235 1.00 50.06 500 ARG A CA 1
ATOM 3832 C C . ARG A 1 500 ? 1.693 11.453 -50.381 1.00 50.06 500 ARG A C 1
ATOM 3834 O O . ARG A 1 500 ? 2.354 10.503 -49.984 1.00 50.06 500 ARG A O 1
ATOM 3841 N N . LEU A 1 501 ? 2.233 12.524 -50.967 1.00 44.34 501 LEU A N 1
ATOM 3842 C CA . LEU A 1 501 ? 3.647 12.651 -51.344 1.00 44.34 501 LEU A CA 1
ATOM 3843 C C . LEU A 1 501 ? 4.451 13.577 -50.412 1.00 44.34 501 LEU A C 1
ATOM 3845 O O . LEU A 1 501 ? 5.542 14.009 -50.769 1.00 44.34 501 LEU A O 1
ATOM 3849 N N . ILE A 1 502 ? 3.925 13.892 -49.222 1.00 45.50 502 ILE A N 1
ATOM 3850 C CA . ILE A 1 502 ? 4.581 14.769 -48.243 1.00 45.50 502 ILE A CA 1
ATOM 3851 C C . ILE A 1 502 ? 4.821 14.001 -46.931 1.00 45.50 502 ILE A C 1
ATOM 3853 O O . ILE A 1 502 ? 3.921 13.875 -46.105 1.00 45.50 502 ILE A O 1
ATOM 3857 N N . VAL A 1 503 ? 6.067 13.538 -46.777 1.00 41.38 503 VAL A N 1
ATOM 3858 C CA . VAL A 1 503 ? 6.753 13.098 -45.541 1.00 41.38 503 VAL A CA 1
ATOM 3859 C C . VAL A 1 503 ? 6.159 11.885 -44.795 1.00 41.38 503 VAL A C 1
ATOM 3861 O O . VAL A 1 503 ? 5.458 11.996 -43.793 1.00 41.38 503 VAL A O 1
ATOM 3864 N N . ASP A 1 504 ? 6.542 10.697 -45.266 1.00 47.25 504 ASP A N 1
ATOM 3865 C CA . ASP A 1 504 ? 7.226 9.656 -44.475 1.00 47.25 504 ASP A CA 1
ATOM 3866 C C . ASP A 1 504 ? 6.709 9.286 -43.071 1.00 47.25 504 ASP A C 1
ATOM 3868 O O . ASP A 1 504 ? 7.458 9.247 -42.098 1.00 47.25 504 ASP A O 1
ATOM 3872 N N . ALA A 1 505 ? 5.458 8.826 -43.004 1.00 34.25 505 ALA A N 1
ATOM 3873 C CA . ALA A 1 505 ? 5.186 7.485 -42.466 1.00 34.25 505 ALA A CA 1
ATOM 3874 C C . ALA A 1 505 ? 3.808 6.971 -42.928 1.00 34.25 505 ALA A C 1
ATOM 3876 O O . ALA A 1 505 ? 2.815 7.699 -42.821 1.00 34.25 505 ALA A O 1
ATOM 3877 N N . PRO A 1 506 ? 3.677 5.707 -43.380 1.00 38.25 506 PRO A N 1
ATOM 3878 C CA . PRO A 1 506 ? 2.372 5.119 -43.647 1.00 38.25 506 PRO A CA 1
ATOM 3879 C C . PRO A 1 506 ? 1.648 4.822 -42.326 1.00 38.25 506 PRO A C 1
ATOM 3881 O O . PRO A 1 506 ? 1.763 3.734 -41.760 1.00 38.25 506 PRO A O 1
ATOM 3884 N N . LEU A 1 507 ? 0.847 5.779 -41.844 1.00 43.69 507 LEU A N 1
ATOM 3885 C CA . LEU A 1 507 ? -0.188 5.486 -40.852 1.00 43.69 507 LEU A CA 1
ATOM 3886 C C . LEU A 1 507 ? -1.073 4.357 -41.415 1.00 43.69 507 LEU A C 1
ATOM 3888 O O . LEU A 1 507 ? -1.673 4.549 -42.479 1.00 43.69 507 LEU A O 1
ATOM 3892 N N . PRO A 1 508 ? -1.171 3.188 -40.750 1.00 41.56 508 PRO A N 1
ATOM 3893 C CA . PRO A 1 508 ? -1.950 2.075 -41.276 1.00 41.56 508 PRO A CA 1
ATOM 3894 C C . PRO A 1 508 ? -3.423 2.489 -41.379 1.00 41.56 508 PRO A C 1
ATOM 3896 O O . PRO A 1 508 ? -3.873 3.336 -40.594 1.00 41.56 508 PRO A O 1
ATOM 3899 N N . PRO A 1 509 ? -4.172 1.933 -42.350 1.00 45.38 509 PRO A N 1
ATOM 3900 C CA . PRO A 1 509 ? -5.473 2.452 -42.748 1.00 45.38 509 PRO A CA 1
ATOM 3901 C C . PRO A 1 509 ? -6.398 2.638 -41.547 1.00 45.38 509 PRO A C 1
ATOM 3903 O O . PRO A 1 509 ? -6.524 1.752 -40.699 1.00 45.38 509 PRO A O 1
ATOM 3906 N N . ARG A 1 510 ? -7.073 3.796 -41.492 1.00 47.34 510 ARG A N 1
ATOM 3907 C CA . ARG A 1 510 ? -8.181 4.016 -40.556 1.00 47.34 510 ARG A CA 1
ATOM 3908 C C . ARG A 1 510 ? -9.192 2.891 -40.774 1.00 47.34 510 ARG A C 1
ATOM 3910 O O . ARG A 1 510 ? -9.875 2.895 -41.798 1.00 47.34 510 ARG A O 1
ATOM 3917 N N . ARG A 1 511 ? -9.287 1.943 -39.833 1.00 44.97 511 ARG A N 1
ATOM 3918 C CA . ARG A 1 511 ? -10.395 0.985 -39.813 1.00 44.97 511 ARG A CA 1
ATOM 3919 C C . ARG A 1 511 ? -11.683 1.802 -39.772 1.00 44.97 511 ARG A C 1
ATOM 3921 O O . ARG A 1 511 ? -11.906 2.562 -38.832 1.00 44.97 511 ARG A O 1
ATOM 3928 N N . ILE A 1 512 ? -12.500 1.667 -40.809 1.00 48.69 512 ILE A N 1
ATOM 3929 C CA . ILE A 1 512 ? -13.894 2.097 -40.753 1.00 48.69 512 ILE A CA 1
ATOM 3930 C C . ILE A 1 512 ? -14.551 1.185 -39.703 1.00 48.69 512 ILE A C 1
ATOM 3932 O O . ILE A 1 512 ? -14.379 -0.031 -39.817 1.00 48.69 512 ILE A O 1
ATOM 3936 N N . PRO A 1 513 ? -15.227 1.712 -38.665 1.00 45.56 513 PRO A N 1
ATOM 3937 C CA . PRO A 1 513 ? -15.894 0.871 -37.677 1.00 45.56 513 PRO A CA 1
ATOM 3938 C C . PRO A 1 513 ? -16.961 0.008 -38.362 1.00 45.56 513 PRO A C 1
ATOM 3940 O O . PRO A 1 513 ? -17.990 0.509 -38.801 1.00 45.56 513 PRO A O 1
ATOM 3943 N N . THR A 1 514 ? -16.698 -1.291 -38.497 1.00 43.56 514 THR A N 1
ATOM 3944 C CA . THR A 1 514 ? -17.549 -2.244 -39.236 1.00 43.56 514 THR A CA 1
ATOM 3945 C C . THR A 1 514 ? -18.701 -2.815 -38.406 1.00 43.56 514 THR A C 1
ATOM 3947 O O . THR A 1 514 ? -19.397 -3.721 -38.859 1.00 43.56 514 THR A O 1
ATOM 3950 N N . ARG A 1 515 ? -18.898 -2.316 -37.181 1.00 51.44 515 ARG A N 1
ATOM 3951 C CA . ARG A 1 515 ? -19.994 -2.658 -36.262 1.00 51.44 515 ARG A CA 1
ATOM 3952 C C . ARG A 1 515 ? -20.390 -1.410 -35.468 1.00 51.44 515 ARG A C 1
ATOM 3954 O O . ARG A 1 515 ? -19.581 -0.492 -35.336 1.00 51.44 515 ARG A O 1
ATOM 3961 N N . GLY A 1 516 ? -21.622 -1.393 -34.954 1.00 57.84 516 GLY A N 1
ATOM 3962 C CA . GLY A 1 516 ? -22.111 -0.327 -34.073 1.00 57.84 516 GLY A CA 1
ATOM 3963 C C . GLY A 1 516 ? -21.249 -0.168 -32.817 1.00 57.84 516 GLY A C 1
ATOM 3964 O O . GLY A 1 516 ? -20.485 -1.070 -32.459 1.00 57.84 516 GLY A O 1
ATOM 3965 N N . ARG A 1 517 ? -21.356 0.989 -32.152 1.00 61.34 517 ARG A N 1
ATOM 3966 C CA . ARG A 1 517 ? -20.604 1.248 -30.917 1.00 61.34 517 ARG A CA 1
ATOM 3967 C C . ARG A 1 517 ? -20.948 0.197 -29.849 1.00 61.34 517 ARG A C 1
ATOM 3969 O O . ARG A 1 517 ? -22.120 -0.150 -29.713 1.00 61.34 517 ARG A O 1
ATOM 3976 N N . PRO A 1 518 ? -19.965 -0.293 -29.074 1.00 66.19 518 PRO A N 1
ATOM 3977 C CA . PRO A 1 518 ? -20.258 -1.107 -27.901 1.00 66.19 518 PRO A CA 1
ATOM 3978 C C . PRO A 1 518 ? -21.075 -0.286 -26.894 1.00 66.19 518 PRO A C 1
ATOM 3980 O O . PRO A 1 518 ? -20.754 0.875 -26.631 1.00 66.19 518 PRO A O 1
ATOM 3983 N N . VAL A 1 519 ? -22.134 -0.888 -26.348 1.00 72.94 519 VAL A N 1
ATOM 3984 C CA . VAL A 1 519 ? -23.039 -0.230 -25.395 1.00 72.94 519 VAL A CA 1
ATOM 3985 C C . VAL A 1 519 ? -22.289 0.050 -24.082 1.00 72.94 519 VAL A C 1
ATOM 3987 O O . VAL A 1 519 ? -21.748 -0.895 -23.497 1.00 72.94 519 VAL A O 1
ATOM 3990 N N . PRO A 1 520 ? -22.241 1.308 -23.601 1.00 78.56 520 PRO A N 1
ATOM 3991 C CA . PRO A 1 520 ? -21.676 1.639 -22.295 1.00 78.56 520 PRO A CA 1
ATOM 3992 C C . PRO A 1 520 ? -22.467 0.968 -21.172 1.00 78.56 520 PRO A C 1
ATOM 3994 O O . PRO A 1 520 ? -23.689 1.088 -21.126 1.00 78.56 520 PRO A O 1
ATOM 3997 N N . ARG A 1 521 ? -21.783 0.301 -20.240 1.00 81.06 521 ARG A N 1
ATOM 3998 C CA . ARG A 1 521 ? -22.421 -0.295 -19.051 1.00 81.06 521 ARG A CA 1
ATOM 3999 C C . ARG A 1 521 ? -22.212 0.628 -17.859 1.00 81.06 521 ARG A C 1
ATOM 4001 O O . ARG A 1 521 ? -21.082 1.041 -17.644 1.00 81.06 521 ARG A O 1
ATOM 4008 N N . LEU A 1 522 ? -23.231 0.947 -17.065 1.00 85.62 522 LEU A N 1
ATOM 4009 C CA . LEU A 1 522 ? -23.052 1.826 -15.900 1.00 85.62 522 LEU A CA 1
ATOM 4010 C C . LEU A 1 522 ? -22.476 1.065 -14.699 1.00 85.62 522 LEU A C 1
ATOM 4012 O O . LEU A 1 522 ? -22.983 0.012 -14.323 1.00 85.62 522 LEU A O 1
ATOM 4016 N N . TRP A 1 523 ? -21.393 1.593 -14.130 1.00 86.69 523 TRP A N 1
ATOM 4017 C CA . TRP A 1 523 ? -20.612 0.994 -13.049 1.00 86.69 523 TRP A CA 1
ATOM 4018 C C . TRP A 1 523 ? -20.405 2.017 -11.920 1.00 86.69 523 TRP A C 1
ATOM 4020 O O . TRP A 1 523 ? -19.837 3.081 -12.158 1.00 86.69 523 TRP A O 1
ATOM 4030 N N . ILE A 1 524 ? -20.812 1.702 -10.688 1.00 87.19 524 ILE A N 1
ATOM 4031 C CA . ILE A 1 524 ? -20.593 2.556 -9.501 1.00 87.19 524 ILE A CA 1
ATOM 4032 C C . ILE A 1 524 ? -19.470 1.979 -8.641 1.00 87.19 524 ILE A C 1
ATOM 4034 O O . ILE A 1 524 ? -19.479 0.782 -8.375 1.00 87.19 524 ILE A O 1
ATOM 4038 N N . CYS A 1 525 ? -18.527 2.815 -8.197 1.00 86.19 525 CYS A N 1
ATOM 4039 C CA . CYS A 1 525 ? -17.433 2.441 -7.297 1.00 86.19 525 CYS A CA 1
ATOM 4040 C C . CYS A 1 525 ? -17.774 2.828 -5.853 1.00 86.19 525 CYS A C 1
ATOM 4042 O O . CYS A 1 525 ? -17.632 3.993 -5.474 1.00 86.19 525 CYS A O 1
ATOM 4044 N N . ASP A 1 526 ? -18.145 1.850 -5.029 1.00 83.00 526 ASP A N 1
ATOM 4045 C CA . ASP A 1 526 ? -18.322 2.059 -3.593 1.00 83.00 526 ASP A CA 1
ATOM 4046 C C . ASP A 1 526 ? -17.034 1.799 -2.803 1.00 83.00 526 ASP A C 1
ATOM 4048 O O . ASP A 1 526 ? -16.321 0.818 -3.028 1.00 83.00 526 ASP A O 1
ATOM 4052 N N . ARG A 1 527 ? -16.754 2.700 -1.862 1.00 80.69 527 ARG A N 1
ATOM 4053 C CA . ARG A 1 527 ? -15.603 2.713 -0.944 1.00 80.69 527 ARG A CA 1
ATOM 4054 C C . ARG A 1 527 ? -16.015 3.033 0.502 1.00 80.69 527 ARG A C 1
ATOM 4056 O O . ARG A 1 527 ? -15.145 3.139 1.365 1.00 80.69 527 ARG A O 1
ATOM 4063 N N . GLY A 1 528 ? -17.313 3.182 0.768 1.00 80.25 528 GLY A N 1
ATOM 4064 C CA . GLY A 1 528 ? -17.841 3.628 2.053 1.00 80.25 528 GLY A CA 1
ATOM 4065 C C . GLY A 1 528 ? -19.365 3.661 2.047 1.00 80.25 528 GLY A C 1
ATOM 4066 O O . GLY A 1 528 ? -19.992 2.694 2.466 1.00 80.25 528 GLY A O 1
ATOM 4067 N N . ARG A 1 529 ? -19.944 4.781 1.595 1.00 86.88 529 ARG A N 1
ATOM 4068 C CA . ARG A 1 529 ? -21.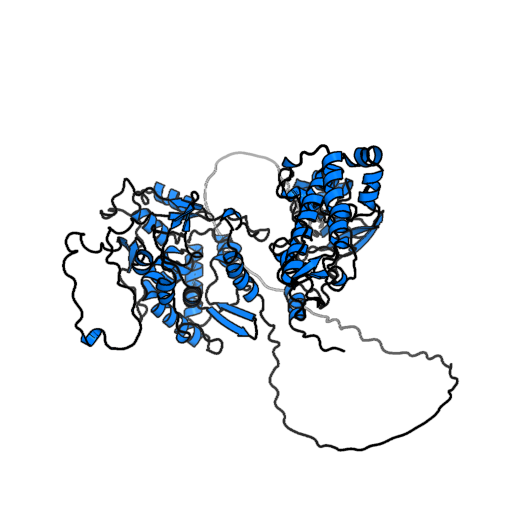398 5.049 1.646 1.00 86.88 529 ARG A CA 1
ATOM 4069 C C . ARG A 1 529 ? -22.023 5.278 0.263 1.00 86.88 529 ARG A C 1
ATOM 4071 O O . ARG A 1 529 ? -23.134 5.797 0.179 1.00 86.88 529 ARG A O 1
ATOM 4078 N N . ALA A 1 530 ? -21.352 4.936 -0.841 1.00 87.88 530 ALA A N 1
ATOM 4079 C CA . ALA A 1 530 ? -21.869 5.264 -2.176 1.00 87.88 530 ALA A CA 1
ATOM 4080 C C . ALA A 1 530 ? -23.181 4.519 -2.479 1.00 87.88 530 ALA A C 1
ATOM 4082 O O . ALA A 1 530 ? -24.102 5.108 -3.047 1.00 87.88 530 ALA A O 1
ATOM 4083 N N . MET A 1 531 ? -23.305 3.262 -2.033 1.00 88.06 531 MET A N 1
ATOM 4084 C CA . MET A 1 531 ? -24.560 2.510 -2.146 1.00 88.06 531 MET A CA 1
ATOM 4085 C C . MET A 1 531 ? -25.632 2.981 -1.152 1.00 88.06 531 MET A C 1
ATOM 4087 O O . MET A 1 531 ? -26.809 2.967 -1.499 1.00 88.06 531 MET A O 1
ATOM 4091 N N . GLU A 1 532 ? -25.257 3.469 0.039 1.00 88.31 532 GLU A N 1
ATOM 4092 C CA . GLU A 1 532 ? -26.207 4.103 0.972 1.00 88.31 532 GLU A CA 1
ATOM 4093 C C . GLU A 1 532 ? -26.793 5.390 0.375 1.00 88.31 532 GLU A C 1
ATOM 4095 O O . GLU A 1 532 ? -28.003 5.609 0.417 1.00 88.31 532 GLU A O 1
ATOM 4100 N N . ALA A 1 533 ? -25.942 6.225 -0.232 1.00 88.81 533 ALA A N 1
ATOM 4101 C CA . ALA A 1 533 ? -26.353 7.448 -0.908 1.00 88.81 533 ALA A CA 1
ATOM 4102 C C . ALA A 1 533 ? -27.275 7.157 -2.102 1.00 88.81 533 ALA A C 1
ATOM 4104 O O . ALA A 1 533 ? -28.251 7.879 -2.298 1.00 88.81 533 ALA A O 1
ATOM 4105 N N . LEU A 1 534 ? -27.010 6.091 -2.867 1.00 87.50 534 LEU A N 1
ATOM 4106 C CA . LEU A 1 534 ? -27.893 5.653 -3.950 1.00 87.50 534 LEU A CA 1
ATOM 4107 C C . LEU A 1 534 ? -29.237 5.136 -3.430 1.00 87.50 534 LEU A C 1
ATOM 4109 O O . LEU A 1 534 ? -30.261 5.632 -3.887 1.00 87.50 534 LEU A O 1
ATOM 4113 N N . ALA A 1 535 ? -29.264 4.250 -2.430 1.00 86.69 535 ALA A N 1
ATOM 4114 C CA . ALA A 1 535 ? -30.511 3.771 -1.818 1.00 86.69 535 ALA A CA 1
ATOM 4115 C C . ALA A 1 535 ? -31.340 4.919 -1.195 1.00 86.69 535 ALA A C 1
ATOM 4117 O O . ALA A 1 535 ? -32.574 4.934 -1.239 1.00 86.69 535 ALA A O 1
ATOM 4118 N N . ALA A 1 536 ? -30.669 5.943 -0.658 1.00 87.56 536 ALA A N 1
ATOM 4119 C CA . ALA A 1 536 ? -31.317 7.148 -0.153 1.00 87.56 536 ALA A CA 1
ATOM 4120 C C . ALA A 1 536 ? -31.944 8.015 -1.264 1.00 87.56 536 ALA A C 1
ATOM 4122 O O . ALA A 1 536 ? -32.928 8.699 -0.992 1.00 87.56 536 ALA A O 1
ATOM 4123 N N . GLU A 1 537 ? -31.433 8.000 -2.498 1.00 88.19 537 GLU A N 1
ATOM 4124 C CA . GLU A 1 537 ? -32.083 8.649 -3.651 1.00 88.19 537 GLU A CA 1
ATOM 4125 C C . GLU A 1 537 ? -33.107 7.730 -4.356 1.00 88.19 537 GLU A C 1
ATOM 4127 O O . GLU A 1 537 ? -34.122 8.215 -4.858 1.00 88.19 537 GLU A O 1
ATOM 4132 N N . GLU A 1 538 ? -32.916 6.410 -4.310 1.00 85.25 538 GLU A N 1
ATOM 4133 C CA . GLU A 1 538 ? -33.871 5.387 -4.765 1.00 85.25 538 GLU A CA 1
ATOM 4134 C C . GLU A 1 538 ? -35.193 5.483 -4.000 1.00 85.25 538 GLU A C 1
ATOM 4136 O O . GLU A 1 538 ? -36.261 5.542 -4.608 1.00 85.25 538 GLU A O 1
ATOM 4141 N N . SER A 1 539 ? -35.135 5.647 -2.672 1.00 80.44 539 SER A N 1
ATOM 4142 C CA . SER A 1 539 ? -36.324 5.871 -1.829 1.00 80.44 539 SER A CA 1
ATOM 4143 C C . SER A 1 539 ? -37.133 7.136 -2.177 1.00 80.44 539 SER A C 1
ATOM 4145 O O . SER A 1 539 ? -38.253 7.302 -1.694 1.00 80.44 539 SER A O 1
ATOM 4147 N N . LYS A 1 540 ? -36.590 8.020 -3.027 1.00 82.38 540 LYS A N 1
ATOM 4148 C CA . LYS A 1 540 ? -37.240 9.235 -3.551 1.00 82.38 540 LYS A CA 1
ATOM 4149 C C . LYS A 1 540 ? -37.626 9.116 -5.032 1.00 82.38 540 LYS A C 1
ATOM 4151 O O . LYS A 1 540 ? -38.177 10.066 -5.584 1.00 82.38 540 LYS A O 1
ATOM 4156 N N . GLY A 1 541 ? -37.331 7.985 -5.676 1.00 77.06 541 GLY A N 1
ATOM 4157 C CA . GLY A 1 541 ? -37.568 7.753 -7.101 1.00 77.06 541 GLY A CA 1
ATOM 4158 C C . GLY A 1 541 ? -36.559 8.430 -8.034 1.00 77.06 541 GLY A C 1
ATOM 4159 O O . GLY A 1 541 ? -36.915 8.728 -9.171 1.00 77.06 541 GLY A O 1
ATOM 4160 N N . PHE A 1 542 ? -35.325 8.701 -7.588 1.00 75.06 542 PHE A N 1
ATOM 4161 C CA . PHE A 1 542 ? -34.279 9.355 -8.397 1.00 75.06 542 PHE A CA 1
ATOM 4162 C C . PHE A 1 542 ? -33.196 8.393 -8.924 1.00 75.06 542 PHE A C 1
ATOM 4164 O O . PHE A 1 542 ? -32.087 8.822 -9.230 1.00 75.06 542 PHE A O 1
ATOM 4171 N N . THR A 1 543 ? -33.497 7.098 -9.039 1.00 81.12 543 THR A N 1
ATOM 4172 C CA . THR A 1 543 ? -32.578 6.075 -9.583 1.00 81.12 543 THR A CA 1
ATOM 4173 C C . THR A 1 543 ? -33.275 5.106 -10.546 1.00 81.12 543 THR A C 1
ATOM 4175 O O . THR A 1 543 ? -32.799 3.993 -10.744 1.00 81.12 543 THR A O 1
ATOM 4178 N N . ASN A 1 544 ? -34.418 5.501 -11.124 1.00 77.19 544 ASN A N 1
ATOM 4179 C CA . ASN A 1 544 ? -35.241 4.607 -11.951 1.00 77.19 544 ASN A CA 1
ATOM 4180 C C . ASN A 1 544 ? -34.534 4.210 -13.255 1.00 77.19 544 ASN A C 1
ATOM 4182 O O . ASN A 1 544 ? -34.676 3.075 -13.700 1.00 77.19 544 ASN A O 1
ATOM 4186 N N . THR A 1 545 ? -33.790 5.145 -13.856 1.00 80.06 545 THR A N 1
ATOM 4187 C CA . THR A 1 545 ? -33.020 4.920 -15.085 1.00 80.06 545 THR A CA 1
ATOM 4188 C C . THR A 1 545 ? -31.516 4.951 -14.826 1.00 80.06 545 THR A C 1
ATOM 4190 O O . THR A 1 545 ? -31.028 5.573 -13.873 1.00 80.06 545 THR A O 1
ATOM 4193 N N . ALA A 1 546 ? -30.740 4.371 -15.742 1.00 80.12 546 ALA A N 1
ATOM 4194 C CA . ALA A 1 546 ? -29.281 4.503 -15.729 1.00 80.12 546 ALA A CA 1
ATOM 4195 C C . ALA A 1 546 ? -28.828 5.977 -15.828 1.00 80.12 546 ALA A C 1
ATOM 4197 O O . ALA A 1 546 ? -27.800 6.362 -15.266 1.00 80.12 546 ALA A O 1
ATOM 4198 N N . MET A 1 547 ? -29.612 6.824 -16.502 1.00 83.19 547 MET A N 1
ATOM 4199 C CA . MET A 1 547 ? -29.350 8.263 -16.613 1.00 83.19 547 MET A CA 1
ATOM 4200 C C . MET A 1 547 ? -29.562 8.978 -15.271 1.00 83.19 547 MET A C 1
ATOM 4202 O O . MET A 1 547 ? -28.742 9.818 -14.899 1.00 83.19 547 MET A O 1
ATOM 4206 N N . ASP A 1 548 ? -30.602 8.617 -14.514 1.00 81.19 548 ASP A N 1
ATOM 4207 C CA . ASP A 1 548 ? -30.867 9.171 -13.178 1.00 81.19 548 ASP A CA 1
ATOM 4208 C C . ASP A 1 548 ? -29.770 8.784 -12.180 1.00 81.19 548 ASP A C 1
ATOM 4210 O O . ASP A 1 548 ? -29.278 9.635 -11.439 1.00 81.19 548 ASP A O 1
ATOM 4214 N N . ILE A 1 549 ? -29.294 7.535 -12.221 1.00 86.31 549 ILE A N 1
ATOM 4215 C CA . ILE A 1 549 ? -28.167 7.080 -11.391 1.00 86.31 549 ILE A CA 1
ATOM 4216 C C . ILE A 1 549 ? -26.884 7.862 -11.730 1.00 86.31 549 ILE A C 1
ATOM 4218 O O . ILE A 1 549 ? -26.144 8.241 -10.821 1.00 86.31 549 ILE A O 1
ATOM 4222 N N . ILE A 1 550 ? -26.635 8.185 -13.007 1.00 89.88 550 ILE A N 1
ATOM 4223 C CA . ILE A 1 550 ? -25.530 9.077 -13.408 1.00 89.88 550 ILE A CA 1
ATOM 4224 C C . ILE A 1 550 ? -25.751 10.503 -12.878 1.00 89.88 550 ILE A C 1
ATOM 4226 O O . ILE A 1 550 ? -24.811 11.102 -12.356 1.00 89.88 550 ILE A O 1
ATOM 4230 N N . TYR A 1 551 ? -26.971 11.049 -12.942 1.00 88.69 551 TYR A N 1
ATOM 4231 C CA . TYR A 1 551 ? -27.291 12.350 -12.339 1.00 88.69 551 TYR A CA 1
ATOM 4232 C C . TYR A 1 551 ? -27.030 12.367 -10.825 1.00 88.69 551 TYR A C 1
ATOM 4234 O O . TYR A 1 551 ? -26.410 13.313 -10.333 1.00 88.69 551 TYR A O 1
ATOM 4242 N N . VAL A 1 552 ? -27.451 11.330 -10.093 1.00 89.88 552 VAL A N 1
ATOM 4243 C CA . VAL A 1 552 ? -27.197 11.189 -8.651 1.00 89.88 552 VAL A CA 1
ATOM 4244 C C . VAL A 1 552 ? -25.703 11.076 -8.374 1.00 89.88 552 VAL A C 1
ATOM 4246 O O . VAL A 1 552 ? -25.197 11.820 -7.534 1.00 89.88 552 VAL A O 1
ATOM 4249 N N . ALA A 1 553 ? -24.980 10.217 -9.099 1.00 93.25 553 ALA A N 1
ATOM 4250 C CA . ALA A 1 553 ? -23.538 10.048 -8.937 1.00 93.25 553 ALA A CA 1
ATOM 4251 C C . ALA A 1 553 ? -22.787 11.370 -9.151 1.00 93.25 553 ALA A C 1
ATOM 4253 O O . ALA A 1 553 ? -21.994 11.773 -8.301 1.00 93.25 553 ALA A O 1
ATOM 4254 N N . ILE A 1 554 ? -23.101 12.105 -10.221 1.00 93.31 554 ILE A N 1
ATOM 4255 C CA . ILE A 1 554 ? -22.508 13.416 -10.504 1.00 93.31 554 ILE A CA 1
ATOM 4256 C C . ILE A 1 554 ? -22.856 14.432 -9.402 1.00 93.31 554 ILE A C 1
ATOM 4258 O O . ILE A 1 554 ? -21.959 15.112 -8.896 1.00 93.31 554 ILE A O 1
ATOM 4262 N N . ALA A 1 555 ? -24.123 14.538 -8.986 1.00 90.00 555 ALA A N 1
ATOM 4263 C CA . ALA A 1 555 ? -24.562 15.505 -7.974 1.00 90.00 555 ALA A CA 1
ATOM 4264 C C . ALA A 1 555 ? -23.924 15.242 -6.595 1.00 90.00 555 ALA A C 1
ATOM 4266 O O . ALA A 1 555 ? -23.370 16.157 -5.974 1.00 90.00 555 ALA A O 1
ATOM 4267 N N . ARG A 1 556 ? -23.938 13.977 -6.155 1.00 92.12 556 ARG A N 1
ATOM 4268 C CA . ARG A 1 556 ? -23.338 13.476 -4.905 1.00 92.12 556 ARG A CA 1
ATOM 4269 C C . ARG A 1 556 ? -21.818 13.292 -4.979 1.00 92.12 556 ARG A C 1
ATOM 4271 O O . ARG A 1 556 ? -21.214 12.898 -3.989 1.00 92.12 556 ARG A O 1
ATOM 4278 N N . GLY A 1 557 ? -21.188 13.582 -6.121 1.00 93.56 557 GLY A N 1
ATOM 4279 C CA . GLY A 1 557 ? -19.743 13.431 -6.323 1.00 93.56 557 GLY A CA 1
ATOM 4280 C C . GLY A 1 557 ? -19.233 11.996 -6.155 1.00 93.56 557 GLY A C 1
ATOM 4281 O O . GLY A 1 557 ? -18.064 11.821 -5.816 1.00 93.56 557 GLY A O 1
ATOM 4282 N N . LEU A 1 558 ? -20.094 10.994 -6.362 1.00 94.62 558 LEU A N 1
ATOM 4283 C CA . LEU A 1 558 ? -19.728 9.579 -6.306 1.00 94.62 558 LEU A CA 1
ATOM 4284 C C . LEU A 1 558 ? -18.796 9.231 -7.465 1.00 94.62 558 LEU A C 1
ATOM 4286 O O . LEU A 1 558 ? -18.859 9.824 -8.544 1.00 94.62 558 LEU A O 1
ATOM 4290 N N . LYS A 1 559 ? -17.972 8.210 -7.255 1.00 94.00 559 LYS A N 1
ATOM 4291 C CA . LYS A 1 559 ? -17.082 7.676 -8.279 1.00 94.00 559 LYS A CA 1
ATOM 4292 C C . LYS A 1 559 ? -17.820 6.662 -9.149 1.00 94.00 559 LYS A C 1
ATOM 4294 O O . LYS A 1 559 ? -18.375 5.689 -8.640 1.00 94.00 559 LYS A O 1
ATOM 4299 N N . PHE A 1 560 ? -17.820 6.871 -10.460 1.00 93.62 560 PHE A N 1
ATOM 4300 C CA . PHE A 1 560 ? -18.511 6.003 -11.412 1.00 93.62 560 PHE A CA 1
ATOM 4301 C C . PHE A 1 560 ? -17.721 5.830 -12.710 1.00 93.62 560 PHE A C 1
ATOM 4303 O O . PHE A 1 560 ? -16.759 6.542 -12.986 1.00 93.62 560 PHE A O 1
ATOM 4310 N N . SER A 1 561 ? -18.123 4.851 -13.506 1.00 92.00 561 SER A N 1
ATOM 4311 C CA . SER A 1 561 ? -17.556 4.538 -14.812 1.00 92.00 561 SER A CA 1
ATOM 4312 C C . SER A 1 561 ? -18.690 4.132 -15.753 1.00 92.00 561 SER A C 1
ATOM 4314 O O . SER A 1 561 ? -19.735 3.651 -15.313 1.00 92.00 561 SER A O 1
ATOM 4316 N N . THR A 1 562 ? -18.525 4.356 -17.053 1.00 91.69 562 THR A N 1
ATOM 4317 C CA . THR A 1 562 ? -19.447 3.861 -18.091 1.00 91.69 562 THR A CA 1
ATOM 4318 C C . THR A 1 562 ? -18.659 3.194 -19.228 1.00 91.69 562 THR A C 1
ATOM 4320 O O . THR A 1 562 ? -18.695 3.678 -20.364 1.00 91.69 562 THR A O 1
ATOM 4323 N N . PRO A 1 563 ? -17.896 2.118 -18.932 1.00 90.44 563 PRO A N 1
ATOM 4324 C CA . PRO A 1 563 ? -16.889 1.589 -19.840 1.00 90.44 563 PRO A CA 1
ATOM 4325 C C . PRO A 1 563 ? -17.485 0.692 -20.934 1.00 90.44 563 PRO A C 1
ATOM 4327 O O . PRO A 1 563 ? -18.649 0.280 -20.884 1.00 90.44 563 PRO A O 1
ATOM 4330 N N . VAL A 1 564 ? -16.643 0.345 -21.911 1.00 88.00 564 VAL A N 1
ATOM 4331 C CA . VAL A 1 564 ? -16.968 -0.531 -23.048 1.00 88.00 564 VAL A CA 1
ATOM 4332 C C . VAL A 1 564 ? -15.925 -1.629 -23.268 1.00 88.00 564 VAL A C 1
ATOM 4334 O O . VAL A 1 564 ? -14.766 -1.496 -22.879 1.00 88.00 564 VAL A O 1
ATOM 4337 N N . GLU A 1 565 ? -16.321 -2.703 -23.949 1.00 87.06 565 GLU A N 1
ATOM 4338 C CA . GLU A 1 565 ? -15.402 -3.730 -24.454 1.00 87.06 565 GLU A CA 1
ATOM 4339 C C . GLU A 1 565 ? -14.620 -3.206 -25.679 1.00 87.06 565 GLU A C 1
ATOM 4341 O O . GLU A 1 565 ? -15.218 -2.639 -26.598 1.00 87.06 565 GLU A O 1
ATOM 4346 N N . VAL A 1 566 ? -13.299 -3.430 -25.743 1.00 85.44 566 VAL A N 1
ATOM 4347 C CA . VAL A 1 566 ? -12.467 -3.109 -26.923 1.00 85.44 566 VAL A CA 1
ATOM 4348 C C . VAL A 1 566 ? -11.611 -4.318 -27.302 1.00 85.44 566 VAL A C 1
ATOM 4350 O O . VAL A 1 566 ? -10.641 -4.643 -26.627 1.00 85.44 566 VAL A O 1
ATOM 4353 N N . LYS A 1 567 ? -11.952 -4.970 -28.421 1.00 79.38 567 LYS A N 1
ATOM 4354 C CA . LYS A 1 567 ? -11.389 -6.280 -28.811 1.00 79.38 567 LYS A CA 1
ATOM 4355 C C . LYS A 1 567 ? -9.923 -6.251 -29.279 1.00 79.38 567 LYS A C 1
ATOM 4357 O O . LYS A 1 567 ? -9.259 -7.278 -29.242 1.00 79.38 567 LYS A O 1
ATOM 4362 N N . GLU A 1 568 ? -9.407 -5.095 -29.709 1.00 83.69 568 GLU A N 1
ATOM 4363 C CA . GLU A 1 568 ? -8.015 -4.917 -30.173 1.00 83.69 568 GLU A CA 1
ATOM 4364 C C . GLU A 1 568 ? -7.426 -3.568 -29.680 1.00 83.69 568 GLU A C 1
ATOM 4366 O O . GLU A 1 568 ? -7.307 -2.616 -30.458 1.00 83.69 568 GLU A O 1
ATOM 4371 N N . PRO A 1 569 ? -7.085 -3.423 -28.383 1.00 84.31 569 PRO A N 1
ATOM 4372 C CA . PRO A 1 569 ? -6.743 -2.128 -27.790 1.00 84.31 569 PRO A CA 1
ATOM 4373 C C . PRO A 1 569 ? -5.319 -1.644 -28.137 1.00 84.31 569 PRO A C 1
ATOM 4375 O O . PRO A 1 569 ? -4.320 -2.079 -27.563 1.00 84.31 569 PRO A O 1
ATOM 4378 N N . GLN A 1 570 ? -5.231 -0.653 -29.026 1.00 84.31 570 GLN A N 1
ATOM 4379 C CA . GLN A 1 570 ? -4.017 0.058 -29.451 1.00 84.31 570 GLN A CA 1
ATOM 4380 C C . GLN A 1 570 ? -3.648 1.241 -28.523 1.00 84.31 570 GLN A C 1
ATOM 4382 O O . GLN A 1 570 ? -3.467 2.373 -28.977 1.00 84.31 570 GLN A O 1
ATOM 4387 N N . ALA A 1 571 ? -3.492 0.972 -27.223 1.00 75.44 571 ALA A N 1
ATOM 4388 C CA . ALA A 1 571 ? -3.335 1.953 -26.133 1.00 75.44 571 ALA A CA 1
ATOM 4389 C C . ALA A 1 571 ? -2.306 3.092 -26.344 1.00 75.44 571 ALA A C 1
ATOM 4391 O O . ALA A 1 571 ? -2.466 4.193 -25.817 1.00 75.44 571 ALA A O 1
ATOM 4392 N N . ASN A 1 572 ? -1.248 2.864 -27.129 1.00 77.06 572 ASN A N 1
ATOM 4393 C CA . ASN A 1 572 ? -0.263 3.905 -27.448 1.00 77.06 572 ASN A CA 1
ATOM 4394 C C . ASN A 1 572 ? -0.867 5.078 -28.248 1.00 77.06 572 ASN A C 1
ATOM 4396 O O . ASN A 1 572 ? -0.306 6.170 -28.240 1.00 77.06 572 ASN A O 1
ATOM 4400 N N . ARG A 1 573 ? -2.016 4.878 -28.911 1.00 78.44 573 ARG A N 1
ATOM 4401 C CA . ARG A 1 573 ? -2.733 5.918 -29.665 1.00 78.44 573 ARG A CA 1
ATOM 4402 C C . ARG A 1 573 ? -3.568 6.835 -28.781 1.00 78.44 573 ARG A C 1
ATOM 4404 O O . ARG A 1 573 ? -3.620 8.029 -29.054 1.00 78.44 573 ARG A O 1
ATOM 4411 N N . THR A 1 574 ? -4.183 6.316 -27.718 1.00 79.88 574 THR A N 1
ATOM 4412 C CA . THR A 1 574 ? -4.885 7.149 -26.729 1.00 79.88 574 THR A CA 1
ATOM 4413 C C . THR A 1 574 ? -3.909 7.958 -25.891 1.00 79.88 574 THR A C 1
ATOM 4415 O O . THR A 1 574 ? -4.175 9.134 -25.662 1.00 79.88 574 THR A O 1
ATOM 4418 N N . ARG A 1 575 ? -2.736 7.401 -25.537 1.00 79.62 575 ARG A N 1
ATOM 4419 C CA . ARG A 1 575 ? -1.689 8.089 -24.750 1.00 79.62 575 ARG A CA 1
ATOM 4420 C C . ARG A 1 575 ? -1.357 9.504 -25.250 1.00 79.62 575 ARG A C 1
ATOM 4422 O O . ARG A 1 575 ? -1.138 10.382 -24.423 1.00 79.62 575 ARG A O 1
ATOM 4429 N N . VAL A 1 576 ? -1.369 9.740 -26.566 1.00 81.62 576 VAL A N 1
ATOM 4430 C CA . VAL A 1 576 ? -1.065 11.052 -27.179 1.00 81.62 576 VAL A CA 1
ATOM 4431 C C . VAL A 1 576 ? -2.061 12.147 -26.759 1.00 81.62 576 VAL A C 1
ATOM 4433 O O . VAL A 1 576 ? -1.686 13.310 -26.650 1.00 81.62 576 VAL A O 1
ATOM 4436 N N . ASN A 1 577 ? -3.312 11.792 -26.449 1.00 85.62 577 ASN A N 1
ATOM 4437 C CA . ASN A 1 577 ? -4.328 12.747 -25.992 1.00 85.62 577 ASN A CA 1
ATOM 4438 C C . ASN A 1 577 ? -4.064 13.267 -24.567 1.00 85.62 577 ASN A C 1
ATOM 4440 O O . ASN A 1 577 ? -4.584 14.321 -24.207 1.00 85.62 577 ASN A O 1
ATOM 4444 N N . HIS A 1 578 ? -3.262 12.542 -23.778 1.00 90.00 578 HIS A N 1
ATOM 4445 C CA . HIS A 1 578 ? -2.939 12.852 -22.380 1.00 90.00 578 HIS A CA 1
ATOM 4446 C C . HIS A 1 578 ? -1.607 13.602 -22.218 1.00 90.00 578 HIS A C 1
ATOM 4448 O O . HIS A 1 578 ? -1.151 13.797 -21.093 1.00 90.00 578 HIS A O 1
ATOM 4454 N N . ASP A 1 579 ? -0.966 14.016 -23.316 1.00 91.81 579 ASP A N 1
ATOM 4455 C CA . ASP A 1 579 ? 0.218 14.878 -23.257 1.00 91.81 579 ASP A CA 1
ATOM 4456 C C . ASP A 1 579 ? -0.133 16.230 -22.613 1.00 91.81 579 ASP A C 1
ATOM 4458 O O . ASP A 1 579 ? -1.184 16.802 -22.903 1.00 91.81 579 ASP A O 1
ATOM 4462 N N . VAL A 1 580 ? 0.716 16.754 -21.732 1.00 90.69 580 VAL A N 1
ATOM 4463 C CA . VAL A 1 580 ? 0.466 17.991 -20.972 1.00 90.69 580 VAL A CA 1
ATOM 4464 C C . VAL A 1 580 ? 1.686 18.885 -21.091 1.00 90.69 580 VAL A C 1
ATOM 4466 O O . VAL A 1 580 ? 2.792 18.507 -20.711 1.00 90.69 580 VAL A O 1
ATOM 4469 N N . ARG A 1 581 ? 1.473 20.103 -21.596 1.00 92.25 581 ARG A N 1
ATOM 4470 C CA . ARG A 1 581 ? 2.543 21.088 -21.768 1.00 92.25 581 ARG A CA 1
ATOM 4471 C C . ARG A 1 581 ? 3.052 21.551 -20.405 1.00 92.25 581 ARG A C 1
ATOM 4473 O O . ARG A 1 581 ? 2.252 21.902 -19.543 1.00 92.25 581 ARG A O 1
ATOM 4480 N N . ALA A 1 582 ? 4.371 21.660 -20.245 1.00 89.25 582 ALA A N 1
ATOM 4481 C CA . ALA A 1 582 ? 4.992 22.164 -19.014 1.00 89.25 582 ALA A CA 1
ATOM 4482 C C . ALA A 1 582 ? 4.511 23.580 -18.620 1.00 89.25 582 ALA A C 1
ATOM 4484 O O . ALA A 1 582 ? 4.444 23.907 -17.440 1.00 89.25 582 ALA A O 1
ATOM 4485 N N . SER A 1 583 ? 4.076 24.398 -19.586 1.00 90.69 583 SER A N 1
ATOM 4486 C CA . SER A 1 583 ? 3.456 25.707 -19.332 1.00 90.69 583 SER A CA 1
ATOM 4487 C C . SER A 1 583 ? 2.044 25.653 -18.724 1.00 90.69 583 SER A C 1
ATOM 4489 O O . SER A 1 583 ? 1.467 26.703 -18.455 1.00 90.69 583 SER A O 1
ATOM 4491 N N . TRP A 1 584 ? 1.467 24.463 -18.520 1.00 92.75 584 TRP A N 1
ATOM 4492 C CA . TRP A 1 584 ? 0.204 24.249 -17.793 1.00 92.75 584 TRP A CA 1
ATOM 4493 C C . TRP A 1 584 ? 0.424 23.685 -16.382 1.00 92.75 584 TRP A C 1
ATOM 4495 O O . TRP A 1 584 ? -0.469 23.795 -15.547 1.00 92.75 584 TRP A O 1
ATOM 4505 N N . MET A 1 585 ? 1.596 23.096 -16.121 1.00 92.81 585 MET A N 1
ATOM 4506 C CA . MET A 1 585 ? 2.053 22.730 -14.776 1.00 92.81 585 MET A CA 1
ATOM 4507 C C . MET A 1 585 ? 2.422 23.996 -13.994 1.00 92.81 585 MET A C 1
ATOM 4509 O O . MET A 1 585 ? 2.742 25.021 -14.609 1.00 92.81 585 MET A O 1
ATOM 4513 N N . LEU A 1 586 ? 2.426 23.926 -12.660 1.00 94.44 586 LEU A N 1
ATOM 4514 C CA . LEU A 1 586 ? 2.981 25.002 -11.838 1.00 94.44 586 LEU A CA 1
ATOM 4515 C C . LEU A 1 586 ? 4.498 25.137 -12.016 1.00 94.44 586 LEU A C 1
ATOM 4517 O O . LEU A 1 586 ? 5.165 24.285 -12.602 1.00 94.44 586 LEU A O 1
ATOM 4521 N N . ASP A 1 587 ? 5.011 26.258 -11.527 1.00 90.56 587 ASP A N 1
ATOM 4522 C CA . ASP A 1 587 ? 6.411 26.652 -11.584 1.00 90.56 587 ASP A CA 1
ATOM 4523 C C . ASP A 1 587 ? 6.854 26.994 -10.172 1.00 90.56 587 ASP A C 1
ATOM 4525 O O . ASP A 1 587 ? 6.257 27.866 -9.539 1.00 90.56 587 ASP A O 1
ATOM 4529 N N . ASN A 1 588 ? 7.851 26.280 -9.663 1.00 90.06 588 ASN A N 1
ATOM 4530 C CA . ASN A 1 588 ? 8.225 26.317 -8.251 1.00 90.06 588 ASN A CA 1
ATOM 4531 C C . ASN A 1 588 ? 8.636 27.729 -7.807 1.00 90.06 588 ASN A C 1
ATOM 4533 O O . ASN A 1 588 ? 8.321 28.136 -6.689 1.00 90.06 588 ASN A O 1
ATOM 4537 N N . ASN A 1 589 ? 9.258 28.484 -8.716 1.00 92.81 589 ASN A N 1
ATOM 4538 C CA . ASN A 1 589 ? 9.826 29.808 -8.467 1.00 92.81 589 ASN A CA 1
ATOM 4539 C C . ASN A 1 589 ? 8.813 30.952 -8.655 1.00 92.81 589 ASN A C 1
ATOM 4541 O O . ASN A 1 589 ? 9.132 32.107 -8.383 1.00 92.81 589 ASN A O 1
ATOM 4545 N N . ALA A 1 590 ? 7.605 30.660 -9.145 1.00 93.25 590 ALA A N 1
ATOM 4546 C CA . ALA A 1 590 ? 6.570 31.667 -9.354 1.00 93.25 590 ALA A CA 1
ATOM 4547 C C . ALA A 1 590 ? 5.918 32.100 -8.027 1.00 93.25 590 ALA A C 1
ATOM 4549 O O . ALA A 1 590 ? 5.774 31.306 -7.092 1.00 93.25 590 ALA A O 1
ATOM 4550 N N . SER A 1 591 ? 5.461 33.351 -7.948 1.00 96.06 591 SER A N 1
ATOM 4551 C CA . SER A 1 591 ? 4.710 33.831 -6.782 1.00 96.06 591 SER A CA 1
ATOM 4552 C C . SER A 1 591 ? 3.398 33.058 -6.600 1.00 96.06 591 SER A C 1
ATOM 4554 O O . SER A 1 591 ? 2.849 32.501 -7.552 1.00 96.06 591 SER A O 1
ATOM 4556 N N . VAL A 1 592 ? 2.829 33.058 -5.385 1.00 95.62 592 VAL A N 1
ATOM 4557 C CA . VAL A 1 592 ? 1.531 32.397 -5.114 1.00 95.62 592 VAL A CA 1
ATOM 4558 C C . VAL A 1 592 ? 0.443 32.886 -6.077 1.00 95.62 592 VAL A C 1
ATOM 4560 O O . VAL A 1 592 ? -0.358 32.086 -6.554 1.00 95.62 592 VAL A O 1
ATOM 4563 N N . LYS A 1 593 ? 0.463 34.176 -6.437 1.00 96.12 593 LYS A N 1
ATOM 4564 C CA . LYS A 1 593 ? -0.441 34.744 -7.439 1.00 96.12 593 LYS A CA 1
ATOM 4565 C C . LYS A 1 593 ? -0.267 34.086 -8.811 1.00 96.12 593 LYS A C 1
ATOM 4567 O O . LYS A 1 593 ? -1.235 33.573 -9.367 1.00 96.12 593 LYS A O 1
ATOM 4572 N N . GLU A 1 594 ? 0.952 34.073 -9.340 1.00 96.00 594 GLU A N 1
ATOM 4573 C CA . GLU A 1 594 ? 1.253 33.489 -10.654 1.00 96.00 594 GLU A CA 1
ATOM 4574 C C . GLU A 1 594 ? 0.984 31.978 -10.676 1.00 96.00 594 GLU A C 1
ATOM 4576 O O . GLU A 1 594 ? 0.484 31.461 -11.674 1.00 96.00 594 GLU A O 1
ATOM 4581 N N . LYS A 1 595 ? 1.235 31.269 -9.565 1.00 96.75 595 LYS A N 1
ATOM 4582 C CA . LYS A 1 595 ? 0.862 29.856 -9.395 1.00 96.75 595 LYS A CA 1
ATOM 4583 C C . LYS A 1 595 ? -0.654 29.663 -9.514 1.00 96.75 595 LYS A C 1
ATOM 4585 O O . LYS A 1 595 ? -1.090 28.772 -10.238 1.00 96.75 595 LYS A O 1
ATOM 4590 N N . VAL A 1 596 ? -1.472 30.508 -8.884 1.00 96.50 596 VAL A N 1
ATOM 4591 C CA . VAL A 1 596 ? -2.943 30.435 -8.997 1.00 96.50 596 VAL A CA 1
ATOM 4592 C C . VAL A 1 596 ? -3.422 30.776 -10.410 1.00 96.50 596 VAL A C 1
ATOM 4594 O O . VAL A 1 596 ? -4.194 30.008 -10.982 1.00 96.50 596 VAL A O 1
ATOM 4597 N N . GLU A 1 597 ? -2.927 31.858 -11.018 1.00 93.56 597 GLU A N 1
ATOM 4598 C CA . GLU A 1 597 ? -3.284 32.247 -12.394 1.00 93.56 597 GLU A CA 1
ATOM 4599 C C . GLU A 1 597 ? -2.904 31.145 -13.409 1.00 93.56 597 GLU A C 1
ATOM 4601 O O . GLU A 1 597 ? -3.688 30.803 -14.303 1.00 93.56 597 GLU A O 1
ATOM 4606 N N . ARG A 1 598 ? -1.736 30.510 -13.232 1.00 95.50 598 ARG A N 1
ATOM 4607 C CA . ARG A 1 598 ? -1.247 29.393 -14.059 1.00 95.50 598 ARG A CA 1
ATOM 4608 C C . ARG A 1 598 ? -2.019 28.092 -13.813 1.00 95.50 598 ARG A C 1
ATOM 4610 O O . ARG A 1 598 ? -2.296 27.385 -14.781 1.00 95.50 598 ARG A O 1
ATOM 4617 N N . TRP A 1 599 ? -2.450 27.809 -12.579 1.00 97.25 599 TRP A N 1
ATOM 4618 C CA . TRP A 1 599 ? -3.362 26.699 -12.259 1.00 97.25 599 TRP A CA 1
ATOM 4619 C C . TRP A 1 599 ? -4.731 26.865 -12.927 1.00 97.25 599 TRP A C 1
ATOM 4621 O O . TRP A 1 599 ? -5.206 25.934 -13.582 1.00 97.25 599 TRP A O 1
ATOM 4631 N N . GLN A 1 600 ? -5.342 28.052 -12.826 1.00 95.25 600 GLN A N 1
ATOM 4632 C CA . GLN A 1 600 ? -6.618 28.353 -13.482 1.00 95.25 600 GLN A CA 1
ATOM 4633 C C . GLN A 1 600 ? -6.508 28.177 -15.002 1.00 95.25 600 GLN A C 1
ATOM 4635 O O . GLN A 1 600 ? -7.310 27.461 -15.607 1.00 95.25 600 GLN A O 1
ATOM 4640 N N . PHE A 1 601 ? -5.472 28.759 -15.617 1.00 94.25 601 PHE A N 1
ATOM 4641 C CA . PHE A 1 601 ? -5.191 28.597 -17.044 1.00 94.25 601 PHE A CA 1
ATOM 4642 C C . PHE A 1 601 ? -4.987 27.124 -17.425 1.00 94.25 601 PHE A C 1
ATOM 4644 O O . PHE A 1 601 ? -5.593 26.652 -18.390 1.00 94.25 601 PHE A O 1
ATOM 4651 N N . GLY A 1 602 ? -4.179 26.384 -16.660 1.00 95.81 602 GLY A N 1
ATOM 4652 C CA . GLY A 1 602 ? -3.919 24.961 -16.863 1.00 95.81 602 GLY A CA 1
ATOM 4653 C C . GLY A 1 602 ? -5.206 24.137 -16.847 1.00 95.81 602 GLY A C 1
ATOM 4654 O O . GLY A 1 602 ? -5.504 23.462 -17.836 1.00 95.81 602 GLY A O 1
ATOM 4655 N N . CYS A 1 603 ? -6.013 24.268 -15.788 1.00 96.75 603 CYS A N 1
ATOM 4656 C CA . CYS A 1 603 ? -7.326 23.630 -15.662 1.00 96.75 603 CYS A CA 1
ATOM 4657 C C . CYS A 1 603 ? -8.229 23.940 -16.859 1.00 96.75 603 CYS A C 1
ATOM 4659 O O . CYS A 1 603 ? -8.777 23.024 -17.476 1.00 96.75 603 CYS A O 1
ATOM 4661 N N . MET A 1 604 ? -8.336 25.214 -17.245 1.00 93.94 604 MET A N 1
ATOM 4662 C CA . MET A 1 604 ? -9.127 25.636 -18.403 1.00 93.94 604 MET A CA 1
ATOM 4663 C C . MET A 1 604 ? -8.631 25.026 -19.723 1.00 93.94 604 MET A C 1
ATOM 4665 O O . MET A 1 604 ? -9.455 24.735 -20.587 1.00 93.94 604 MET A O 1
ATOM 4669 N N . LYS A 1 605 ? -7.321 24.800 -19.909 1.00 94.50 605 LYS A N 1
ATOM 4670 C CA . LYS A 1 605 ? -6.791 24.156 -21.128 1.00 94.50 605 LYS A CA 1
ATOM 4671 C C . LYS A 1 605 ? -6.958 22.639 -21.138 1.00 94.50 605 LYS A C 1
ATOM 4673 O O . LYS A 1 605 ? -7.255 22.091 -22.200 1.00 94.50 605 LYS A O 1
ATOM 4678 N N . ILE A 1 606 ? -6.828 21.946 -20.005 1.00 96.12 606 ILE A N 1
ATOM 4679 C CA . ILE A 1 606 ? -7.080 20.495 -19.977 1.00 96.12 606 ILE A CA 1
ATOM 4680 C C . ILE A 1 606 ? -8.579 20.175 -20.055 1.00 96.12 606 ILE A C 1
ATOM 4682 O O . ILE A 1 606 ? -8.955 19.263 -20.784 1.00 96.12 606 ILE A O 1
ATOM 4686 N N . LEU A 1 607 ? -9.458 20.971 -19.435 1.00 95.19 607 LEU A N 1
ATOM 4687 C CA . LEU A 1 607 ? -10.920 20.789 -19.490 1.00 95.19 607 LEU A CA 1
ATOM 4688 C C . LEU A 1 607 ? -11.553 21.226 -20.827 1.00 95.19 607 LEU A C 1
ATOM 4690 O O . LEU A 1 607 ? -12.757 21.082 -21.018 1.00 95.19 607 LEU A O 1
ATOM 4694 N N . GLN A 1 608 ? -10.757 21.683 -21.799 1.00 92.56 608 GLN A N 1
ATOM 4695 C CA . GLN A 1 608 ? -11.173 21.757 -23.209 1.00 92.56 608 GLN A CA 1
ATOM 4696 C C . GLN A 1 608 ? -11.137 20.381 -23.908 1.00 92.56 608 GLN A C 1
ATOM 4698 O O . GLN A 1 608 ? -11.653 20.239 -25.018 1.00 92.56 608 GLN A O 1
ATOM 4703 N N . ARG A 1 609 ? -10.553 19.351 -23.278 1.00 93.81 609 ARG A N 1
ATOM 4704 C CA . ARG A 1 609 ? -10.472 17.978 -23.799 1.00 93.81 609 ARG A CA 1
ATOM 4705 C C . ARG A 1 609 ? -11.673 17.151 -23.321 1.00 93.81 609 ARG A C 1
ATOM 4707 O O . ARG A 1 609 ? -11.835 16.987 -22.111 1.00 93.81 609 ARG A O 1
ATOM 4714 N N . PRO A 1 610 ? -12.476 16.550 -24.221 1.00 93.25 610 PRO A N 1
ATOM 4715 C CA . PRO A 1 610 ? -13.651 15.773 -23.819 1.00 93.25 610 PRO A CA 1
ATOM 4716 C C . PRO A 1 610 ? -13.354 14.600 -22.872 1.00 93.25 610 PRO A C 1
ATOM 4718 O O . PRO A 1 610 ? -14.168 14.330 -21.992 1.00 93.25 610 PRO A O 1
ATOM 4721 N N . HIS A 1 611 ? -12.197 13.933 -23.007 1.00 94.62 611 HIS A N 1
ATOM 4722 C CA . HIS A 1 611 ? -11.822 12.825 -22.118 1.00 94.62 611 HIS A CA 1
ATOM 4723 C C . HIS A 1 611 ? -11.495 13.313 -20.705 1.00 94.62 611 HIS A C 1
ATOM 4725 O O . HIS A 1 611 ? -11.923 12.681 -19.749 1.00 94.62 611 HIS A O 1
ATOM 4731 N N . VAL A 1 612 ? -10.819 14.461 -20.556 1.00 95.94 612 VAL A N 1
ATOM 4732 C CA . VAL A 1 612 ? -10.501 15.048 -19.240 1.00 95.94 612 VAL A CA 1
ATOM 4733 C C . VAL A 1 612 ? -11.777 15.458 -18.518 1.00 95.94 612 VAL A C 1
ATOM 4735 O O . VAL A 1 612 ? -11.948 15.117 -17.354 1.00 95.94 612 VAL A O 1
ATOM 4738 N N . VAL A 1 613 ? -12.696 16.139 -19.213 1.00 94.94 613 VAL A N 1
ATOM 4739 C CA . VAL A 1 613 ? -14.005 16.525 -18.656 1.00 94.94 613 VAL A CA 1
ATOM 4740 C C . VAL A 1 613 ? -14.755 15.303 -18.138 1.00 94.94 613 VAL A C 1
ATOM 4742 O O . VAL A 1 613 ? -15.212 15.293 -16.996 1.00 94.94 613 VAL A O 1
ATOM 4745 N N . ARG A 1 614 ? -14.860 14.260 -18.964 1.00 94.81 614 ARG A N 1
ATOM 4746 C CA . ARG A 1 614 ? -15.589 13.042 -18.616 1.00 94.81 614 ARG A CA 1
ATOM 4747 C C . ARG A 1 614 ? -14.912 12.275 -17.477 1.00 94.81 614 ARG A C 1
ATOM 4749 O O . ARG A 1 614 ? -15.571 11.992 -16.481 1.00 94.81 614 ARG A O 1
ATOM 4756 N N . ALA A 1 615 ? -13.608 12.022 -17.576 1.00 95.56 615 ALA A N 1
ATOM 4757 C CA . ALA A 1 615 ? -12.841 11.281 -16.577 1.00 95.56 615 ALA A CA 1
ATOM 4758 C C . ALA A 1 615 ? -12.750 12.007 -15.223 1.00 95.56 615 ALA A C 1
ATOM 4760 O O . ALA A 1 615 ? -12.821 11.355 -14.185 1.00 95.56 615 ALA A O 1
ATOM 4761 N N . ALA A 1 616 ? -12.638 13.341 -15.202 1.00 96.31 616 ALA A N 1
ATOM 4762 C CA . ALA A 1 616 ? -12.614 14.112 -13.958 1.00 96.31 616 ALA A CA 1
ATOM 4763 C C . ALA A 1 616 ? -13.975 14.120 -13.245 1.00 96.31 616 ALA A C 1
ATOM 4765 O O . ALA A 1 616 ? -14.016 14.009 -12.024 1.00 96.31 616 ALA A O 1
ATOM 4766 N N . ILE A 1 617 ? -15.085 14.191 -13.989 1.00 95.75 617 ILE A N 1
ATOM 4767 C CA . ILE A 1 617 ? -16.437 14.069 -13.421 1.00 95.75 617 ILE A CA 1
ATOM 4768 C C . ILE A 1 617 ? -16.703 12.634 -12.927 1.00 95.75 617 ILE A C 1
ATOM 4770 O O . ILE A 1 617 ? -17.217 12.460 -11.826 1.00 95.75 617 ILE A O 1
ATOM 4774 N N . MET A 1 618 ? -16.297 11.614 -13.691 1.00 95.12 618 MET A N 1
ATOM 4775 C CA . MET A 1 618 ? -16.379 10.192 -13.311 1.00 95.12 618 MET A CA 1
ATOM 4776 C C . MET A 1 618 ? -15.532 9.826 -12.087 1.00 95.12 618 MET A C 1
ATOM 4778 O O . MET A 1 618 ? -15.934 8.980 -11.290 1.00 95.12 618 MET A O 1
ATOM 4782 N N . ALA A 1 619 ? -14.369 10.462 -11.914 1.00 94.25 619 ALA A N 1
ATOM 4783 C CA . ALA A 1 619 ? -13.495 10.227 -10.767 1.00 94.25 619 ALA A CA 1
ATOM 4784 C C . ALA A 1 619 ? -14.157 10.569 -9.421 1.00 94.25 619 ALA A C 1
ATOM 4786 O O . ALA A 1 619 ? -13.702 10.069 -8.391 1.00 94.25 619 ALA A O 1
ATOM 4787 N N . GLY A 1 620 ? -15.222 11.379 -9.434 1.00 95.12 620 GLY A N 1
ATOM 4788 C CA . GLY A 1 620 ? -15.901 11.851 -8.237 1.00 95.12 620 GLY A CA 1
ATOM 4789 C C . GLY A 1 620 ? -15.039 12.810 -7.413 1.00 95.12 620 GLY A C 1
ATOM 4790 O O . GLY A 1 620 ? -14.019 13.339 -7.873 1.00 95.12 620 GLY A O 1
ATOM 4791 N N . GLY A 1 621 ? -15.478 13.039 -6.177 1.00 95.12 621 GLY A N 1
ATOM 4792 C CA . GLY A 1 621 ? -14.747 13.777 -5.152 1.00 95.12 621 GLY A CA 1
ATOM 4793 C C . GLY A 1 621 ? -14.145 15.110 -5.612 1.00 95.12 621 GLY A C 1
ATOM 4794 O O . GLY A 1 621 ? -14.752 15.879 -6.363 1.00 95.12 621 GLY A O 1
ATOM 4795 N N . ILE A 1 622 ? -12.916 15.373 -5.161 1.00 96.81 622 ILE A N 1
ATOM 4796 C CA . ILE A 1 622 ? -12.212 16.640 -5.385 1.00 96.81 622 ILE A CA 1
ATOM 4797 C C . ILE A 1 622 ? -11.974 16.952 -6.872 1.00 96.81 622 ILE A C 1
ATOM 4799 O O . ILE A 1 622 ? -12.167 18.090 -7.300 1.00 96.81 622 ILE A O 1
ATOM 4803 N N . LEU A 1 623 ? -11.632 15.950 -7.691 1.00 97.31 623 LEU A N 1
ATOM 4804 C CA . LEU A 1 623 ? -11.387 16.145 -9.126 1.00 97.31 623 LEU A CA 1
ATOM 4805 C C . LEU A 1 623 ? -12.671 16.544 -9.865 1.00 97.31 623 LEU A C 1
ATOM 4807 O O . LEU A 1 623 ? -12.636 17.445 -10.708 1.00 97.31 623 LEU A O 1
ATOM 4811 N N . ALA A 1 624 ? -13.813 15.956 -9.494 1.00 96.06 624 ALA A N 1
ATOM 4812 C CA . ALA A 1 624 ? -15.109 16.340 -10.041 1.00 96.06 624 ALA A CA 1
ATOM 4813 C C . ALA A 1 624 ? -15.508 17.767 -9.634 1.00 96.06 624 ALA A C 1
ATOM 4815 O O . ALA A 1 624 ? -16.061 18.490 -10.462 1.00 96.06 624 ALA A O 1
ATOM 4816 N N . ARG A 1 625 ? -15.208 18.219 -8.405 1.00 95.88 625 ARG A N 1
ATOM 4817 C CA . ARG A 1 625 ? -15.503 19.601 -7.965 1.00 95.88 625 ARG A CA 1
ATOM 4818 C C . ARG A 1 625 ? -14.622 20.647 -8.640 1.00 95.88 625 ARG A C 1
ATOM 4820 O O . ARG A 1 625 ? -15.145 21.658 -9.109 1.00 95.88 625 ARG A O 1
ATOM 4827 N N . ILE A 1 626 ? -13.323 20.380 -8.788 1.00 96.81 626 ILE A N 1
ATOM 4828 C CA . ILE A 1 626 ? -12.408 21.238 -9.557 1.00 96.81 626 ILE A CA 1
ATOM 4829 C C . ILE A 1 626 ? -12.884 21.340 -11.013 1.00 96.81 626 ILE A C 1
ATOM 4831 O O . ILE A 1 626 ? -13.030 22.445 -11.539 1.00 96.81 626 ILE A O 1
ATOM 4835 N N . ALA A 1 627 ? -13.214 20.210 -11.650 1.00 95.75 627 ALA A N 1
ATOM 4836 C CA . ALA A 1 627 ? -13.765 20.204 -13.003 1.00 95.75 627 ALA A CA 1
ATOM 4837 C C . ALA A 1 627 ? -15.074 21.004 -13.090 1.00 95.75 627 ALA A C 1
ATOM 4839 O O . ALA A 1 627 ? -15.198 21.884 -13.942 1.00 95.75 627 ALA A O 1
ATOM 4840 N N . LYS A 1 628 ? -16.028 20.765 -12.180 1.00 93.19 628 LYS A N 1
ATOM 4841 C CA . LYS A 1 628 ? -17.297 21.506 -12.101 1.00 93.19 628 LYS A CA 1
ATOM 4842 C C . LYS A 1 628 ? -17.097 23.011 -11.974 1.00 93.19 628 LYS A C 1
ATOM 4844 O O . LYS A 1 628 ? -17.817 23.742 -12.642 1.00 93.19 628 LYS A O 1
ATOM 4849 N N . HIS A 1 629 ? -16.126 23.489 -11.196 1.00 92.88 629 HIS A N 1
ATOM 4850 C CA . HIS A 1 629 ? -15.840 24.923 -11.088 1.00 92.88 629 HIS A CA 1
ATOM 4851 C C . HIS A 1 629 ? -15.507 25.539 -12.462 1.00 92.88 629 HIS A C 1
ATOM 4853 O O . HIS A 1 629 ? -16.253 26.384 -12.960 1.00 92.88 629 HIS A O 1
ATOM 4859 N N . PHE A 1 630 ? -14.460 25.061 -13.138 1.00 92.50 630 PHE A N 1
ATOM 4860 C CA . PHE A 1 630 ? -14.042 25.607 -14.441 1.00 92.50 630 PHE A CA 1
ATOM 4861 C C . PHE A 1 630 ? -15.020 25.294 -15.593 1.00 92.50 630 PHE A C 1
ATOM 4863 O O . PHE A 1 630 ? -15.041 25.983 -16.618 1.00 92.50 630 PHE A O 1
ATOM 4870 N N . LEU A 1 631 ? -15.880 24.283 -15.437 1.00 90.00 631 LEU A N 1
ATOM 4871 C CA . LEU A 1 631 ? -16.966 23.996 -16.375 1.00 90.00 631 LEU A CA 1
ATOM 4872 C C . LEU A 1 631 ? -18.177 24.915 -16.158 1.00 90.00 631 LEU A C 1
ATOM 4874 O O . LEU A 1 631 ? -18.705 25.434 -17.141 1.00 90.00 631 LEU A O 1
ATOM 4878 N N . PHE A 1 632 ? -18.581 25.184 -14.914 1.00 86.94 632 PHE A N 1
ATOM 4879 C CA . PHE A 1 632 ? -19.732 26.033 -14.586 1.00 86.94 632 PHE A CA 1
ATOM 4880 C C . PHE A 1 632 ? -19.457 27.533 -14.644 1.00 86.94 632 PHE A C 1
ATOM 4882 O O . PHE A 1 632 ? -20.420 28.277 -14.779 1.00 86.94 632 PHE A O 1
ATOM 4889 N N . PHE A 1 633 ? -18.210 27.997 -14.571 1.00 82.56 633 PHE A N 1
ATOM 4890 C CA . PHE A 1 633 ? -17.872 29.423 -14.682 1.00 82.56 633 PHE A CA 1
ATOM 4891 C C . PHE A 1 633 ? -17.078 29.708 -15.962 1.00 82.56 633 PHE A C 1
ATOM 4893 O O . PHE A 1 633 ? -16.281 28.877 -16.391 1.00 82.56 633 PHE A O 1
ATOM 4900 N N . ASP A 1 634 ? -17.346 30.820 -16.645 1.00 77.56 634 ASP A N 1
ATOM 4901 C CA . ASP A 1 634 ? -16.595 31.248 -17.834 1.00 77.56 634 ASP A CA 1
ATOM 4902 C C . ASP A 1 634 ? -15.276 31.963 -17.476 1.00 77.56 634 ASP A C 1
ATOM 4904 O O . ASP A 1 634 ? -14.924 32.108 -16.306 1.00 77.56 634 ASP A O 1
ATOM 4908 N N . GLU A 1 635 ? -14.538 32.433 -18.489 1.00 72.31 635 GLU A N 1
ATOM 4909 C CA . GLU A 1 635 ? -13.252 33.134 -18.307 1.00 72.31 635 GLU A CA 1
ATOM 4910 C C . GLU A 1 635 ? -13.382 34.478 -17.547 1.00 72.31 635 GLU A C 1
ATOM 4912 O O . GLU A 1 635 ? -12.380 35.116 -17.236 1.00 72.31 635 GLU A O 1
ATOM 4917 N N . LYS A 1 636 ? -14.613 34.918 -17.248 1.00 73.69 636 LYS A N 1
ATOM 4918 C CA . LYS A 1 636 ? -14.973 36.138 -16.507 1.00 73.69 636 LYS A CA 1
ATOM 4919 C C . LYS A 1 636 ? -15.705 35.814 -15.194 1.00 73.69 636 LYS A C 1
ATOM 4921 O O . LYS A 1 636 ? -16.370 36.684 -14.625 1.00 73.69 636 LYS A O 1
ATOM 4926 N N . GLY A 1 637 ? -15.643 34.560 -14.739 1.00 70.81 637 GLY A N 1
ATOM 4927 C CA . GLY A 1 637 ? -16.315 34.081 -13.530 1.00 70.81 637 GLY A CA 1
ATOM 4928 C C . GLY A 1 637 ? -17.846 34.040 -13.621 1.00 70.81 637 GLY A C 1
ATOM 4929 O O . GLY A 1 637 ? -18.506 33.864 -12.600 1.00 70.81 637 GLY A O 1
ATOM 4930 N N . GLN A 1 638 ? -18.438 34.213 -14.807 1.00 77.00 638 GLN A N 1
ATOM 4931 C CA . GLN A 1 638 ? -19.891 34.215 -14.978 1.00 77.00 638 GLN A CA 1
ATOM 4932 C C . GLN A 1 638 ? -20.425 32.781 -15.073 1.00 77.00 638 GLN A C 1
ATOM 4934 O O . GLN A 1 638 ? -19.809 31.944 -15.738 1.00 77.00 638 GLN A O 1
ATOM 4939 N N . PRO A 1 639 ? -21.567 32.458 -14.440 1.00 78.81 639 PRO A N 1
ATOM 4940 C CA . PRO A 1 639 ? -22.118 31.110 -14.480 1.00 78.81 639 PRO A CA 1
ATOM 4941 C C . PRO A 1 639 ? -22.604 30.752 -15.893 1.00 78.81 639 PRO A C 1
ATOM 4943 O O . PRO A 1 639 ? -23.559 31.340 -16.405 1.00 78.81 639 PRO A O 1
ATOM 4946 N N . LYS A 1 640 ? -21.983 29.742 -16.509 1.00 81.88 640 LYS A N 1
ATOM 4947 C CA . LYS A 1 640 ? -22.478 29.103 -17.733 1.00 81.88 640 LYS A CA 1
ATOM 4948 C C . LYS A 1 640 ? -23.836 28.438 -17.434 1.00 81.88 640 LYS A C 1
ATOM 4950 O O . LYS A 1 640 ? -23.980 27.831 -16.370 1.00 81.88 640 LYS A O 1
ATOM 4955 N N . PRO A 1 641 ? -24.828 28.510 -18.343 1.00 74.25 641 PRO A N 1
ATOM 4956 C CA . PRO A 1 641 ? -26.180 28.025 -18.060 1.00 74.25 641 PRO A CA 1
ATOM 4957 C C . PRO A 1 641 ? -26.230 26.502 -17.873 1.00 74.25 641 PRO A C 1
ATOM 4959 O O . PRO A 1 641 ? -26.765 26.028 -16.872 1.00 74.25 641 PRO A O 1
ATOM 4962 N N . HIS A 1 642 ? -25.628 25.746 -18.799 1.00 78.94 642 HIS A N 1
ATOM 4963 C CA . HIS A 1 642 ? -25.562 24.285 -18.754 1.00 78.94 642 HIS A CA 1
ATOM 4964 C C . HIS A 1 642 ? -24.227 23.759 -19.304 1.00 78.94 642 HIS A C 1
ATOM 4966 O O . HIS A 1 642 ? -23.596 24.390 -20.154 1.00 78.94 642 HIS A O 1
ATOM 4972 N N . VAL A 1 643 ? -23.832 22.577 -18.835 1.00 82.31 643 VAL A N 1
ATOM 4973 C CA . VAL A 1 643 ? -22.668 21.793 -19.258 1.00 82.31 643 VAL A CA 1
ATOM 4974 C C . VAL A 1 643 ? -23.154 20.391 -19.621 1.00 82.31 643 VAL A C 1
ATOM 4976 O O . VAL A 1 643 ? -23.758 19.716 -18.790 1.00 82.31 643 VAL A O 1
ATOM 4979 N N . THR A 1 644 ? -22.890 19.928 -20.841 1.00 84.94 644 THR A N 1
ATOM 4980 C CA . THR A 1 644 ? -23.246 18.561 -21.248 1.00 84.94 644 THR A CA 1
ATOM 4981 C C . THR A 1 644 ? -22.187 17.561 -20.776 1.00 84.94 644 THR A C 1
ATOM 4983 O O . THR A 1 644 ? -21.054 17.582 -21.263 1.00 84.94 644 THR A O 1
ATOM 4986 N N . PHE A 1 645 ? -22.563 16.640 -19.888 1.00 89.12 645 PHE A N 1
ATOM 4987 C CA . PHE A 1 645 ? -21.812 15.409 -19.635 1.00 89.12 645 PHE A CA 1
ATOM 4988 C C . PHE A 1 645 ? -22.252 14.338 -20.638 1.00 89.12 645 PHE A C 1
ATOM 4990 O O . PHE A 1 645 ? -23.448 14.139 -20.848 1.00 89.12 645 PHE A O 1
ATOM 4997 N N . LYS A 1 646 ? -21.291 13.641 -21.258 1.00 88.69 646 LYS A N 1
ATOM 4998 C CA . LYS A 1 646 ? -21.576 12.597 -22.252 1.00 88.69 646 LYS A CA 1
ATOM 4999 C C . LYS A 1 646 ? -21.417 11.202 -21.660 1.00 88.69 646 LYS A C 1
ATOM 5001 O O . LYS A 1 646 ? -20.380 10.887 -21.075 1.00 88.69 646 LYS A O 1
ATOM 5006 N N . VAL A 1 647 ? -22.444 10.377 -21.832 1.00 86.06 647 VAL A N 1
ATOM 5007 C CA . VAL A 1 647 ? -22.468 8.971 -21.416 1.00 86.06 647 VAL A CA 1
ATOM 5008 C C . VAL A 1 647 ? -21.816 8.105 -22.490 1.00 86.06 647 VAL A C 1
ATOM 5010 O O . VAL A 1 647 ? -22.128 8.232 -23.675 1.00 86.06 647 VAL A O 1
ATOM 5013 N N . GLY A 1 648 ? -20.919 7.221 -22.057 1.00 86.25 648 GLY A N 1
ATOM 5014 C CA . GLY A 1 648 ? -20.073 6.394 -22.912 1.00 86.25 648 GLY A CA 1
ATOM 5015 C C . GLY A 1 648 ? -18.733 7.052 -23.278 1.00 86.25 648 GLY A C 1
ATOM 5016 O O . GLY A 1 648 ? -18.666 8.283 -23.362 1.00 86.25 648 GLY A O 1
ATOM 5017 N N . PRO A 1 649 ? -17.661 6.264 -23.500 1.00 90.00 649 PRO A N 1
ATOM 5018 C CA . PRO A 1 649 ? -16.306 6.796 -23.621 1.00 90.00 649 PRO A CA 1
ATOM 5019 C C . PRO A 1 649 ? -16.093 7.647 -24.877 1.00 90.00 649 PRO A C 1
ATOM 5021 O O . PRO A 1 649 ? -16.785 7.497 -25.895 1.00 90.00 649 PRO A O 1
ATOM 5024 N N . THR A 1 650 ? -15.080 8.516 -24.858 1.00 91.56 650 THR A N 1
ATOM 5025 C CA . THR A 1 650 ? -14.687 9.257 -26.058 1.00 91.56 650 THR A CA 1
ATOM 5026 C C . THR A 1 650 ? -14.273 8.313 -27.181 1.00 91.56 650 THR A C 1
ATOM 5028 O O . THR A 1 650 ? -13.777 7.203 -26.980 1.00 91.56 650 THR A O 1
ATOM 5031 N N . ARG A 1 651 ? -14.428 8.790 -28.421 1.00 88.31 651 ARG A N 1
ATOM 5032 C CA . ARG A 1 651 ? -14.112 8.010 -29.621 1.00 88.31 651 ARG A CA 1
ATOM 5033 C C . ARG A 1 651 ? -12.689 7.433 -29.615 1.00 88.31 651 ARG A C 1
ATOM 5035 O O . ARG A 1 651 ? -12.490 6.359 -30.160 1.00 88.31 651 ARG A O 1
ATOM 5042 N N . ALA A 1 652 ? -11.709 8.107 -29.010 1.00 87.44 652 ALA A N 1
ATOM 5043 C CA . ALA A 1 652 ? -10.346 7.583 -28.954 1.00 87.44 652 ALA A CA 1
ATOM 5044 C C . ALA A 1 652 ? -10.247 6.307 -28.096 1.00 87.44 652 ALA A C 1
ATOM 5046 O O . ALA A 1 652 ? -9.545 5.375 -28.481 1.00 87.44 652 ALA A O 1
ATOM 5047 N N . VAL A 1 653 ? -10.990 6.241 -26.987 1.00 89.19 653 VAL A N 1
ATOM 5048 C CA . VAL A 1 653 ? -11.105 5.041 -26.147 1.00 89.19 653 VAL A CA 1
ATOM 5049 C C . VAL A 1 653 ? -11.878 3.937 -26.867 1.00 89.19 653 VAL A C 1
ATOM 5051 O O . VAL A 1 653 ? -11.446 2.791 -26.837 1.00 89.19 653 VAL A O 1
ATOM 5054 N N . VAL A 1 654 ? -12.967 4.265 -27.568 1.00 88.62 654 VAL A N 1
ATOM 5055 C CA . VAL A 1 654 ? -13.744 3.273 -28.337 1.00 88.62 654 VAL A CA 1
ATOM 5056 C C . VAL A 1 654 ? -12.937 2.697 -29.513 1.00 88.62 654 VAL A C 1
ATOM 5058 O O . VAL A 1 654 ? -12.924 1.485 -29.709 1.00 88.62 654 VAL A O 1
ATOM 5061 N N . ASP A 1 655 ? -12.233 3.542 -30.275 1.00 85.38 655 ASP A N 1
ATOM 5062 C CA . ASP A 1 655 ? -11.477 3.134 -31.470 1.00 85.38 655 ASP A CA 1
ATOM 5063 C C . ASP A 1 655 ? -10.139 2.431 -31.123 1.00 85.38 655 ASP A C 1
ATOM 5065 O O . ASP A 1 655 ? -9.647 1.644 -31.936 1.00 85.38 655 ASP A O 1
ATOM 5069 N N . TYR A 1 656 ? -9.519 2.715 -29.960 1.00 87.00 656 TYR A N 1
ATOM 5070 C CA . TYR A 1 656 ? -8.151 2.258 -29.630 1.00 87.00 656 TYR A CA 1
ATOM 5071 C C . TYR A 1 656 ? -7.932 1.722 -28.202 1.00 87.00 656 TYR A C 1
ATOM 5073 O O . TYR A 1 656 ? -6.823 1.293 -27.887 1.00 87.00 656 TYR A O 1
ATOM 5081 N N . GLY A 1 657 ? -8.927 1.721 -27.318 1.00 89.25 657 GLY A N 1
ATOM 5082 C CA . GLY A 1 657 ? -8.762 1.292 -25.926 1.00 89.25 657 GLY A CA 1
ATOM 5083 C C . GLY A 1 657 ? -7.769 2.151 -25.130 1.00 89.25 657 GLY A C 1
ATOM 5084 O O . GLY A 1 657 ? -7.451 3.278 -25.501 1.00 89.25 657 GLY A O 1
ATOM 5085 N N . ILE A 1 658 ? -7.276 1.621 -24.005 1.00 87.75 658 ILE A N 1
ATOM 5086 C CA . ILE A 1 658 ? -6.445 2.350 -23.022 1.00 87.75 658 ILE A CA 1
ATOM 5087 C C . ILE A 1 658 ? -5.327 1.452 -22.461 1.00 87.75 658 ILE A C 1
ATOM 5089 O O . ILE A 1 658 ? -5.411 0.219 -22.602 1.00 87.75 658 ILE A O 1
ATOM 5093 N N . PRO A 1 659 ? -4.268 2.029 -21.851 1.00 82.38 659 PRO A N 1
ATOM 5094 C CA . PRO A 1 659 ? -3.182 1.267 -21.232 1.00 82.38 659 PRO A CA 1
ATOM 5095 C C . PRO A 1 659 ? -3.709 0.262 -20.209 1.00 82.38 659 PRO A C 1
ATOM 5097 O O . PRO A 1 659 ? -4.685 0.551 -19.524 1.00 82.38 659 PRO A O 1
ATOM 5100 N N . LEU A 1 660 ? -3.062 -0.905 -20.099 1.00 74.94 660 LEU A N 1
ATOM 5101 C CA . LEU A 1 660 ? -3.502 -2.014 -19.235 1.00 74.94 660 LEU A CA 1
ATOM 5102 C C . LEU A 1 660 ? -3.835 -1.544 -17.807 1.00 74.94 660 LEU A C 1
ATOM 5104 O O . LEU A 1 660 ? -4.903 -1.845 -17.291 1.00 74.94 660 LEU A O 1
ATOM 5108 N N . LEU A 1 661 ? -2.975 -0.683 -17.264 1.00 71.62 661 LEU A N 1
ATOM 5109 C CA . LEU A 1 661 ? -3.009 -0.127 -15.905 1.00 71.62 661 LEU A CA 1
ATOM 5110 C C . LEU A 1 661 ? -4.156 0.874 -15.645 1.00 71.62 661 LEU A C 1
ATOM 5112 O O . LEU A 1 661 ? -4.231 1.483 -14.580 1.00 71.62 661 LEU A O 1
ATOM 5116 N N . ARG A 1 662 ? -5.007 1.122 -16.647 1.00 79.31 662 ARG A N 1
ATOM 5117 C CA . ARG A 1 662 ? -6.182 2.006 -16.572 1.00 79.31 662 ARG A CA 1
ATOM 5118 C C . ARG A 1 662 ? -7.487 1.287 -16.924 1.00 79.31 662 ARG A C 1
ATOM 5120 O O . ARG A 1 662 ? -8.537 1.919 -16.889 1.00 79.31 662 ARG A O 1
ATOM 5127 N N . ARG A 1 663 ? -7.433 -0.003 -17.276 1.00 80.31 663 ARG A N 1
ATOM 5128 C CA . ARG A 1 663 ? -8.608 -0.807 -17.643 1.00 80.31 663 ARG A CA 1
ATOM 5129 C C . ARG A 1 663 ? -9.382 -1.228 -16.401 1.00 80.31 663 ARG A C 1
ATOM 5131 O O . ARG A 1 663 ? -8.794 -1.510 -15.361 1.00 80.31 663 ARG A O 1
ATOM 5138 N N . THR A 1 664 ? -10.699 -1.309 -16.528 1.00 72.75 664 THR A N 1
ATOM 5139 C CA . THR A 1 664 ? -11.567 -1.866 -15.490 1.00 72.75 664 THR A CA 1
ATOM 5140 C C . THR A 1 664 ? -11.712 -3.361 -15.758 1.00 72.75 664 THR A C 1
ATOM 5142 O O . THR A 1 664 ? -12.198 -3.745 -16.816 1.00 72.75 664 THR A O 1
ATOM 5145 N N . ILE A 1 665 ? -11.254 -4.204 -14.833 1.00 65.38 665 ILE A N 1
ATOM 5146 C CA . ILE A 1 665 ? -11.308 -5.668 -14.963 1.00 65.38 665 ILE A CA 1
ATOM 5147 C C . ILE A 1 665 ? -12.480 -6.183 -14.122 1.00 65.38 665 ILE A C 1
ATOM 5149 O O . ILE A 1 665 ? -12.574 -5.853 -12.937 1.00 65.38 665 ILE A O 1
ATOM 5153 N N . ARG A 1 666 ? -13.380 -6.965 -14.728 1.00 64.06 666 ARG A N 1
ATOM 5154 C CA . ARG A 1 666 ? -14.501 -7.617 -14.033 1.00 64.06 666 ARG A CA 1
ATOM 5155 C C . ARG A 1 666 ? -14.039 -8.892 -13.309 1.00 64.06 666 ARG A C 1
ATOM 5157 O O . ARG A 1 666 ? -12.988 -9.449 -13.609 1.00 64.06 666 ARG A O 1
ATOM 5164 N N . SER A 1 667 ? -14.841 -9.374 -12.360 1.00 53.47 667 SER A N 1
ATOM 5165 C CA . SER A 1 667 ? -14.607 -10.611 -11.594 1.00 53.47 667 SER A CA 1
ATOM 5166 C C . SER A 1 667 ? -14.631 -11.912 -12.416 1.00 53.47 667 SER A C 1
ATOM 5168 O O . SER A 1 667 ? -14.432 -12.981 -11.851 1.00 53.47 667 SER A O 1
ATOM 5170 N N . ASP A 1 668 ? -14.902 -11.834 -13.719 1.00 59.94 668 ASP A N 1
ATOM 5171 C CA . ASP A 1 668 ? -14.853 -12.919 -14.710 1.00 59.94 668 ASP A CA 1
ATOM 5172 C C . ASP A 1 668 ? -13.830 -12.626 -15.829 1.00 59.94 668 ASP A C 1
ATOM 5174 O O . ASP A 1 668 ? -13.975 -13.096 -16.954 1.00 59.94 668 ASP A O 1
ATOM 5178 N N . GLU A 1 669 ? -12.825 -11.800 -15.524 1.00 68.50 669 GLU A N 1
ATOM 5179 C CA . GLU A 1 669 ? -11.730 -11.399 -16.418 1.00 68.50 669 GLU A CA 1
ATOM 5180 C C . GLU A 1 669 ? -12.133 -10.508 -17.612 1.00 68.50 669 GLU A C 1
ATOM 5182 O O . GLU A 1 669 ? -11.266 -10.135 -18.405 1.00 68.50 669 GLU A O 1
ATOM 5187 N N . GLU A 1 670 ? -13.397 -10.070 -17.744 1.00 75.75 670 GLU A N 1
ATOM 5188 C CA . GLU A 1 670 ? -13.763 -9.138 -18.822 1.00 75.75 670 GLU A CA 1
ATOM 5189 C C . GLU A 1 670 ? -13.036 -7.788 -18.671 1.00 75.75 670 GLU A C 1
ATOM 5191 O O . GLU A 1 670 ? -13.147 -7.095 -17.654 1.00 75.75 670 GLU A O 1
ATOM 5196 N N . VAL A 1 671 ? -12.297 -7.407 -19.717 1.00 81.62 671 VAL A N 1
ATOM 5197 C CA . VAL A 1 671 ? -11.442 -6.216 -19.753 1.00 81.62 671 VAL A CA 1
ATOM 5198 C C . VAL A 1 671 ? -12.175 -5.049 -20.417 1.00 81.62 671 VAL A C 1
ATOM 5200 O O . VAL A 1 671 ? -12.394 -5.034 -21.630 1.00 81.62 671 VAL A O 1
ATOM 5203 N N . LEU A 1 672 ? -12.520 -4.040 -19.619 1.00 87.19 672 LEU A N 1
ATOM 5204 C CA . LEU A 1 672 ? -13.332 -2.894 -20.024 1.00 87.19 672 LEU A CA 1
ATOM 5205 C C . LEU A 1 672 ? -12.532 -1.578 -20.030 1.00 87.19 672 LEU A C 1
ATOM 5207 O O . LEU A 1 672 ? -11.534 -1.405 -19.324 1.00 87.19 672 LEU A O 1
ATOM 5211 N N . HIS A 1 673 ? -12.976 -0.641 -20.865 1.00 91.19 673 HIS A N 1
ATOM 5212 C CA . HIS A 1 673 ? -12.255 0.574 -21.238 1.00 91.19 673 HIS A CA 1
ATOM 5213 C C . HIS A 1 673 ? -13.124 1.831 -21.084 1.00 91.19 673 HIS A C 1
ATOM 5215 O O . HIS A 1 673 ? -14.225 1.882 -21.628 1.00 91.19 673 HIS A O 1
ATOM 5221 N N . ASP A 1 674 ? -12.606 2.868 -20.421 1.00 93.75 674 ASP A N 1
ATOM 5222 C CA . ASP A 1 674 ? -13.222 4.202 -20.345 1.00 93.75 674 ASP A CA 1
ATOM 5223 C C . ASP A 1 674 ? -12.173 5.327 -20.442 1.00 93.75 674 ASP A C 1
ATOM 5225 O O . ASP A 1 674 ? -10.966 5.074 -20.462 1.00 93.75 674 ASP A O 1
ATOM 5229 N N . ASP A 1 675 ? -12.625 6.576 -20.515 1.00 95.38 675 ASP A N 1
ATOM 5230 C CA . ASP A 1 675 ? -11.778 7.754 -20.376 1.00 95.38 675 ASP A CA 1
ATOM 5231 C C . ASP A 1 675 ? -11.127 7.801 -18.988 1.00 95.38 675 ASP A C 1
ATOM 5233 O O . ASP A 1 675 ? -11.768 7.592 -17.958 1.00 95.38 675 ASP A O 1
ATOM 5237 N N . TYR A 1 676 ? -9.836 8.124 -18.967 1.00 94.62 676 TYR A N 1
ATOM 5238 C CA . TYR A 1 676 ? -9.026 8.235 -17.757 1.00 94.62 676 TYR A CA 1
ATOM 5239 C C . TYR A 1 676 ? -8.241 9.554 -17.755 1.00 94.62 676 TYR A C 1
ATOM 5241 O O . TYR A 1 676 ? -8.145 10.234 -18.777 1.00 94.62 676 TYR A O 1
ATOM 5249 N N . LEU A 1 677 ? -7.651 9.905 -16.612 1.00 94.81 677 LEU A N 1
ATOM 5250 C CA . LEU A 1 677 ? -6.727 11.035 -16.493 1.00 94.81 677 LEU A CA 1
ATOM 5251 C C . LEU A 1 677 ? -5.273 10.544 -16.476 1.00 94.81 677 LEU A C 1
ATOM 5253 O O . LEU A 1 677 ? -4.927 9.607 -15.749 1.00 94.81 677 LEU A O 1
ATOM 5257 N N . GLY A 1 678 ? -4.404 11.182 -17.260 1.00 91.38 678 GLY A N 1
ATOM 5258 C CA . GLY A 1 678 ? -2.954 11.033 -17.116 1.00 91.38 678 GLY A CA 1
ATOM 5259 C C . GLY A 1 678 ? -2.454 11.649 -15.802 1.00 91.38 678 GLY A C 1
ATOM 5260 O O . GLY A 1 678 ? -3.093 12.550 -15.266 1.00 91.38 678 GLY A O 1
ATOM 5261 N N . ALA A 1 679 ? -1.292 11.214 -15.296 1.00 90.81 679 ALA A N 1
ATOM 5262 C CA . ALA A 1 679 ? -0.721 11.761 -14.055 1.00 90.81 679 ALA A CA 1
ATOM 5263 C C . ALA A 1 679 ? -0.571 13.294 -14.121 1.00 90.81 679 ALA A C 1
ATOM 5265 O O . ALA A 1 679 ? -1.065 14.002 -13.252 1.00 90.81 679 ALA A O 1
ATOM 5266 N N . ASN A 1 680 ? -0.025 13.814 -15.224 1.00 93.25 680 ASN A N 1
ATOM 5267 C CA . ASN A 1 680 ? 0.106 15.255 -15.444 1.00 93.25 680 ASN A CA 1
ATOM 5268 C C . ASN A 1 680 ? -1.257 15.970 -15.568 1.00 93.25 680 ASN A C 1
ATOM 5270 O O . ASN A 1 680 ? -1.363 17.135 -15.208 1.00 93.25 680 ASN A O 1
ATOM 5274 N N . GLU A 1 681 ? -2.312 15.302 -16.050 1.00 96.75 681 GLU A N 1
ATOM 5275 C CA . GLU A 1 681 ? -3.664 15.886 -16.094 1.00 96.75 681 GLU A CA 1
ATOM 5276 C C . GLU A 1 681 ? -4.262 15.982 -14.678 1.00 96.75 681 GLU A C 1
ATOM 5278 O O . GLU A 1 681 ? -4.894 16.984 -14.351 1.00 96.75 681 GLU A O 1
ATOM 5283 N N . ILE A 1 682 ? -3.991 15.000 -13.806 1.00 95.81 682 ILE A N 1
ATOM 5284 C CA . ILE A 1 682 ? -4.329 15.054 -12.372 1.00 95.81 682 ILE A CA 1
ATOM 5285 C C . ILE A 1 682 ? -3.534 16.166 -11.673 1.00 95.81 682 ILE A C 1
ATOM 5287 O O . ILE A 1 682 ? -4.123 16.954 -10.938 1.00 95.81 682 ILE A O 1
ATOM 5291 N N . TYR A 1 683 ? -2.227 16.281 -11.928 1.00 94.94 683 TYR A N 1
ATOM 5292 C CA . TYR A 1 683 ? -1.380 17.330 -11.348 1.00 94.94 683 TYR A CA 1
ATOM 5293 C C . TYR A 1 683 ? -1.821 18.742 -11.756 1.00 94.94 683 TYR A C 1
ATOM 5295 O O . TYR A 1 683 ? -1.856 19.633 -10.909 1.00 94.94 683 TYR A O 1
ATOM 5303 N N . VAL A 1 684 ? -2.238 18.951 -13.011 1.00 97.19 684 VAL A N 1
ATOM 5304 C CA . VAL A 1 684 ? -2.821 20.235 -13.438 1.00 97.19 684 VAL A CA 1
ATOM 5305 C C . VAL A 1 684 ? -4.162 20.505 -12.744 1.00 97.19 684 VAL A C 1
ATOM 5307 O O . VAL A 1 684 ? -4.368 21.631 -12.301 1.00 97.19 684 VAL A O 1
ATOM 5310 N N . LEU A 1 685 ? -5.048 19.509 -12.577 1.00 97.69 685 LEU A N 1
ATOM 5311 C CA . LEU A 1 685 ? -6.299 19.695 -11.818 1.00 97.69 685 LEU A CA 1
ATOM 5312 C C . LEU A 1 685 ? -6.029 20.060 -10.352 1.00 97.69 685 LEU A C 1
ATOM 5314 O O . LEU A 1 685 ? -6.552 21.061 -9.869 1.00 97.69 685 LEU A O 1
ATOM 5318 N N . LEU A 1 686 ? -5.193 19.290 -9.650 1.00 96.88 686 LEU A N 1
ATOM 5319 C CA . LEU A 1 686 ? -4.872 19.522 -8.234 1.00 96.88 686 LEU A CA 1
ATOM 5320 C C . LEU A 1 686 ? -4.032 20.788 -7.995 1.00 96.88 686 LEU A C 1
ATOM 5322 O O . LEU A 1 686 ? -3.870 21.200 -6.846 1.00 96.88 686 LEU A O 1
ATOM 5326 N N . GLY A 1 687 ? -3.504 21.406 -9.056 1.00 96.81 687 GLY A N 1
ATOM 5327 C CA . GLY A 1 687 ? -2.600 22.544 -8.949 1.00 96.81 687 GLY A CA 1
ATOM 5328 C C . GLY A 1 687 ? -1.322 22.156 -8.223 1.00 96.81 687 GLY A C 1
ATOM 5329 O O . GLY A 1 687 ? -0.999 22.741 -7.191 1.00 96.81 687 GLY A O 1
ATOM 5330 N N . ALA A 1 688 ? -0.657 21.116 -8.725 1.00 94.06 688 ALA A N 1
ATOM 5331 C CA . ALA A 1 688 ? 0.588 20.610 -8.175 1.00 94.06 688 ALA A CA 1
ATOM 5332 C C . ALA A 1 688 ? 1.810 21.280 -8.819 1.0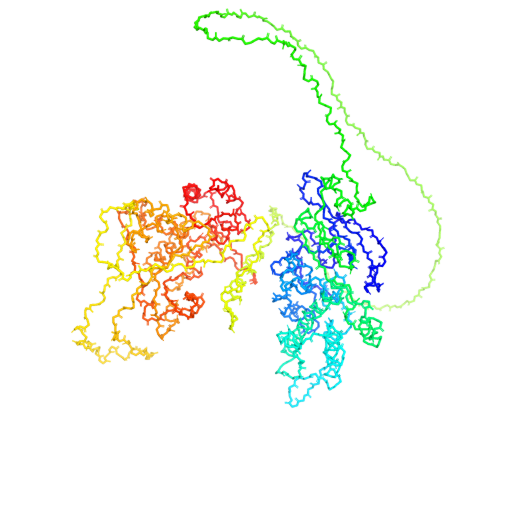0 94.06 688 ALA A C 1
ATOM 5334 O O . ALA A 1 688 ? 1.923 21.372 -10.047 1.00 94.06 688 ALA A O 1
ATOM 5335 N N . GLU A 1 689 ? 2.735 21.711 -7.968 1.00 92.88 689 GLU A N 1
ATOM 5336 C CA . GLU A 1 689 ? 4.131 21.962 -8.314 1.00 92.88 689 GLU A CA 1
ATOM 5337 C C . GLU A 1 689 ? 4.921 20.669 -8.089 1.00 92.88 689 GLU A C 1
ATOM 5339 O O . GLU A 1 689 ? 4.652 19.921 -7.149 1.00 92.88 689 GLU A O 1
ATOM 5344 N N . VAL A 1 690 ? 5.825 20.361 -9.020 1.00 88.12 690 VAL A N 1
ATOM 5345 C CA . VAL A 1 690 ? 6.552 19.086 -9.065 1.00 88.12 690 VAL A CA 1
ATOM 5346 C C . VAL A 1 690 ? 8.032 19.412 -9.172 1.00 88.12 690 VAL A C 1
ATOM 5348 O O . VAL A 1 690 ? 8.567 19.598 -10.268 1.00 88.12 690 VAL A O 1
ATOM 5351 N N . THR A 1 691 ? 8.684 19.532 -8.020 1.00 86.00 691 THR A N 1
ATOM 5352 C CA . THR A 1 691 ? 10.132 19.727 -7.941 1.00 86.00 691 THR A CA 1
ATOM 5353 C C . THR A 1 691 ? 10.811 18.403 -8.216 1.00 86.00 691 THR A C 1
ATOM 5355 O O . THR A 1 691 ? 10.469 17.403 -7.599 1.00 86.00 691 THR A O 1
ATOM 5358 N N . ARG A 1 692 ? 11.796 18.406 -9.112 1.00 81.25 692 ARG A N 1
ATOM 5359 C CA . ARG A 1 692 ? 12.811 17.355 -9.147 1.00 81.25 692 ARG A CA 1
ATOM 5360 C C . ARG A 1 692 ? 14.090 17.935 -8.587 1.00 81.25 692 ARG A C 1
ATOM 5362 O O . ARG A 1 692 ? 14.567 18.934 -9.130 1.00 81.25 692 ARG A O 1
ATOM 5369 N N . LYS A 1 693 ? 14.592 17.351 -7.507 1.00 76.75 693 LYS A N 1
ATOM 5370 C CA . LYS A 1 693 ? 15.878 17.705 -6.916 1.00 76.75 693 LYS A CA 1
ATOM 5371 C C . LYS A 1 693 ? 16.693 16.424 -6.870 1.00 76.75 693 LYS A C 1
ATOM 5373 O O . LYS A 1 693 ? 16.369 15.523 -6.115 1.00 76.75 693 LYS A O 1
ATOM 5378 N N . ASP A 1 694 ? 17.686 16.350 -7.747 1.00 82.69 694 ASP A N 1
ATOM 5379 C CA . ASP A 1 694 ? 18.478 15.145 -7.977 1.00 82.69 694 ASP A CA 1
ATOM 5380 C C . ASP A 1 694 ? 17.582 13.957 -8.387 1.00 82.69 694 ASP A C 1
ATOM 5382 O O . ASP A 1 694 ? 17.060 13.986 -9.508 1.00 82.69 694 ASP A O 1
ATOM 5386 N N . GLU A 1 695 ? 17.361 12.962 -7.523 1.00 68.75 695 GLU A N 1
ATOM 5387 C CA . GLU A 1 695 ? 16.401 11.872 -7.781 1.00 68.75 695 GLU A CA 1
ATOM 5388 C C . GLU A 1 695 ? 14.990 12.201 -7.235 1.00 68.75 695 GLU A C 1
ATOM 5390 O O . GLU A 1 695 ? 14.006 12.014 -7.959 1.00 68.75 695 GLU A O 1
ATOM 5395 N N . ASP A 1 696 ? 14.903 12.839 -6.057 1.00 67.12 696 ASP A N 1
ATOM 5396 C CA . ASP A 1 696 ? 13.658 13.162 -5.344 1.00 67.12 696 ASP A CA 1
ATOM 5397 C C . ASP A 1 696 ? 12.632 13.946 -6.181 1.00 67.12 696 ASP A C 1
ATOM 5399 O O . ASP A 1 696 ? 12.936 14.939 -6.861 1.00 67.12 696 ASP A O 1
ATOM 5403 N N . VAL A 1 697 ? 11.356 13.572 -6.026 1.00 74.69 697 VAL A N 1
ATOM 5404 C CA . VAL A 1 697 ? 10.202 14.206 -6.683 1.00 74.69 697 VAL A CA 1
ATOM 5405 C C . VAL A 1 697 ? 9.220 14.779 -5.653 1.00 74.69 697 VAL A C 1
ATOM 5407 O O . VAL A 1 697 ? 8.235 14.135 -5.300 1.00 74.69 697 VAL A O 1
ATOM 5410 N N . VAL A 1 698 ? 9.447 16.019 -5.211 1.00 81.38 698 VAL A N 1
ATOM 5411 C CA . VAL A 1 698 ? 8.579 16.727 -4.245 1.00 81.38 698 VAL A CA 1
ATOM 5412 C C . VAL A 1 698 ? 7.283 17.204 -4.916 1.00 81.38 698 VAL A C 1
ATOM 5414 O O . VAL A 1 698 ? 7.337 17.856 -5.965 1.00 81.38 698 VAL A O 1
ATOM 5417 N N . ILE A 1 699 ? 6.116 16.942 -4.311 1.00 86.19 699 ILE A N 1
ATOM 5418 C CA . ILE A 1 699 ? 4.789 17.249 -4.880 1.00 86.19 699 ILE A CA 1
ATOM 5419 C C . ILE A 1 699 ? 3.941 18.059 -3.886 1.00 86.19 699 ILE A C 1
ATOM 5421 O O . ILE A 1 699 ? 3.124 17.544 -3.115 1.00 86.19 699 ILE A O 1
ATOM 5425 N N . ARG A 1 700 ? 4.064 19.387 -3.968 1.00 92.81 700 ARG A N 1
ATOM 5426 C CA . ARG A 1 700 ? 3.224 20.340 -3.222 1.00 92.81 700 ARG A CA 1
ATOM 5427 C C . ARG A 1 700 ? 2.019 20.727 -4.087 1.00 92.81 700 ARG A C 1
ATOM 5429 O O . ARG A 1 700 ? 2.143 20.871 -5.298 1.00 92.81 700 ARG A O 1
ATOM 5436 N N . SER A 1 701 ? 0.822 20.861 -3.512 1.00 95.81 701 SER A N 1
ATOM 5437 C CA . SER A 1 701 ? -0.419 21.037 -4.294 1.00 95.81 701 SER A CA 1
ATOM 5438 C C . SER A 1 701 ? -1.459 21.949 -3.639 1.00 95.81 701 SER A C 1
ATOM 5440 O O . SER A 1 701 ? -1.556 22.035 -2.414 1.00 95.81 701 SER A O 1
ATOM 5442 N N . PHE A 1 702 ? -2.258 22.653 -4.451 1.00 97.31 702 PHE A N 1
ATOM 5443 C CA . PHE A 1 702 ? -3.384 23.454 -3.948 1.00 97.31 702 PHE A CA 1
ATOM 5444 C C . PHE A 1 702 ? -4.501 22.588 -3.344 1.00 97.31 702 PHE A C 1
ATOM 5446 O O . PHE A 1 702 ? -5.213 23.066 -2.454 1.00 97.31 702 PHE A O 1
ATOM 5453 N N . TRP A 1 703 ? -4.626 21.331 -3.788 1.00 97.12 703 TRP A N 1
ATOM 5454 C CA . TRP A 1 703 ? -5.690 20.384 -3.438 1.00 97.12 703 TRP A CA 1
ATOM 5455 C C . TRP A 1 703 ? -5.145 18.996 -3.073 1.00 97.12 703 TRP A C 1
ATOM 5457 O O . TRP A 1 703 ? -4.210 18.534 -3.724 1.00 97.12 703 TRP A O 1
ATOM 5467 N N . PRO A 1 704 ? -5.743 18.292 -2.092 1.00 94.75 704 PRO A N 1
ATOM 5468 C CA . PRO A 1 704 ? -5.255 16.989 -1.664 1.00 94.75 704 PRO A CA 1
ATOM 5469 C C . PRO A 1 704 ? -5.523 15.926 -2.728 1.00 94.75 704 PRO A C 1
ATOM 5471 O O . PRO A 1 704 ? -6.512 15.982 -3.464 1.00 94.75 704 PRO A O 1
ATOM 5474 N N . THR A 1 705 ? -4.693 14.886 -2.752 1.00 91.19 705 THR A N 1
ATOM 5475 C CA . THR A 1 705 ? -5.021 13.671 -3.503 1.00 91.19 705 THR A CA 1
ATOM 5476 C C . THR A 1 705 ? -6.249 12.979 -2.899 1.00 91.19 705 THR A C 1
ATOM 5478 O O . THR A 1 705 ? -6.438 12.969 -1.682 1.00 91.19 705 THR A O 1
ATOM 5481 N N . GLU A 1 706 ? -7.062 12.325 -3.738 1.00 87.38 706 GLU A N 1
ATOM 5482 C CA . GLU A 1 706 ? -8.191 11.491 -3.285 1.00 87.38 706 GLU A CA 1
ATOM 5483 C C . GLU A 1 706 ? -7.735 10.475 -2.220 1.00 87.38 706 GLU A C 1
ATOM 5485 O O . GLU A 1 706 ? -8.397 10.295 -1.204 1.00 87.38 706 GLU A O 1
ATOM 5490 N N . ARG A 1 707 ? -6.548 9.877 -2.404 1.00 84.75 707 ARG A N 1
ATOM 5491 C CA . ARG A 1 707 ? -5.921 8.947 -1.453 1.00 84.75 707 ARG A CA 1
ATOM 5492 C C . ARG A 1 707 ? -5.704 9.575 -0.073 1.00 84.75 707 ARG A C 1
ATOM 5494 O O . ARG A 1 707 ? -6.024 8.930 0.922 1.00 84.75 707 ARG A O 1
ATOM 5501 N N . LYS A 1 708 ? -5.211 10.818 0.005 1.00 88.62 708 LYS A N 1
ATOM 5502 C CA . LYS A 1 708 ? -5.050 11.531 1.283 1.00 88.62 708 LYS A CA 1
ATOM 5503 C C . LYS A 1 708 ? -6.406 11.840 1.919 1.00 88.62 708 LYS A C 1
ATOM 5505 O O . LYS A 1 708 ? -6.556 11.599 3.110 1.00 88.62 708 LYS A O 1
ATOM 5510 N N . MET A 1 709 ? -7.410 12.261 1.145 1.00 90.69 709 MET A N 1
ATOM 5511 C CA . MET A 1 709 ? -8.768 12.469 1.677 1.00 90.69 709 MET A CA 1
ATOM 5512 C C . MET A 1 709 ? -9.350 11.187 2.295 1.00 90.69 709 MET A C 1
ATOM 5514 O O . MET A 1 709 ? -9.874 11.236 3.404 1.00 90.69 709 MET A O 1
ATOM 5518 N N . LEU A 1 710 ? -9.218 10.038 1.618 1.00 86.00 710 LEU A N 1
ATOM 5519 C CA . LEU A 1 710 ? -9.691 8.738 2.121 1.00 86.00 710 LEU A CA 1
ATOM 5520 C C . LEU A 1 710 ? -8.997 8.332 3.435 1.00 86.00 710 LEU A C 1
ATOM 5522 O O . LEU A 1 710 ? -9.655 7.840 4.346 1.00 86.00 710 LEU A O 1
ATOM 5526 N N . ILE A 1 711 ? -7.682 8.562 3.552 1.00 83.81 711 ILE A N 1
ATOM 5527 C CA . ILE A 1 711 ? -6.914 8.294 4.784 1.00 83.81 711 ILE A CA 1
ATOM 5528 C C . ILE A 1 711 ? -7.415 9.165 5.945 1.00 83.81 711 ILE A C 1
ATOM 5530 O O . ILE A 1 711 ? -7.562 8.670 7.061 1.00 83.81 711 ILE A O 1
ATOM 5534 N N . GLU A 1 712 ? -7.721 10.436 5.678 1.00 85.62 712 GLU A N 1
ATOM 5535 C CA . GLU A 1 712 ? -8.231 11.371 6.686 1.00 85.62 712 GLU A CA 1
ATOM 5536 C C . GLU A 1 712 ? -9.724 11.181 7.006 1.00 85.62 712 GLU A C 1
ATOM 5538 O O . GLU A 1 712 ? -10.208 11.780 7.961 1.00 85.62 712 GLU A O 1
ATOM 5543 N N . GLY A 1 713 ? -10.439 10.295 6.302 1.00 85.81 713 GLY A N 1
ATOM 5544 C CA . GLY A 1 713 ? -11.795 9.854 6.656 1.00 85.81 713 GLY A CA 1
ATOM 5545 C C . GLY A 1 713 ? -12.899 10.163 5.643 1.00 85.81 713 GLY A C 1
ATOM 5546 O O . GLY A 1 713 ? -14.055 9.886 5.941 1.00 85.81 713 GLY A O 1
ATOM 5547 N N . TYR A 1 714 ? -12.577 10.693 4.460 1.00 90.69 714 TYR A N 1
ATOM 5548 C CA . TYR A 1 714 ? -13.541 10.819 3.360 1.00 90.69 714 TYR A CA 1
ATOM 5549 C C . TYR A 1 714 ? -14.081 9.437 2.946 1.00 90.69 714 TYR A C 1
ATOM 5551 O O . TYR A 1 714 ? -13.313 8.506 2.711 1.00 90.69 714 TYR A O 1
ATOM 5559 N N . ASP A 1 715 ? -15.401 9.301 2.816 1.00 88.38 715 ASP A N 1
ATOM 5560 C CA . ASP A 1 715 ? -16.098 8.020 2.592 1.00 88.38 715 ASP A CA 1
ATOM 5561 C C . ASP A 1 715 ? -16.519 7.770 1.124 1.00 88.38 715 ASP A C 1
ATOM 5563 O O . ASP A 1 715 ? -17.222 6.804 0.816 1.00 88.38 715 ASP A O 1
ATOM 5567 N N . SER A 1 716 ? -16.039 8.620 0.208 1.00 88.06 716 SER A N 1
ATOM 5568 C CA . SER A 1 716 ? -16.402 8.679 -1.221 1.00 88.06 716 SER A CA 1
ATOM 5569 C C . SER A 1 716 ? -17.815 9.186 -1.553 1.00 88.06 716 SER A C 1
ATOM 5571 O O . SER A 1 716 ? -18.205 9.144 -2.722 1.00 88.06 716 SER A O 1
ATOM 5573 N N . VAL A 1 717 ? -18.553 9.748 -0.590 1.00 93.62 717 VAL A N 1
ATOM 5574 C CA . VAL A 1 717 ? -19.759 10.556 -0.832 1.00 93.62 717 VAL A CA 1
ATOM 5575 C C . VAL A 1 717 ? -19.436 12.024 -0.589 1.00 93.62 717 VAL A C 1
ATOM 5577 O O . VAL A 1 717 ? -18.984 12.415 0.479 1.00 93.62 717 VAL A O 1
ATOM 5580 N N . TRP A 1 718 ? -19.655 12.882 -1.583 1.00 95.25 718 TRP A N 1
ATOM 5581 C CA . TRP A 1 718 ? -19.386 14.308 -1.424 1.00 95.25 718 TRP A CA 1
ATOM 5582 C C . TRP A 1 718 ? -20.575 15.027 -0.781 1.00 95.25 718 TRP A C 1
ATOM 5584 O O . TRP A 1 718 ? -21.550 15.383 -1.454 1.00 95.25 718 TRP A O 1
ATOM 5594 N N . SER A 1 719 ? -20.491 15.208 0.534 1.00 93.69 719 SER A N 1
ATOM 5595 C CA . SER A 1 719 ? -21.489 15.897 1.351 1.00 93.69 719 SER A CA 1
ATOM 5596 C C . SER A 1 719 ? -21.399 17.430 1.263 1.00 93.69 719 SER A C 1
ATOM 5598 O O . SER A 1 719 ? -20.546 17.993 0.573 1.00 93.69 719 SER A O 1
ATOM 5600 N N . GLN A 1 720 ? -22.283 18.117 1.996 1.00 94.00 720 GLN A N 1
ATOM 5601 C CA . GLN A 1 720 ? -22.215 19.571 2.153 1.00 94.00 720 GLN A CA 1
ATOM 5602 C C . GLN A 1 720 ? -20.976 20.011 2.950 1.00 94.00 720 GLN A C 1
ATOM 5604 O O . GLN A 1 720 ? -20.402 21.043 2.631 1.00 94.00 720 GLN A O 1
ATOM 5609 N N . VAL A 1 721 ? -20.514 19.216 3.923 1.00 94.88 721 VAL A N 1
ATOM 5610 C CA . VAL A 1 721 ? -19.349 19.545 4.766 1.00 94.88 721 VAL A CA 1
ATOM 5611 C C . VAL A 1 721 ? -18.074 19.620 3.912 1.00 94.88 721 VAL A C 1
ATOM 5613 O O . VAL A 1 721 ? -17.282 20.557 4.038 1.00 94.88 721 VAL A O 1
ATOM 5616 N N . TRP A 1 722 ? -17.926 18.696 2.955 1.00 95.25 722 TRP A N 1
ATOM 5617 C CA . TRP A 1 722 ? -16.849 18.733 1.959 1.00 95.25 722 TRP A CA 1
ATOM 5618 C C . TRP A 1 722 ? -17.012 19.866 0.934 1.00 95.25 722 TRP A C 1
ATOM 5620 O O . TRP A 1 722 ? -16.011 20.463 0.539 1.00 95.25 722 TRP A O 1
ATOM 5630 N N . GLU A 1 723 ? -18.239 20.205 0.522 1.00 95.50 723 GLU A N 1
ATOM 5631 C CA . GLU A 1 723 ? -18.502 21.345 -0.374 1.00 95.50 723 GLU A CA 1
ATOM 5632 C C . GLU A 1 723 ? -18.190 22.692 0.303 1.00 95.50 723 GLU A C 1
ATOM 5634 O O . GLU A 1 723 ? -17.632 23.582 -0.342 1.00 95.50 723 GLU A O 1
ATOM 5639 N N . ASP A 1 724 ? -18.475 22.832 1.599 1.00 95.00 724 ASP A N 1
ATOM 5640 C CA . ASP A 1 724 ? -18.205 24.034 2.394 1.00 95.00 724 ASP A CA 1
ATOM 5641 C C . ASP A 1 724 ? -16.695 24.216 2.619 1.00 95.00 724 ASP A C 1
ATOM 5643 O O . ASP A 1 724 ? -16.158 25.297 2.354 1.00 95.00 724 ASP A O 1
ATOM 5647 N N . TRP A 1 725 ? -15.976 23.150 3.005 1.00 96.50 725 TRP A N 1
ATOM 5648 C CA . TRP A 1 725 ? -14.505 23.155 3.068 1.00 96.50 725 TRP A CA 1
ATOM 5649 C C . TRP A 1 725 ? -13.882 23.491 1.707 1.00 96.50 725 TRP A C 1
ATOM 5651 O O . TRP A 1 725 ? -13.006 24.357 1.627 1.00 96.50 725 TRP A O 1
ATOM 5661 N N . PHE A 1 726 ? -14.354 22.861 0.626 1.00 96.94 726 PHE A N 1
ATOM 5662 C CA . PHE A 1 726 ? -13.869 23.120 -0.730 1.00 96.94 726 PHE A CA 1
ATOM 5663 C C . PHE A 1 726 ? -14.116 24.571 -1.143 1.00 96.94 726 PHE A C 1
ATOM 5665 O O . PHE A 1 726 ? -13.201 25.230 -1.626 1.00 96.94 726 PHE A O 1
ATOM 5672 N N . SER A 1 727 ? -15.307 25.109 -0.887 1.00 95.62 727 SER A N 1
ATOM 5673 C CA . SER A 1 727 ? -15.666 26.498 -1.198 1.00 95.62 727 SER A CA 1
ATOM 5674 C C . SER A 1 727 ? -14.809 27.501 -0.420 1.00 95.62 727 SER A C 1
ATOM 5676 O O . SER A 1 727 ? -14.290 28.466 -0.992 1.00 95.62 727 SER A O 1
ATOM 5678 N N . ALA A 1 728 ? -14.586 27.250 0.872 1.00 95.31 728 ALA A N 1
ATOM 5679 C CA . ALA A 1 728 ? -13.727 28.072 1.719 1.00 95.31 728 ALA A CA 1
ATOM 5680 C C . ALA A 1 728 ? -12.250 28.001 1.291 1.00 95.31 728 ALA A C 1
ATOM 5682 O O . ALA A 1 728 ? -11.571 29.029 1.220 1.00 95.31 728 ALA A O 1
ATOM 5683 N N . ARG A 1 729 ? -11.735 26.810 0.959 1.00 96.44 729 ARG A N 1
ATOM 5684 C CA . ARG A 1 729 ? -10.354 26.633 0.488 1.00 96.44 729 ARG A CA 1
ATOM 5685 C C . ARG A 1 729 ? -10.141 27.223 -0.906 1.00 96.44 729 ARG A C 1
ATOM 5687 O O . ARG A 1 729 ? -9.163 27.937 -1.102 1.00 96.44 729 ARG A O 1
ATOM 5694 N N . LEU A 1 730 ? -11.072 27.011 -1.835 1.00 95.88 730 LEU A N 1
ATOM 5695 C CA . LEU A 1 730 ? -11.066 27.618 -3.169 1.00 95.88 730 LEU A CA 1
ATOM 5696 C C . LEU A 1 730 ? -11.016 29.144 -3.061 1.00 95.88 730 LEU A C 1
ATOM 5698 O O . LEU A 1 730 ? -10.227 29.778 -3.752 1.00 95.88 730 LEU A O 1
ATOM 5702 N N . THR A 1 731 ? -11.790 29.727 -2.143 1.00 95.44 731 THR A N 1
ATOM 5703 C CA . THR A 1 731 ? -11.765 31.173 -1.883 1.00 95.44 731 THR A CA 1
ATOM 5704 C C . THR A 1 731 ? -10.393 31.635 -1.377 1.00 95.44 731 THR A C 1
ATOM 5706 O O . THR A 1 731 ? -9.853 32.598 -1.914 1.00 95.44 731 THR A O 1
ATOM 5709 N N . ARG A 1 732 ? -9.767 30.926 -0.420 1.00 96.00 732 ARG A N 1
ATOM 5710 C CA . ARG A 1 732 ? -8.389 31.227 0.033 1.00 96.00 732 ARG A CA 1
ATOM 5711 C C . ARG A 1 732 ? -7.362 31.145 -1.107 1.00 96.00 732 ARG A C 1
ATOM 5713 O O . ARG A 1 732 ? -6.494 32.009 -1.204 1.00 96.00 732 ARG A O 1
ATOM 5720 N N . ILE A 1 733 ? -7.470 30.141 -1.982 1.00 96.06 733 ILE A N 1
ATOM 5721 C CA . ILE A 1 733 ? -6.595 29.972 -3.157 1.00 96.06 733 ILE A CA 1
ATOM 5722 C C . ILE A 1 733 ? -6.791 31.137 -4.140 1.00 96.06 733 ILE A C 1
ATOM 5724 O O . ILE A 1 733 ? -5.825 31.799 -4.502 1.00 96.06 733 ILE A O 1
ATOM 5728 N N . LEU A 1 734 ? -8.033 31.454 -4.520 1.00 93.81 734 LEU A N 1
ATOM 5729 C CA . LEU A 1 734 ? -8.347 32.532 -5.471 1.00 93.81 734 LEU A CA 1
ATOM 5730 C C . LEU A 1 734 ? -8.047 33.946 -4.938 1.00 93.81 734 LEU A C 1
ATOM 5732 O O . LEU A 1 734 ? -7.886 34.869 -5.730 1.00 93.81 734 LEU A O 1
ATOM 5736 N N . LEU A 1 735 ? -7.940 34.119 -3.617 1.00 93.88 735 LEU A N 1
ATOM 5737 C CA . LEU A 1 735 ? -7.446 35.342 -2.969 1.00 93.88 735 LEU A CA 1
ATOM 5738 C C . LEU A 1 735 ? -5.916 35.355 -2.772 1.00 93.88 735 LEU A C 1
ATOM 5740 O O . LEU A 1 735 ? -5.393 36.269 -2.138 1.00 93.88 735 LEU A O 1
ATOM 5744 N N . PHE A 1 736 ? -5.200 34.354 -3.296 1.00 95.50 736 PHE A N 1
ATOM 5745 C CA . PHE A 1 736 ? -3.744 34.173 -3.183 1.00 95.50 736 PHE A CA 1
ATOM 5746 C C . PHE A 1 736 ? -3.232 33.999 -1.737 1.00 95.50 736 PHE A C 1
ATOM 5748 O O . PHE A 1 736 ? -2.051 34.191 -1.462 1.00 95.50 736 PHE A O 1
ATOM 5755 N N . GLN A 1 737 ? -4.115 33.611 -0.809 1.00 93.75 737 GLN A N 1
ATOM 5756 C CA . GLN A 1 737 ? -3.830 33.441 0.625 1.00 93.75 737 GLN A CA 1
ATOM 5757 C C . GLN A 1 737 ? -3.319 32.037 0.980 1.00 93.75 737 GLN A C 1
ATOM 5759 O O . GLN A 1 737 ? -2.905 31.798 2.111 1.00 93.75 737 GLN A O 1
ATOM 5764 N N . GLN A 1 738 ? -3.392 31.091 0.042 1.00 92.50 738 GLN A N 1
ATOM 5765 C CA . GLN A 1 738 ? -3.073 29.683 0.259 1.00 92.50 738 GLN A CA 1
ATOM 5766 C C . GLN A 1 738 ? -2.076 29.206 -0.809 1.00 92.50 738 GLN A C 1
ATOM 5768 O O . GLN A 1 738 ? -2.489 29.027 -1.955 1.00 92.50 738 GLN A O 1
ATOM 5773 N N . PRO A 1 739 ? -0.792 28.979 -0.470 1.00 94.75 739 PRO A N 1
ATOM 5774 C CA . PRO A 1 739 ? 0.156 28.337 -1.378 1.00 94.75 739 PRO A CA 1
ATOM 5775 C C . PRO A 1 739 ? -0.168 26.840 -1.559 1.00 94.75 739 PRO A C 1
ATOM 5777 O O . PRO A 1 739 ? -0.948 26.280 -0.769 1.00 94.75 739 PRO A O 1
ATOM 5780 N N . PRO A 1 740 ? 0.445 26.173 -2.559 1.00 94.25 740 PRO A N 1
ATOM 5781 C CA . PRO A 1 740 ? 0.508 24.716 -2.614 1.00 94.25 740 PRO A CA 1
ATOM 5782 C C . PRO A 1 740 ? 1.163 24.152 -1.343 1.00 94.25 740 PRO A C 1
ATOM 5784 O O . PRO A 1 740 ? 2.079 24.764 -0.797 1.00 94.25 740 PRO A O 1
ATOM 5787 N N . ILE A 1 741 ? 0.705 22.993 -0.864 1.00 92.38 741 ILE A N 1
ATOM 5788 C CA . ILE A 1 741 ? 1.243 22.326 0.336 1.00 92.38 741 ILE A CA 1
ATOM 5789 C C . ILE A 1 741 ? 1.561 20.850 0.058 1.00 92.38 741 ILE A C 1
ATOM 5791 O O . ILE A 1 741 ? 0.860 20.203 -0.721 1.00 92.38 741 ILE A O 1
ATOM 5795 N N . ALA A 1 742 ? 2.625 20.320 0.672 1.00 85.56 742 ALA A N 1
ATOM 5796 C CA . ALA A 1 742 ? 3.026 18.915 0.520 1.00 85.56 742 ALA A CA 1
ATOM 5797 C C . ALA A 1 742 ? 1.972 17.954 1.097 1.00 85.56 742 ALA A C 1
ATOM 5799 O O . ALA A 1 742 ? 1.225 18.311 2.017 1.00 85.56 742 ALA A O 1
ATOM 5800 N N . ASN A 1 743 ? 1.940 16.709 0.608 1.00 72.81 743 ASN A N 1
ATOM 5801 C CA . ASN A 1 743 ? 0.919 15.718 0.978 1.00 72.81 743 ASN A CA 1
ATOM 5802 C C . ASN A 1 743 ? 0.846 15.405 2.490 1.00 72.81 743 ASN A C 1
ATOM 5804 O O . ASN A 1 743 ? -0.204 14.974 2.981 1.00 72.81 743 ASN A O 1
ATOM 5808 N N . ARG A 1 744 ? 1.916 15.666 3.251 1.00 71.38 744 ARG A N 1
ATOM 5809 C CA . ARG A 1 744 ? 1.951 15.489 4.712 1.00 71.38 744 ARG A CA 1
ATOM 5810 C C . ARG A 1 744 ? 1.165 16.547 5.504 1.00 71.38 744 ARG A C 1
ATOM 5812 O O . ARG A 1 744 ? 0.610 16.215 6.548 1.00 71.38 744 ARG A O 1
ATOM 5819 N N . TYR A 1 745 ? 1.005 17.772 4.993 1.00 79.19 745 TYR A N 1
ATOM 5820 C CA . TYR A 1 745 ? 0.443 18.911 5.751 1.00 79.19 745 TYR A CA 1
ATOM 5821 C C . TYR A 1 745 ? -1.092 19.043 5.734 1.00 79.19 745 TYR A C 1
ATOM 5823 O O . TYR A 1 745 ? -1.643 20.018 6.243 1.00 79.19 745 TYR A O 1
ATOM 5831 N N . TRP A 1 746 ? -1.819 18.060 5.198 1.00 85.00 746 TRP A N 1
ATOM 5832 C CA . TRP A 1 746 ? -3.287 18.077 5.079 1.00 85.00 746 TRP A CA 1
ATOM 5833 C C . TRP A 1 746 ? -4.056 17.795 6.389 1.00 85.00 746 TRP A C 1
ATOM 5835 O O . TRP A 1 746 ? -5.099 17.142 6.381 1.00 85.00 746 TRP A O 1
ATOM 5845 N N . GLY A 1 747 ? -3.576 18.316 7.522 1.00 79.56 747 GLY A N 1
ATOM 5846 C CA . GLY A 1 747 ? -4.224 18.166 8.832 1.00 79.56 747 GLY A CA 1
ATOM 5847 C C . GLY A 1 747 ? -5.615 18.810 8.929 1.00 79.56 747 GLY A C 1
ATOM 5848 O O . GLY A 1 747 ? -6.416 18.400 9.764 1.00 79.56 747 GLY A O 1
ATOM 5849 N N . GLU A 1 748 ? -5.951 19.765 8.047 1.00 85.56 748 GLU A N 1
ATOM 5850 C CA . GLU A 1 748 ? -7.294 20.370 7.998 1.00 85.56 748 GLU A CA 1
ATOM 5851 C C . GLU A 1 748 ? -8.399 19.405 7.519 1.00 85.56 748 GLU A C 1
ATOM 5853 O O . GLU A 1 748 ? -9.572 19.729 7.669 1.00 85.56 748 GLU A O 1
ATOM 5858 N N . LEU A 1 749 ? -8.067 18.221 6.982 1.00 88.69 749 LEU A N 1
ATOM 5859 C CA . LEU A 1 749 ? -9.063 17.267 6.468 1.00 88.69 749 LEU A CA 1
ATOM 5860 C C . LEU A 1 749 ? -9.708 16.394 7.555 1.00 88.69 749 LEU A C 1
ATOM 5862 O O . LEU A 1 749 ? -10.886 16.061 7.432 1.00 88.69 749 LEU A O 1
ATOM 5866 N N . ARG A 1 750 ? -8.974 16.029 8.617 1.00 86.44 750 ARG A N 1
ATOM 5867 C CA . ARG A 1 750 ? -9.503 15.163 9.687 1.00 86.44 750 ARG A CA 1
ATOM 5868 C C . ARG A 1 750 ? -10.714 15.795 10.394 1.00 86.44 750 ARG A C 1
ATOM 5870 O O . ARG A 1 750 ? -11.743 15.126 10.458 1.00 86.44 750 ARG A O 1
ATOM 5877 N N . PRO A 1 751 ? -10.689 17.088 10.796 1.00 90.38 751 PRO A N 1
ATOM 5878 C CA . PRO A 1 751 ? -11.872 17.752 11.339 1.00 90.38 751 PRO A CA 1
ATOM 5879 C C . PRO A 1 751 ? -13.059 17.785 10.370 1.00 90.38 751 PRO A C 1
ATOM 5881 O O . PRO A 1 751 ? -14.192 17.680 10.822 1.00 90.38 751 PRO A O 1
ATOM 5884 N N . VAL A 1 752 ? -12.825 17.913 9.057 1.00 91.06 752 VAL A N 1
ATOM 5885 C CA . VAL A 1 752 ? -13.893 17.923 8.037 1.00 91.06 752 VAL A CA 1
ATOM 5886 C C . VAL A 1 752 ? -14.578 16.555 7.970 1.00 91.06 752 VAL A C 1
ATOM 5888 O O . VAL A 1 752 ? -15.803 16.497 7.981 1.00 91.06 752 VAL A O 1
ATOM 5891 N N . ALA A 1 753 ? -13.809 15.461 8.004 1.00 87.50 753 ALA A N 1
ATOM 5892 C CA . ALA A 1 753 ? -14.355 14.107 8.095 1.00 87.50 753 ALA A CA 1
ATOM 5893 C C . ALA A 1 753 ? -15.085 13.845 9.428 1.00 87.50 753 ALA A C 1
ATOM 5895 O O . ALA A 1 753 ? -16.147 13.231 9.435 1.00 87.50 753 ALA A O 1
ATOM 5896 N N . ASP A 1 754 ? -14.556 14.345 10.550 1.00 85.62 754 ASP A N 1
ATOM 5897 C CA . ASP A 1 754 ? -15.176 14.207 11.879 1.00 85.62 754 ASP A CA 1
ATOM 5898 C C . ASP A 1 754 ? -16.481 15.016 12.048 1.00 85.62 754 ASP A C 1
ATOM 5900 O O . ASP A 1 754 ? -17.219 14.779 13.001 1.00 85.62 754 ASP A O 1
ATOM 5904 N N . HIS A 1 755 ? -16.789 15.950 11.137 1.00 87.62 755 HIS A N 1
ATOM 5905 C CA . HIS A 1 755 ? -18.077 16.662 11.075 1.00 87.62 755 HIS A CA 1
ATOM 5906 C C . HIS A 1 755 ? -19.088 16.021 10.098 1.00 87.62 755 HIS A C 1
ATOM 5908 O O . HIS A 1 755 ? -20.223 16.492 10.012 1.00 87.62 755 HIS A O 1
ATOM 5914 N N . ASP A 1 756 ? -18.692 14.984 9.351 1.00 84.81 756 ASP A N 1
ATOM 5915 C CA . ASP A 1 756 ? -19.475 14.360 8.266 1.00 84.81 756 ASP A CA 1
ATOM 5916 C C . ASP A 1 756 ? -19.946 12.916 8.576 1.00 84.81 756 ASP A C 1
ATOM 5918 O O . ASP A 1 756 ? -20.691 12.298 7.798 1.00 84.81 756 ASP A O 1
ATOM 5922 N N . ALA A 1 757 ? -19.495 12.388 9.720 1.00 76.31 757 ALA A N 1
ATOM 5923 C CA . ALA A 1 757 ? -19.687 11.021 10.210 1.00 76.31 757 ALA A CA 1
ATOM 5924 C C . ALA A 1 757 ? -20.748 10.914 11.323 1.00 76.31 757 ALA A C 1
ATOM 5926 O O . ALA A 1 757 ? -21.496 9.909 11.284 1.00 76.31 757 ALA A O 1
#

Foldseek 3Di:
DDDDDCPVQVVCCVPPVDHSDPQPQADPQKDKDWDQAFPPPLRPATFIWIWGFDPPDPQRKIKIKGLQQDRGDADAQALQGPDAPLADAPVDPRSPLGFQGCLCSVCVLQQAAEACDDPPDLSNLSLLQFNLPSRRHLGRVDPRDDLLNGDDCVQWDADPNWIWGDPVSLVCCCVLQQVLLVVLCVLLVHDCVVPVVLRADRGTIDRDVSVSSNSSSSSSSSSRSSLSVSSCCCQVVVVVVVCCVVPVVSVVSCVVGSNSHQRNAHEYDCCPVCLVVSVSCSNSSGMYIYMDGPVCCVPVSCVVVDRDCVSDDPPDCPPPPPPDPDDDDDDDDDDDDDDDDDDDDDDDDDDDDDDDDDDDDDDDDDDDDDDDDDDDDDDDDDDDDDDDDDDDDDDDDDDDDDDDDDDPPDDDQPPVVVVVCLVVVLPDPPDDPVVPQSDFDDVADRFDRWDKDWDDQPVPDLPDDDPDAPFPQAEDEAAPDWDDDPVPPDDDPDDDPVVVPPDDDPPDDQPDPNDGFFFFIKI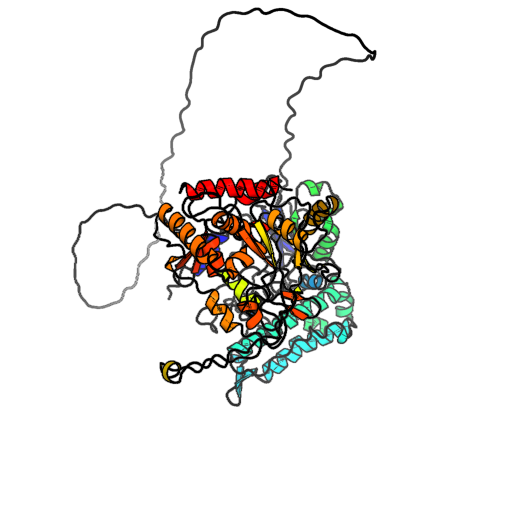FTFRFCLVVQVVVRVVVVQPVHSSSNLRSCLVQQTAIFRWGADPAAQAVQVVVLQDADPQLAADPPDALQVLLVSLLVSLLVNLVRLLQLQAQSNRGDLSSVLSCQSQQADPVRHGDRHDYHYRYADPSCRSHNHDPSQWDADPVRRTIGHRHHDPVSVNSSQSWDWDDDPNGTFTFGLHEDPVLLVSLADRRGRDVLSVVVVVVSVVCSNVSNDHGGTNVPVPVNNVSNVVVD

Organism: NCBI:txid1314781

Sequence (757 aa):
MSSSDASSVIDAETMYGLGPNLHAMIPDDVRVQSGDPAPAPFVQRTRYAIVCAVPGSESNSVWVSLNAPHPGFMPFPRVNGPVDCYCINHFDGLGHLGRYGTVPNVQPSLFYPDWLGQPTDNNYARMFIPDLFSGEGPCPQKDIRGLLHQFDPNWIEYRDGAPRFTDEIQRAFRQDVVDTDDQLRDALGLAESAYPSLRPHIPNVAATIANLYSDWGSFVLKSLERCGHLLRRAIGGGEWVAISHQFPGLHESLRESHYLFPPRGVWVRETNARVLIIKELIRVGVPVYYRWEPSFLNLPAARSLAPPSGLWMPPTYVPRAISNVSSPTSSVRSFAAGSSFVSITASTPSTPQRASPATPLAPPPPCTSCDATHTLGSCAPIAGAERAASDSSSTPVLPGAFQEPEEDEVHDSDDEAMAALDIEALRASGHDNNSANLSLPHNARASAPPRWFAVDTSNDQLSDKPENAAREKRINVEVAPDTPPPEQAELPVRRTLAERLIVDAPLPPRRIPTRGRPVPRLWICDRGRAMEALAAEESKGFTNTAMDIIYVAIARGLKFSTPVEVKEPQANRTRVNHDVRASWMLDNNASVKEKVERWQFGCMKILQRPHVVRAAIMAGGILARIAKHFLFFDEKGQPKPHVTFKVGPTRAVVDYGIPLLRRTIRSDEEVLHDDYLGANEIYVLLGAEVTRKDEDVVIRSFWPTERKMLIEGYDSVWSQVWEDWFSARLTRILLFQQPPIANRYWGELRPVADHDA

Secondary structure (DSSP, 8-state):
-----SHHHHHHHHHHS--S-TT----TT-EEEEEEEPSTT-TTSEEEEEEEE-TT-TT--EEEEEEESSSSPPPPP-TT-SPPP---BTTBTTS-STTBTBHHHH-GGGTSPEE---TTSGGGGGGGSB-TTTTS---TTS---STTT---GGGEEEETTEEEE-TTHHHHIIIIIIHHHHHHHHHTT--GGGSTTTS-----B-SSHHHHHHHHHHHHHHHHHHHHHHHHHHTTTSTHHHHHHH-HHHHHHHHHSGGGSPB--EEES-HHHHHHHHHHHHHTT--EEEEE-GGGGG-TTTGGGSPPTTT--------------------------------------------------PPPPPP---------------------------------------------THHHHHHHHHHHTTT-TT--GGG------TTS--PPP-EEEEP--SS--TTS--SS----TTEEEEEPPPPPPGGG--------SGGGSSSS--PPP-----SPPPPPPPEEEESSSHHHHHHHHHTTT--SSHHHHHHHHHHTT-EEE--EE-SS--THHHHGGG---GGGS--TTS-HHHHHHHHHHHHHHHTTSHHHHHHHHHT-HHHHHHHHHHHHB-TTSPBPS-EEEEES--HHHHHH---GGGPEEPTT--EEE-----HHHHHHHHTEEEEEETTEEEEEESS--HHHHHHHT--S---HHHHHHHHHHHHHHHTT----EEGGG-TTHHHHHHTT-

Radius of gyration: 35.42 Å; chains: 1; bounding box: 116×92×108 Å